Protein AF-A0A7Y2GGV4-F1 (afdb_monomer_lite)

Secondary structure (DSSP, 8-state):
-----HHHHHHHHHHHHHHHHHHHHHHHHHHHHHHHHHTHHHHT-TTS-HHHHHHHHHHHHHHHHHHHHHHHHHHHHHHHHHHHHHTTHHHHHHHTT--HHHHHHHHHHHHHHHHHHHHHIIIIIHHHHHHHHHHHHHHHHHHHHHS---TTSEE--STTEEEEEEEEETTTTEEEEEEEEEEETTTTEEEEEEEEEEEEEEETTEEEEEEEEEEEEEEE-SSS--EEEEEEEEEEEEE---HHHHHHHHHHS---GGGS-HHHHHHHHHH--THHHHHHHHHHHHHHHHHHHHHHHHHHHHHHHHH-TT--HHHHHHHHHHHHHHHHHHHHHHHHHHHTTSS-HHHHHHHHHHHHHHHHHHHHH-TT--TTSS--GGGSS-----------------S---TTHHHHHHHHHHHHHHHHHHHHHHHHHHHHHHHHHHHHHHTTSTTHHHHHHHHHHHHHHHHHHHHHHHHHHHHHHHHHHHHHHTTHHHHHHHTT--HHHHHHHHHHHHHHHHHHHHHIIIIIIHHHHHHHHHHHHHH-

Sequence (540 aa):
MRGFSFSISRYVLQAILPYFAVTWLLLSVILFVQQASRFSDLLFNTSLPSSLLWQLTIALIPTVISFTCPIAVLVGVIIGLSRMQGDSEMVAIRAAGVGNLQITSSVLLLGIVLSLFAVFINLEGVPFAAQIVRRVGLQAALYKLESPIEPGVFNAEIQGFTIYVKKGNLEKGTWESIFIHQEDKDLGKTRLITAKEGRIDSKEEDSEIVLANASVTTFETGKERKIVSESVKDLRLVVKTKRGELIDKLTKTKTTPEEMGLAELGRHAQTLDGIKQVEARILWQRRVLLSITPLLFALLGAGLVTKFNRGGRGFGIFLALVSLVAYYLLALMGEQLARTGAIGVVTSGLIPFIAILGVTAWLFVSQRFFITRTLSISSYLGKAETTERSPKMSSKNSYIDLTTGILDFDLIWNLVRNYLLTVGFLISIYFIFTAFERWKFAGAIDNGLVLLGSYLFFLTPFVYIEIAPSALMIATLVTYIIKSRQNEIVTWTAAGRSVYRLMLPCFILMVAVGTLNFGIQEWILTETNRKQDALLDQLR

pLDDT: mean 80.36, std 13.76, range [39.34, 96.44]

Foldseek 3Di:
DDDLPVVVLVVLCVLLVVQLVVQLVVQLVVVLVVVVVVCVVVLPDPLDDVVLNVLLSVLVNLVSNLVSNLLSLLLSLLLSLLACLQVCVVVVCVVVVDDLVSSLVSLLVVLVVSLVVSLVSLQPSQLVSLVSNLVSVVVSVVLCLLQVADAPDFRCVFDQKTKHFPDADSVQQKTAWIWIWGQDPVQQKIKIKTAGIWGWDDDDQWIKIKGAFIWIWMFHPDPDTDTDIDTDGIDIDTRRSRVVVVVCCSVPVDDDLSNDGLVRLVVVLVVDDDLSSLVSLLVSLVSNCSSNSSSLSSLLSSLVSVQCSPDHSVVSNVVSVVLVLVLVLQQLLLSLCSSLVVDPSVVSNCRSVCVSVVVSVCSVPPPPDDPPPPDCPVPPPDDDDPDDDDDDPDPDPPDDDPPPCPVVVVLLVQLVVQLVVLLVVQLVSVLSNQLSVLVNLLVVDVCSVVLSVLLSVLCSLVSSLVCNVVSLVVSNVVSVVVCVVVCVLVVCVVVVHDPVSSCVSSVVVVVVSVVVNVCCVPPPNVVSVVVNVVSVVVSD

Structure (mmCIF, N/CA/C/O backbone):
data_AF-A0A7Y2GGV4-F1
#
_entry.id   AF-A0A7Y2GGV4-F1
#
loop_
_atom_site.group_PDB
_atom_site.id
_atom_site.type_symbol
_atom_site.label_atom_id
_atom_site.label_alt_id
_atom_site.label_comp_id
_atom_site.label_asym_id
_atom_site.label_entity_id
_atom_site.label_seq_id
_atom_site.pdbx_PDB_ins_code
_atom_site.Cartn_x
_atom_site.Cartn_y
_atom_site.Cartn_z
_atom_site.occupancy
_atom_site.B_iso_or_equiv
_atom_site.auth_seq_id
_atom_site.auth_comp_id
_atom_site.auth_asym_id
_atom_site.auth_atom_id
_atom_site.pdbx_PDB_model_num
ATOM 1 N N . MET A 1 1 ? 8.995 25.847 -33.975 1.00 43.34 1 MET A N 1
ATOM 2 C CA . MET A 1 1 ? 8.072 25.175 -33.034 1.00 43.34 1 MET A CA 1
ATOM 3 C C . MET A 1 1 ? 6.984 24.509 -33.867 1.00 43.34 1 MET A C 1
ATOM 5 O O . MET A 1 1 ? 6.034 25.171 -34.256 1.00 43.34 1 MET A O 1
ATOM 9 N N . ARG A 1 2 ? 7.202 23.260 -34.304 1.00 47.56 2 ARG A N 1
ATOM 10 C CA . ARG A 1 2 ? 6.233 22.531 -35.142 1.00 47.56 2 ARG A CA 1
ATOM 11 C C . ARG A 1 2 ? 5.123 21.979 -34.250 1.00 47.56 2 ARG A C 1
ATOM 13 O O . ARG A 1 2 ? 5.398 21.550 -33.134 1.00 47.56 2 ARG A O 1
ATOM 20 N N . GLY A 1 3 ? 3.893 22.096 -34.746 1.00 53.03 3 GLY A N 1
ATOM 21 C CA . GLY A 1 3 ? 2.654 21.995 -33.988 1.00 53.03 3 GLY A CA 1
ATOM 22 C C . GLY A 1 3 ? 2.528 20.740 -33.133 1.00 53.03 3 GLY A C 1
ATOM 23 O O . GLY A 1 3 ? 3.010 19.660 -33.476 1.00 53.03 3 GLY A O 1
ATOM 24 N N . PHE A 1 4 ? 1.838 20.922 -32.013 1.00 55.94 4 PHE A N 1
ATOM 25 C CA . PHE A 1 4 ? 1.337 19.876 -31.140 1.00 55.94 4 PHE A CA 1
ATOM 26 C C . PHE A 1 4 ? 0.490 18.901 -31.972 1.00 55.94 4 PHE A C 1
ATOM 28 O O . PHE A 1 4 ? -0.702 19.119 -32.171 1.00 55.94 4 PHE A O 1
ATOM 35 N N . SER A 1 5 ? 1.103 17.864 -32.551 1.00 68.44 5 SER A N 1
ATOM 36 C CA . SER A 1 5 ? 0.342 16.861 -33.292 1.00 68.44 5 SER A CA 1
ATOM 37 C C . SER A 1 5 ? -0.451 16.055 -32.273 1.00 68.44 5 SER A C 1
ATOM 39 O O . SER A 1 5 ? 0.083 15.150 -31.629 1.00 68.44 5 SER A O 1
ATOM 41 N N . PHE A 1 6 ? -1.721 16.425 -32.105 1.00 79.25 6 PHE A N 1
ATOM 42 C CA . PHE A 1 6 ? -2.702 15.762 -31.245 1.00 79.25 6 PHE A CA 1
ATOM 43 C C . PHE A 1 6 ? -2.696 14.237 -31.439 1.00 79.25 6 PHE A C 1
ATOM 45 O O . PHE A 1 6 ? -2.904 13.484 -30.490 1.00 79.25 6 PHE A O 1
ATOM 52 N N . SER A 1 7 ? -2.359 13.776 -32.645 1.00 84.69 7 SER A N 1
ATOM 53 C CA . SER A 1 7 ? -2.194 12.365 -32.988 1.00 84.69 7 SER A CA 1
ATOM 54 C C . SER A 1 7 ? -1.110 11.657 -32.166 1.00 84.69 7 SER A C 1
ATOM 56 O O . SER A 1 7 ? -1.345 10.545 -31.705 1.00 84.69 7 SER A O 1
ATOM 58 N N . ILE A 1 8 ? 0.047 12.289 -31.923 1.00 87.56 8 ILE A N 1
ATOM 59 C CA . ILE A 1 8 ? 1.139 11.687 -31.133 1.00 87.56 8 ILE A CA 1
ATOM 60 C C . ILE A 1 8 ? 0.749 11.628 -29.658 1.00 87.56 8 ILE A C 1
ATOM 62 O O . ILE A 1 8 ? 0.931 10.599 -29.014 1.00 87.56 8 ILE A O 1
ATOM 66 N N . SER A 1 9 ? 0.155 12.701 -29.133 1.00 88.50 9 SER A N 1
ATOM 67 C CA . SER A 1 9 ? -0.340 12.729 -27.754 1.00 88.50 9 SER A CA 1
ATOM 68 C C . SER A 1 9 ? -1.409 11.666 -27.516 1.00 88.50 9 SER A C 1
ATOM 70 O O . SER A 1 9 ? -1.333 10.922 -26.540 1.00 88.50 9 SER A O 1
ATOM 72 N N . ARG A 1 10 ? -2.362 11.529 -28.444 1.00 90.81 10 ARG A N 1
ATOM 73 C CA . ARG A 1 10 ? -3.383 10.479 -28.411 1.00 90.81 10 ARG A CA 1
ATOM 74 C C . ARG A 1 10 ? -2.765 9.084 -28.476 1.00 90.81 10 ARG A C 1
ATOM 76 O O . ARG A 1 10 ? -3.195 8.215 -27.727 1.00 90.81 10 ARG A O 1
ATOM 83 N N . TYR A 1 11 ? -1.763 8.878 -29.327 1.00 92.38 11 TYR A N 1
ATOM 84 C CA . TYR A 1 11 ? -1.078 7.593 -29.447 1.00 92.38 11 TYR A CA 1
ATOM 85 C C . TYR A 1 11 ? -0.352 7.202 -28.153 1.00 92.38 11 TYR A C 1
ATOM 87 O O . TYR A 1 11 ? -0.536 6.094 -27.659 1.00 92.38 11 TYR A O 1
ATOM 95 N N . VAL A 1 12 ? 0.400 8.130 -27.547 1.00 92.31 12 VAL A N 1
ATOM 96 C CA . VAL A 1 12 ? 1.076 7.904 -26.256 1.00 92.31 12 VAL A CA 1
ATOM 97 C C . VAL A 1 12 ? 0.060 7.563 -25.162 1.00 92.31 12 VAL A C 1
ATOM 99 O O . VAL A 1 12 ? 0.270 6.627 -24.394 1.00 92.31 12 VAL A O 1
ATOM 102 N N . LEU A 1 13 ? -1.075 8.268 -25.112 1.00 93.19 13 LEU A N 1
ATOM 103 C CA . LEU A 1 13 ? -2.149 7.967 -24.162 1.00 93.19 13 LEU A CA 1
ATOM 104 C C . LEU A 1 13 ? -2.767 6.584 -24.401 1.00 93.19 13 LEU A C 1
ATOM 106 O O . LEU A 1 13 ? -2.940 5.828 -23.450 1.00 93.19 13 LEU A O 1
ATOM 110 N N . GLN A 1 14 ? -3.050 6.224 -25.655 1.00 93.19 14 GLN A N 1
ATOM 111 C CA . GLN A 1 14 ? -3.572 4.903 -26.024 1.00 93.19 14 GLN A CA 1
ATOM 112 C C . GLN A 1 14 ? -2.584 3.772 -25.725 1.00 93.19 14 GLN A C 1
ATOM 114 O O . GLN A 1 14 ? -3.012 2.663 -25.421 1.00 93.19 14 GLN A O 1
ATOM 119 N N . ALA A 1 15 ? -1.279 4.046 -25.760 1.00 92.12 15 ALA A N 1
ATOM 120 C CA . ALA A 1 15 ? -0.259 3.084 -25.365 1.00 92.12 15 ALA A CA 1
ATOM 121 C C . ALA A 1 15 ? -0.197 2.883 -23.840 1.00 92.12 15 ALA A C 1
ATOM 123 O O . ALA A 1 15 ? 0.083 1.778 -23.386 1.00 92.12 15 ALA A O 1
ATOM 124 N N . ILE A 1 16 ? -0.461 3.924 -23.042 1.00 94.56 16 ILE A N 1
ATOM 125 C CA . ILE A 1 16 ? -0.395 3.876 -21.570 1.00 94.56 16 ILE A CA 1
ATOM 126 C C . ILE A 1 16 ? -1.682 3.314 -20.950 1.00 94.56 16 ILE A C 1
ATOM 128 O O . ILE A 1 16 ? -1.619 2.545 -19.988 1.00 94.56 16 ILE A O 1
ATOM 132 N N . LEU A 1 17 ? -2.848 3.683 -21.491 1.00 94.81 17 LEU A N 1
ATOM 133 C CA . LEU A 1 17 ? -4.157 3.410 -20.890 1.00 94.81 17 LEU A CA 1
ATOM 134 C C . LEU A 1 17 ? -4.431 1.918 -20.597 1.00 94.81 17 LEU A C 1
ATOM 136 O O . LEU A 1 17 ? -4.935 1.638 -19.510 1.00 94.81 17 LEU A O 1
ATOM 140 N N . PRO A 1 18 ? -4.079 0.947 -21.468 1.00 94.81 18 PRO A N 1
ATOM 141 C CA . PRO A 1 18 ? -4.302 -0.471 -21.186 1.00 94.81 18 PRO A CA 1
ATOM 142 C C . PRO A 1 18 ? -3.492 -0.962 -19.983 1.00 94.81 18 PRO A C 1
ATOM 144 O O . PRO A 1 18 ? -4.021 -1.666 -19.125 1.00 94.81 18 PRO A O 1
ATOM 147 N N . TYR A 1 19 ? -2.222 -0.553 -19.877 1.00 93.25 19 TYR A N 1
ATOM 148 C CA . TYR A 1 19 ? -1.363 -0.934 -18.752 1.00 93.25 19 TYR A CA 1
ATOM 149 C C . TYR A 1 19 ? -1.813 -0.275 -17.451 1.00 93.25 19 TYR A C 1
ATOM 151 O O . TYR A 1 19 ? -1.805 -0.925 -16.406 1.00 93.25 19 TYR A O 1
ATOM 159 N N . PHE A 1 20 ? -2.250 0.986 -17.516 1.00 95.38 20 PHE A N 1
ATOM 160 C CA . PHE A 1 20 ? -2.894 1.661 -16.394 1.00 95.38 20 PHE A CA 1
ATOM 161 C C . PHE A 1 20 ? -4.147 0.901 -15.939 1.00 95.38 20 PHE A C 1
ATOM 163 O O . PHE A 1 20 ? -4.234 0.547 -14.770 1.00 95.38 20 PHE A O 1
ATOM 170 N N . ALA A 1 21 ? -5.075 0.589 -16.848 1.00 96.19 21 ALA A N 1
ATOM 171 C CA . ALA A 1 21 ? -6.345 -0.054 -16.516 1.00 96.19 21 ALA A CA 1
ATOM 172 C C . ALA A 1 21 ? -6.162 -1.457 -15.916 1.00 96.19 21 ALA A C 1
ATOM 174 O O . ALA A 1 21 ? -6.763 -1.763 -14.889 1.00 96.19 21 ALA A O 1
ATOM 175 N N . VAL A 1 22 ? -5.296 -2.289 -16.508 1.00 94.75 22 VAL A N 1
ATOM 176 C CA . VAL A 1 22 ? -4.992 -3.629 -15.976 1.00 94.75 22 VAL A CA 1
ATOM 177 C C . VAL A 1 22 ? -4.351 -3.532 -14.595 1.00 94.75 22 VAL A C 1
ATOM 179 O O . VAL A 1 22 ? -4.762 -4.239 -13.677 1.00 94.75 22 VAL A O 1
ATOM 182 N N . THR A 1 23 ? -3.379 -2.632 -14.421 1.00 91.62 23 THR A N 1
ATOM 183 C CA . THR A 1 23 ? -2.733 -2.438 -13.116 1.00 91.62 23 THR A CA 1
ATOM 184 C C . THR A 1 23 ? -3.728 -1.921 -12.083 1.00 91.62 23 THR A C 1
ATOM 186 O O . THR A 1 23 ? -3.739 -2.390 -10.948 1.00 91.62 23 THR A O 1
ATOM 189 N N . TRP A 1 24 ? -4.586 -0.977 -12.467 1.00 95.88 24 TRP A N 1
ATOM 190 C CA . TRP A 1 24 ? -5.574 -0.389 -11.576 1.00 95.88 24 TRP A CA 1
ATOM 191 C C . TRP A 1 24 ? -6.610 -1.417 -11.127 1.00 95.88 24 TRP A C 1
ATOM 193 O O . TRP A 1 24 ? -6.897 -1.493 -9.935 1.00 95.88 24 TRP A O 1
ATOM 203 N N . LEU A 1 25 ? -7.103 -2.253 -12.047 1.00 95.88 25 LEU A N 1
ATOM 204 C CA . LEU A 1 25 ? -8.006 -3.361 -11.742 1.00 95.88 25 LEU A CA 1
ATOM 205 C C . LEU A 1 25 ? -7.351 -4.349 -10.770 1.00 95.88 25 LEU A C 1
ATOM 207 O O . LEU A 1 25 ? -7.923 -4.651 -9.727 1.00 95.88 25 LEU A O 1
ATOM 211 N N . LEU A 1 26 ? -6.143 -4.820 -11.092 1.00 93.44 26 LEU A N 1
ATOM 212 C CA . LEU A 1 26 ? -5.422 -5.813 -10.296 1.00 93.44 26 LEU A CA 1
ATOM 213 C C . LEU A 1 26 ? -5.184 -5.298 -8.870 1.00 93.44 26 LEU A C 1
ATOM 215 O O . LEU A 1 26 ? -5.555 -5.961 -7.903 1.00 93.44 26 LEU A O 1
ATOM 219 N N . LEU A 1 27 ? -4.629 -4.091 -8.732 1.00 90.62 27 LEU A N 1
ATOM 220 C CA . LEU A 1 27 ? -4.394 -3.484 -7.422 1.00 90.62 27 LEU A CA 1
ATOM 221 C C . LEU A 1 27 ? -5.699 -3.233 -6.664 1.00 90.62 27 LEU A C 1
ATOM 223 O O . LEU A 1 27 ? -5.730 -3.414 -5.449 1.00 90.62 27 LEU A O 1
ATOM 227 N N . SER A 1 28 ? -6.770 -2.844 -7.362 1.00 92.38 28 SER A N 1
ATOM 228 C CA . SER A 1 28 ? -8.078 -2.633 -6.736 1.00 92.38 28 SER A CA 1
ATOM 229 C C . SER A 1 28 ? -8.634 -3.929 -6.174 1.00 92.38 28 SER A C 1
ATOM 231 O O . SER A 1 28 ? -9.080 -3.928 -5.037 1.00 92.38 28 SER A O 1
ATOM 233 N N . VAL A 1 29 ? -8.541 -5.043 -6.901 1.00 93.69 29 VAL A N 1
ATOM 234 C CA . VAL A 1 29 ? -8.977 -6.352 -6.394 1.00 93.69 29 VAL A CA 1
ATOM 235 C C . VAL A 1 29 ? -8.150 -6.771 -5.178 1.00 93.69 29 VAL A C 1
ATOM 237 O O . VAL A 1 29 ? -8.728 -7.156 -4.165 1.00 93.69 29 VAL A O 1
ATOM 240 N N . ILE A 1 30 ? -6.819 -6.640 -5.231 1.00 90.25 30 ILE A N 1
ATOM 241 C CA . ILE A 1 30 ? -5.946 -7.000 -4.099 1.00 90.25 30 ILE A CA 1
ATOM 242 C C . ILE A 1 30 ? -6.287 -6.173 -2.855 1.00 90.25 30 ILE A C 1
ATOM 244 O O . ILE A 1 30 ? -6.540 -6.738 -1.791 1.00 90.25 30 ILE A O 1
ATOM 248 N N . LEU A 1 31 ? -6.323 -4.841 -2.973 1.00 87.56 31 LEU A N 1
ATOM 249 C CA . LEU A 1 31 ? -6.619 -3.977 -1.827 1.00 87.56 31 LEU A CA 1
ATOM 250 C C . LEU A 1 31 ? -8.069 -4.109 -1.362 1.00 87.56 31 LEU A C 1
ATOM 252 O O . LEU A 1 31 ? -8.338 -3.959 -0.174 1.00 87.56 31 LEU A O 1
ATOM 256 N N . PHE A 1 32 ? -9.002 -4.409 -2.262 1.00 91.44 32 PHE A N 1
ATOM 257 C CA . PHE A 1 32 ? -10.382 -4.689 -1.896 1.00 91.44 32 PHE A CA 1
ATOM 258 C C . PHE A 1 32 ? -10.484 -5.941 -1.030 1.00 91.44 32 PHE A C 1
ATOM 260 O O . PHE A 1 32 ? -11.097 -5.879 0.030 1.00 91.44 32 PHE A O 1
ATOM 267 N N . VAL A 1 33 ? -9.834 -7.043 -1.419 1.00 90.00 33 VAL A N 1
ATOM 268 C CA . VAL A 1 33 ? -9.793 -8.270 -0.607 1.00 90.00 33 VAL A CA 1
ATOM 269 C C . VAL A 1 33 ? -9.133 -8.002 0.746 1.00 90.00 33 VAL A C 1
ATOM 271 O O . VAL A 1 33 ? -9.660 -8.421 1.775 1.00 90.00 33 VAL A O 1
ATOM 274 N N . GLN A 1 34 ? -8.030 -7.246 0.772 1.00 86.69 34 GLN A N 1
ATOM 275 C CA . GLN A 1 34 ? -7.365 -6.864 2.020 1.00 86.69 34 GLN A CA 1
ATOM 276 C C . GLN A 1 34 ? -8.293 -6.063 2.948 1.00 86.69 34 GLN A C 1
ATOM 278 O O . GLN A 1 34 ? -8.370 -6.347 4.142 1.00 86.69 34 GLN A O 1
ATOM 283 N N . GLN A 1 35 ? -9.012 -5.073 2.413 1.00 84.00 35 GLN A N 1
ATOM 284 C CA . GLN A 1 35 ? -9.948 -4.263 3.196 1.00 84.00 35 GLN A CA 1
ATOM 285 C C . GLN A 1 35 ? -11.166 -5.077 3.638 1.00 84.00 35 GLN A C 1
ATOM 287 O O . GLN A 1 35 ? -11.573 -4.979 4.790 1.00 84.00 35 GLN A O 1
ATOM 292 N N . ALA A 1 36 ? -11.716 -5.915 2.760 1.00 87.12 36 ALA A N 1
ATOM 293 C CA . ALA A 1 36 ? -12.831 -6.797 3.082 1.00 87.12 36 ALA A CA 1
ATOM 294 C C . ALA A 1 36 ? -12.463 -7.776 4.206 1.00 87.12 36 ALA A C 1
ATOM 296 O O . ALA A 1 36 ? -13.256 -7.976 5.120 1.00 87.12 36 ALA A O 1
ATOM 297 N N . SER A 1 37 ? -11.233 -8.305 4.209 1.00 85.19 37 SER A N 1
ATOM 298 C CA . SER A 1 37 ? -10.743 -9.185 5.275 1.00 85.19 37 SER A CA 1
ATOM 299 C C . SER A 1 37 ? -10.732 -8.516 6.649 1.00 85.19 37 SER A C 1
ATOM 301 O O . SER A 1 37 ? -10.924 -9.205 7.642 1.00 85.19 37 SER A O 1
ATOM 303 N N . ARG A 1 38 ? -10.538 -7.192 6.737 1.00 80.56 38 ARG A N 1
ATOM 304 C CA . ARG A 1 38 ? -10.619 -6.459 8.015 1.00 80.56 38 ARG A CA 1
ATOM 305 C C . ARG A 1 38 ? -12.039 -6.448 8.590 1.00 80.56 38 ARG A C 1
ATOM 307 O O . ARG A 1 38 ? -12.210 -6.290 9.793 1.00 80.56 38 ARG A O 1
ATOM 314 N N . PHE A 1 39 ? -13.042 -6.598 7.732 1.00 82.38 39 PHE A N 1
ATOM 315 C CA . PHE A 1 39 ? -14.452 -6.639 8.099 1.00 82.38 39 PHE A CA 1
ATOM 316 C C . PHE A 1 39 ? -15.041 -8.048 7.947 1.00 82.38 39 PHE A C 1
ATOM 318 O O . PHE A 1 39 ? -16.259 -8.175 7.841 1.00 82.38 39 PHE A O 1
ATOM 325 N N . SER A 1 40 ? -14.211 -9.103 7.948 1.00 83.19 40 SER A N 1
ATOM 326 C CA . SER A 1 40 ? -14.663 -10.496 7.806 1.00 83.19 40 SER A CA 1
ATOM 327 C C . SER A 1 40 ? -15.740 -10.851 8.823 1.00 83.19 40 SER A C 1
ATOM 329 O O . SER A 1 40 ? -16.755 -11.438 8.461 1.00 83.19 40 SER A O 1
ATOM 331 N N . ASP A 1 41 ? -15.56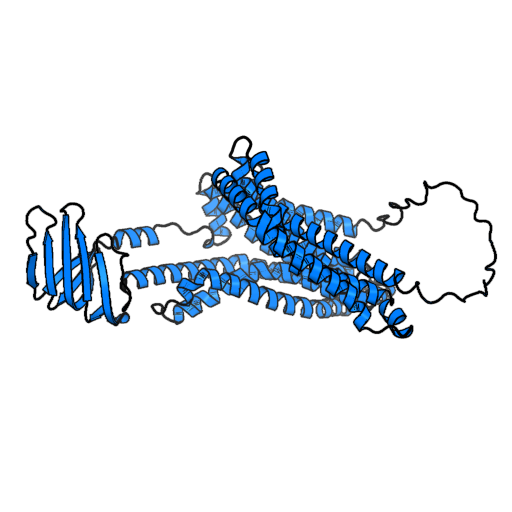1 -10.414 10.067 1.00 77.25 41 ASP A N 1
ATOM 332 C CA . ASP A 1 41 ? -16.471 -10.729 11.169 1.00 77.25 41 ASP A CA 1
ATOM 333 C C . ASP A 1 41 ? -17.855 -10.114 10.967 1.00 77.25 41 ASP A C 1
ATOM 335 O O . ASP A 1 41 ? -18.839 -10.654 11.453 1.00 77.25 41 ASP A O 1
ATOM 339 N N . LEU A 1 42 ? -17.950 -9.001 10.230 1.00 78.50 42 LEU A N 1
ATOM 340 C CA . LEU A 1 42 ? -19.225 -8.401 9.838 1.00 78.50 42 LEU A CA 1
ATOM 341 C C . LEU A 1 42 ? -19.757 -9.036 8.550 1.00 78.50 42 LEU A C 1
ATOM 343 O O . LEU A 1 42 ? -20.951 -9.280 8.435 1.00 78.50 42 LEU A O 1
ATOM 347 N N . LEU A 1 43 ? -18.883 -9.323 7.582 1.00 80.31 43 LEU A N 1
ATOM 348 C CA . LEU A 1 43 ? -19.272 -9.862 6.277 1.00 80.31 43 LEU A CA 1
ATOM 349 C C . LEU A 1 43 ? -19.810 -11.296 6.346 1.00 80.31 43 LEU A C 1
ATOM 351 O O . LEU A 1 43 ? -20.691 -11.647 5.565 1.00 80.31 43 LEU A O 1
ATOM 355 N N . PHE A 1 44 ? -19.299 -12.106 7.273 1.00 78.75 44 PHE A N 1
ATOM 356 C CA . PHE A 1 44 ? -19.717 -13.495 7.470 1.00 78.75 44 PHE A CA 1
ATOM 357 C C . PHE A 1 44 ? -20.711 -13.677 8.623 1.00 78.75 44 PHE A C 1
ATOM 359 O O . PHE A 1 44 ? -21.071 -14.808 8.943 1.00 78.75 44 PHE A O 1
ATOM 366 N N . ASN A 1 45 ? -21.182 -12.589 9.238 1.00 71.56 45 ASN A N 1
ATOM 367 C CA . ASN A 1 45 ? -22.155 -12.682 10.316 1.00 71.56 45 ASN A CA 1
ATOM 368 C C . ASN A 1 45 ? -23.555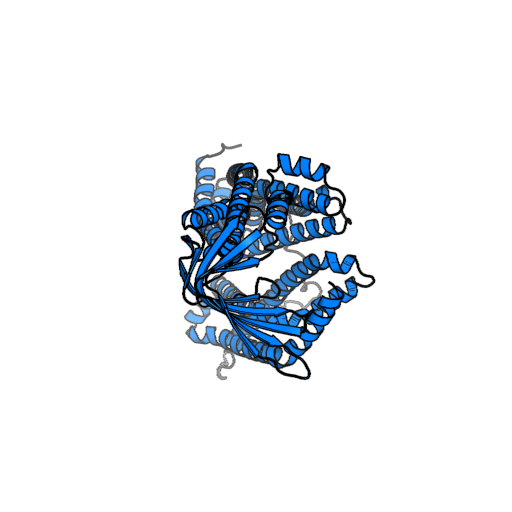 -12.995 9.770 1.00 71.56 45 ASN A C 1
ATOM 370 O O . ASN A 1 45 ? -24.176 -12.169 9.101 1.00 71.56 45 ASN A O 1
ATOM 374 N N . THR A 1 46 ? -24.083 -14.169 10.115 1.00 66.44 46 THR A N 1
ATOM 375 C CA . THR A 1 46 ? -25.431 -14.616 9.731 1.00 66.44 46 THR A CA 1
ATOM 376 C C . THR A 1 46 ? -26.568 -13.791 10.335 1.00 66.44 46 THR A C 1
ATOM 378 O O . THR A 1 46 ? -27.694 -13.897 9.861 1.00 66.44 46 THR A O 1
ATOM 381 N N . SER A 1 47 ? -26.304 -12.970 11.356 1.00 67.62 47 SER A N 1
ATOM 382 C CA . SER A 1 47 ? -27.317 -12.110 11.989 1.00 67.62 47 SER A CA 1
ATOM 383 C C . SER A 1 47 ? -27.577 -10.794 11.246 1.00 67.62 47 SER A C 1
ATOM 385 O O . SER A 1 47 ? -28.522 -10.084 11.587 1.00 67.62 47 SER A O 1
ATOM 387 N N . LEU A 1 48 ? -26.775 -10.448 10.229 1.00 74.94 48 LEU A N 1
ATOM 388 C CA . LEU A 1 48 ? -26.899 -9.166 9.535 1.00 74.94 48 LEU A CA 1
ATOM 389 C C . LEU A 1 48 ? -27.740 -9.265 8.252 1.00 74.94 48 LEU A C 1
ATOM 391 O O . LEU A 1 48 ? -27.498 -10.139 7.416 1.00 74.94 48 LEU A O 1
ATOM 395 N N . PRO A 1 49 ? -28.672 -8.318 8.023 1.00 81.00 49 PRO A N 1
ATOM 396 C CA . PRO A 1 49 ? -29.374 -8.192 6.752 1.00 81.00 49 PRO A CA 1
ATOM 397 C C . PRO A 1 49 ? -28.413 -8.095 5.558 1.00 81.00 49 PRO A C 1
ATOM 399 O O . PRO A 1 49 ? -27.490 -7.276 5.545 1.00 81.00 49 PRO A O 1
ATOM 402 N N . SER A 1 50 ? -28.684 -8.859 4.496 1.00 83.50 50 SER A N 1
ATOM 403 C CA . SER A 1 50 ? -27.860 -8.882 3.274 1.00 83.50 50 SER A CA 1
ATOM 404 C C . SER A 1 50 ? -27.739 -7.513 2.587 1.00 83.50 50 SER A C 1
ATOM 406 O O . SER A 1 50 ? -26.739 -7.226 1.928 1.00 83.50 50 SER A O 1
ATOM 408 N N . SER A 1 51 ? -28.719 -6.628 2.778 1.00 85.56 51 SER A N 1
ATOM 409 C CA . SER A 1 51 ? -28.682 -5.245 2.294 1.00 85.56 51 SER A CA 1
ATOM 410 C C . SER A 1 51 ? -27.564 -4.418 2.940 1.00 85.56 51 SER A C 1
ATOM 412 O O . SER A 1 51 ? -26.936 -3.610 2.253 1.00 85.56 51 SER A O 1
ATOM 414 N N . LEU A 1 52 ? -27.275 -4.635 4.228 1.00 84.19 52 LEU A N 1
ATOM 415 C CA . LEU A 1 52 ? -26.183 -3.963 4.938 1.00 84.19 52 LEU A CA 1
ATOM 416 C C . LEU A 1 52 ? -24.821 -4.476 4.471 1.00 84.19 52 LEU A C 1
ATOM 418 O O . LEU A 1 52 ? -23.890 -3.686 4.321 1.00 84.19 52 LEU A O 1
ATOM 422 N N . LEU A 1 53 ? -24.724 -5.772 4.161 1.00 86.38 53 LEU A N 1
ATOM 423 C CA . LEU A 1 53 ? -23.514 -6.380 3.601 1.00 86.38 53 LEU A CA 1
ATOM 424 C C . LEU A 1 53 ? -23.155 -5.765 2.242 1.00 86.38 53 LEU A C 1
ATOM 426 O O . LEU A 1 53 ? -22.002 -5.397 2.009 1.00 86.38 53 LEU A O 1
ATOM 430 N N . TRP A 1 54 ? -24.139 -5.574 1.359 1.00 89.12 54 TRP A N 1
ATOM 431 C CA . TRP A 1 54 ? -23.923 -4.893 0.078 1.00 89.12 54 TRP A CA 1
ATOM 432 C C . TRP A 1 54 ? -23.526 -3.425 0.245 1.00 89.12 54 TRP A C 1
ATOM 434 O O . TRP A 1 54 ? -22.613 -2.962 -0.440 1.00 89.12 54 TRP A O 1
ATOM 444 N N . GLN A 1 55 ? -24.157 -2.701 1.176 1.00 89.44 55 GLN A N 1
ATOM 445 C CA . GLN A 1 55 ? -23.777 -1.317 1.482 1.00 89.44 55 GLN A CA 1
ATOM 446 C C . GLN A 1 55 ? -22.335 -1.224 1.987 1.00 89.44 55 GLN A C 1
ATOM 448 O O . GLN A 1 55 ? -21.584 -0.370 1.517 1.00 89.44 55 GLN A O 1
ATOM 453 N N . LEU A 1 56 ? -21.928 -2.127 2.885 1.00 88.19 56 LEU A N 1
ATOM 454 C CA . LEU A 1 56 ? -20.562 -2.197 3.398 1.00 88.19 56 LEU A CA 1
ATOM 455 C C . LEU A 1 56 ? -19.565 -2.479 2.269 1.00 88.19 56 LEU A C 1
ATOM 457 O O . LEU A 1 56 ? -18.575 -1.770 2.133 1.00 88.19 56 LEU A O 1
ATOM 461 N N . THR A 1 57 ? -19.869 -3.460 1.418 1.00 89.81 57 THR A N 1
ATOM 462 C CA . THR A 1 57 ? -19.041 -3.870 0.272 1.00 89.81 57 THR A CA 1
ATOM 463 C C . THR A 1 57 ? -18.800 -2.703 -0.689 1.00 89.81 57 THR A C 1
ATOM 465 O O . THR A 1 57 ? -17.658 -2.406 -1.042 1.00 89.81 57 THR A O 1
ATOM 468 N N . ILE A 1 58 ? -19.863 -1.992 -1.077 1.00 91.44 58 ILE A N 1
ATOM 469 C CA . ILE A 1 58 ? -19.777 -0.834 -1.980 1.00 91.44 58 ILE A CA 1
ATOM 470 C C . ILE A 1 58 ? -19.026 0.323 -1.311 1.00 91.44 58 ILE A C 1
ATOM 472 O O . ILE A 1 58 ? -18.232 1.000 -1.966 1.00 91.44 58 ILE A O 1
ATOM 476 N N . ALA A 1 59 ? -19.212 0.525 -0.005 1.00 90.50 59 ALA A N 1
ATOM 477 C CA . ALA A 1 59 ? -18.518 1.566 0.743 1.00 90.50 59 ALA A CA 1
ATOM 478 C C . ALA A 1 59 ? -16.995 1.354 0.819 1.00 90.50 59 ALA A C 1
ATOM 480 O O . ALA A 1 59 ? -16.261 2.317 1.013 1.00 90.50 59 ALA A O 1
ATOM 481 N N . LEU A 1 60 ? -16.470 0.144 0.604 1.00 88.06 60 LEU A N 1
ATOM 482 C CA . LEU A 1 60 ? -15.016 -0.067 0.561 1.00 88.06 60 LEU A CA 1
ATOM 483 C C . LEU A 1 60 ? -14.372 0.447 -0.741 1.00 88.06 60 LEU A C 1
ATOM 485 O O . LEU A 1 60 ? -13.183 0.779 -0.749 1.00 88.06 60 LEU A O 1
ATOM 489 N N . ILE A 1 61 ? -15.140 0.559 -1.832 1.00 92.31 61 ILE A N 1
ATOM 490 C CA . ILE A 1 61 ? -14.624 0.878 -3.173 1.00 92.31 61 ILE A CA 1
ATOM 491 C C . ILE A 1 61 ? -13.939 2.259 -3.238 1.00 92.31 61 ILE A C 1
ATOM 493 O O . ILE A 1 61 ? -12.803 2.314 -3.718 1.00 92.31 61 ILE A O 1
ATOM 497 N N . PRO A 1 62 ? -14.530 3.373 -2.751 1.00 92.06 62 PRO A N 1
ATOM 498 C CA . PRO A 1 62 ? -13.890 4.691 -2.831 1.00 92.06 62 PRO A CA 1
ATOM 499 C C . PRO A 1 62 ? -12.537 4.748 -2.114 1.00 92.06 62 PRO A C 1
ATOM 501 O O . PRO A 1 62 ? -11.579 5.332 -2.624 1.00 92.06 62 PRO A O 1
ATOM 504 N N . THR A 1 63 ? -12.437 4.086 -0.959 1.00 86.56 63 THR A N 1
ATOM 505 C CA . THR A 1 63 ? -11.195 3.988 -0.187 1.00 86.56 63 THR A CA 1
ATOM 506 C C . THR A 1 63 ? -10.126 3.237 -0.974 1.00 86.56 63 THR A C 1
ATOM 508 O O . THR A 1 63 ? -8.999 3.716 -1.093 1.00 86.56 63 THR A O 1
ATOM 511 N N . VAL A 1 64 ? -10.478 2.098 -1.576 1.00 90.69 64 VAL A N 1
ATOM 512 C CA . VAL A 1 64 ? -9.568 1.313 -2.424 1.00 90.69 64 VAL A CA 1
ATOM 513 C C . VAL A 1 64 ? -9.109 2.118 -3.642 1.00 90.69 64 VAL A C 1
ATOM 515 O O . VAL A 1 64 ? -7.914 2.166 -3.937 1.00 90.69 64 VAL A O 1
ATOM 518 N N . ILE A 1 65 ? -10.026 2.800 -4.331 1.00 92.12 65 ILE A N 1
ATOM 519 C CA . ILE A 1 65 ? -9.708 3.621 -5.508 1.00 92.12 65 ILE A CA 1
ATOM 520 C C . ILE A 1 65 ? -8.729 4.744 -5.157 1.00 92.12 65 ILE A C 1
ATOM 522 O O . ILE A 1 65 ? -7.776 4.972 -5.905 1.00 92.12 65 ILE A O 1
ATOM 526 N N . SER A 1 66 ? -8.923 5.413 -4.016 1.00 89.88 66 SER A N 1
ATOM 527 C CA . SER A 1 66 ? -8.045 6.503 -3.575 1.00 89.88 66 SER A CA 1
ATOM 528 C C . SER A 1 66 ? -6.584 6.051 -3.420 1.00 89.88 66 SER A C 1
ATOM 530 O O . SER A 1 66 ? -5.670 6.758 -3.846 1.00 89.88 66 SER A O 1
ATOM 532 N N . PHE A 1 67 ? -6.347 4.843 -2.894 1.00 87.19 67 PHE A N 1
ATOM 533 C CA . PHE A 1 67 ? -4.990 4.306 -2.740 1.00 87.19 67 PHE A CA 1
ATOM 534 C C . PHE A 1 67 ? -4.413 3.714 -4.024 1.00 87.19 67 PHE A C 1
ATOM 536 O O . PHE A 1 67 ? -3.218 3.853 -4.273 1.00 87.19 67 PHE A O 1
ATOM 543 N N . THR A 1 68 ? -5.232 3.052 -4.838 1.00 91.88 68 THR A N 1
ATOM 544 C CA . THR A 1 68 ? -4.754 2.329 -6.026 1.00 91.88 68 THR A CA 1
ATOM 545 C C . THR A 1 68 ? -4.530 3.220 -7.236 1.00 91.88 68 THR A C 1
ATOM 547 O O . THR A 1 68 ? -3.635 2.930 -8.030 1.00 91.88 68 THR A O 1
ATOM 550 N N . CYS A 1 69 ? -5.298 4.304 -7.377 1.00 94.06 69 CYS A N 1
ATOM 551 C CA . CYS A 1 69 ? -5.229 5.185 -8.540 1.00 94.06 69 CYS A CA 1
ATOM 552 C C . CYS A 1 69 ? -3.812 5.746 -8.764 1.00 94.06 69 CYS A C 1
ATOM 554 O O . CYS A 1 69 ? -3.265 5.499 -9.841 1.00 94.06 69 CYS A O 1
ATOM 556 N N . PRO A 1 70 ? -3.145 6.398 -7.784 1.00 93.81 70 PRO A N 1
ATOM 557 C CA . PRO A 1 70 ? -1.797 6.919 -7.998 1.00 93.81 70 PRO A CA 1
ATOM 558 C C . PRO A 1 70 ? -0.814 5.817 -8.409 1.00 93.81 70 PRO A C 1
ATOM 560 O O . PRO A 1 70 ? -0.116 5.955 -9.413 1.00 93.81 70 PRO A O 1
ATOM 563 N N . ILE A 1 71 ? -0.809 4.692 -7.687 1.00 92.50 71 ILE A N 1
ATOM 564 C CA . ILE A 1 71 ? 0.084 3.552 -7.947 1.00 92.50 71 ILE A CA 1
ATOM 565 C C . ILE A 1 71 ? -0.081 3.055 -9.385 1.00 92.50 71 ILE A C 1
ATOM 567 O O . ILE A 1 71 ? 0.906 2.861 -10.099 1.00 92.50 71 ILE A O 1
ATOM 571 N N . ALA A 1 72 ? -1.328 2.902 -9.828 1.00 94.69 72 ALA A N 1
ATOM 572 C CA . ALA A 1 72 ? -1.634 2.477 -11.179 1.00 94.69 72 ALA A CA 1
ATOM 573 C C . ALA A 1 72 ? -1.150 3.484 -12.229 1.00 94.69 72 ALA A C 1
ATOM 575 O O . ALA A 1 72 ? -0.665 3.055 -13.276 1.00 94.69 72 ALA A O 1
ATOM 576 N N . VAL A 1 73 ? -1.213 4.798 -11.964 1.00 96.25 73 VAL A N 1
ATOM 577 C CA . VAL A 1 73 ? -0.646 5.818 -12.868 1.00 96.25 73 VAL A CA 1
ATOM 578 C C . VAL A 1 73 ? 0.852 5.624 -13.032 1.00 96.25 73 VAL A C 1
ATOM 580 O O . VAL A 1 73 ? 1.327 5.551 -14.162 1.00 96.25 73 VAL A O 1
ATOM 583 N N . LEU A 1 74 ? 1.598 5.507 -11.930 1.00 94.75 74 LEU A N 1
ATOM 584 C CA . LEU A 1 74 ? 3.052 5.345 -11.980 1.00 94.75 74 LEU A CA 1
ATOM 585 C C . LEU A 1 74 ? 3.442 4.117 -12.807 1.00 94.75 74 LEU A C 1
ATOM 587 O O . LEU A 1 74 ? 4.232 4.206 -13.748 1.00 94.75 74 LEU A O 1
ATOM 591 N N . VAL A 1 75 ? 2.860 2.972 -12.457 1.00 92.25 75 VAL A N 1
ATOM 592 C CA . VAL A 1 75 ? 3.161 1.685 -13.082 1.00 92.25 75 VAL A CA 1
ATOM 593 C C . VAL A 1 75 ? 2.699 1.671 -14.539 1.00 92.25 75 VAL A C 1
ATOM 595 O O . VAL A 1 75 ? 3.469 1.294 -15.419 1.00 92.25 75 VAL A O 1
ATOM 598 N N . GLY A 1 76 ? 1.486 2.149 -14.825 1.00 93.62 76 GLY A N 1
ATOM 599 C CA . GLY A 1 76 ? 0.933 2.214 -16.176 1.00 93.62 76 GLY A CA 1
ATOM 600 C C . GLY A 1 76 ? 1.748 3.111 -17.106 1.00 93.62 76 GLY A C 1
ATOM 601 O O . GLY A 1 76 ? 2.079 2.700 -18.218 1.00 93.62 76 GLY A O 1
ATOM 602 N N . VAL A 1 77 ? 2.135 4.304 -16.642 1.00 94.62 77 VAL A N 1
ATOM 603 C CA . VAL A 1 77 ? 2.989 5.234 -17.398 1.00 94.62 77 VAL A CA 1
ATOM 604 C C . VAL A 1 77 ? 4.355 4.614 -17.662 1.00 94.62 77 VAL A C 1
ATOM 606 O O . VAL A 1 77 ? 4.822 4.631 -18.801 1.00 94.62 77 VAL A O 1
ATOM 609 N N . ILE A 1 78 ? 4.997 4.042 -16.640 1.00 92.69 78 ILE A N 1
ATOM 610 C CA . ILE A 1 78 ? 6.337 3.479 -16.798 1.00 92.69 78 ILE A CA 1
ATOM 611 C C . ILE A 1 78 ? 6.324 2.266 -17.733 1.00 92.69 78 ILE A C 1
ATOM 613 O O . ILE A 1 78 ? 7.157 2.193 -18.636 1.00 92.69 78 ILE A O 1
ATOM 617 N N . ILE A 1 79 ? 5.380 1.334 -17.566 1.00 90.12 79 ILE A N 1
ATOM 618 C CA . ILE A 1 79 ? 5.274 0.144 -18.422 1.00 90.12 79 ILE A CA 1
ATOM 619 C C . ILE A 1 79 ? 4.907 0.540 -19.854 1.00 90.12 79 ILE A C 1
ATOM 621 O O . ILE A 1 79 ? 5.561 0.077 -20.790 1.00 90.12 79 ILE A O 1
ATOM 625 N N . GLY A 1 80 ? 3.916 1.420 -20.034 1.00 91.44 80 GLY A N 1
ATOM 626 C CA . GLY A 1 80 ? 3.485 1.882 -21.353 1.00 91.44 80 GLY A CA 1
ATOM 627 C C . GLY A 1 80 ? 4.623 2.546 -22.122 1.00 91.44 80 GLY A C 1
ATOM 628 O O . GLY A 1 80 ? 4.955 2.126 -23.232 1.00 91.44 80 GLY A O 1
ATOM 629 N N . LEU A 1 81 ? 5.308 3.511 -21.501 1.00 91.31 81 LEU A N 1
ATOM 630 C CA . LEU A 1 81 ? 6.454 4.176 -22.121 1.00 91.31 81 LEU A CA 1
ATOM 631 C C . LEU A 1 81 ? 7.650 3.227 -22.310 1.00 91.31 81 LEU A C 1
ATOM 633 O O . LEU A 1 81 ? 8.334 3.314 -23.328 1.00 91.31 81 LEU A O 1
ATOM 637 N N . SER A 1 82 ? 7.907 2.300 -21.379 1.00 89.06 82 SER A N 1
ATOM 638 C CA . SER A 1 82 ? 8.988 1.309 -21.505 1.00 89.06 82 SER A CA 1
ATOM 639 C C . SER A 1 82 ? 8.733 0.324 -22.650 1.00 89.06 82 SER A C 1
ATOM 641 O O . SER A 1 82 ? 9.670 -0.067 -23.347 1.00 89.06 82 SER A O 1
ATOM 643 N N . ARG A 1 83 ? 7.471 -0.045 -22.907 1.00 87.94 83 ARG A N 1
ATOM 644 C CA . ARG A 1 83 ? 7.090 -0.853 -24.072 1.00 87.94 83 ARG A CA 1
ATOM 645 C C . ARG A 1 83 ? 7.322 -0.088 -25.375 1.00 87.94 83 ARG A C 1
ATOM 647 O O . ARG A 1 83 ? 7.979 -0.632 -26.256 1.00 87.94 83 ARG A O 1
ATOM 654 N N . MET A 1 84 ? 6.891 1.173 -25.461 1.00 88.88 84 MET A N 1
ATOM 655 C CA . MET A 1 84 ? 7.168 2.035 -26.624 1.00 88.88 84 MET A CA 1
ATOM 656 C C . MET A 1 84 ? 8.674 2.231 -26.866 1.00 88.88 84 MET A C 1
ATOM 658 O O . MET A 1 84 ? 9.123 2.349 -28.003 1.00 88.88 84 MET A O 1
ATOM 662 N N . GLN A 1 85 ? 9.482 2.275 -25.802 1.00 86.56 85 GLN A N 1
ATOM 663 C CA . GLN A 1 85 ? 10.940 2.309 -25.924 1.00 86.56 85 GLN A CA 1
ATOM 664 C C . GLN A 1 85 ? 11.524 0.986 -26.415 1.00 86.56 85 GLN A C 1
ATOM 666 O O . GLN A 1 85 ? 12.392 1.001 -27.283 1.00 86.56 85 GLN A O 1
ATOM 671 N N . GLY A 1 86 ? 11.053 -0.141 -25.876 1.00 83.12 86 GLY A N 1
ATOM 672 C CA . GLY A 1 86 ? 11.495 -1.474 -26.287 1.00 83.12 86 GLY A CA 1
ATOM 673 C C . GLY A 1 86 ? 11.205 -1.765 -27.758 1.00 83.12 86 GLY A C 1
ATOM 674 O O . GLY A 1 86 ? 12.049 -2.336 -28.440 1.00 83.12 86 GLY A O 1
ATOM 675 N N . ASP A 1 87 ? 10.063 -1.293 -28.252 1.00 86.69 87 ASP A N 1
ATOM 676 C CA . ASP A 1 87 ? 9.644 -1.447 -29.647 1.00 86.69 87 ASP A CA 1
ATOM 677 C C . ASP A 1 87 ? 10.228 -0.325 -30.547 1.00 86.69 87 ASP A C 1
ATOM 679 O O . ASP A 1 87 ? 9.857 -0.183 -31.707 1.00 86.69 87 ASP A O 1
ATOM 683 N N . SER A 1 88 ? 11.162 0.488 -30.028 1.00 88.44 88 SER A N 1
ATOM 684 C CA . SER A 1 88 ? 11.821 1.617 -30.715 1.00 88.44 88 SER A CA 1
ATOM 685 C C . SER A 1 88 ? 10.894 2.732 -31.237 1.00 88.44 88 SER A C 1
ATOM 687 O O . SER A 1 88 ? 11.367 3.674 -31.876 1.00 88.44 88 SER A O 1
ATOM 689 N N . GLU A 1 89 ? 9.604 2.718 -30.891 1.00 89.62 89 GLU A N 1
ATOM 690 C CA . GLU A 1 89 ? 8.623 3.757 -31.243 1.00 89.62 89 GLU A CA 1
ATOM 691 C C . GLU A 1 89 ? 9.041 5.128 -30.678 1.00 89.62 89 GLU A C 1
ATOM 693 O O . GLU A 1 89 ? 8.973 6.153 -31.356 1.00 89.62 89 GLU A O 1
ATOM 698 N N . MET A 1 90 ? 9.569 5.148 -29.448 1.00 87.25 90 MET A N 1
ATOM 699 C CA . MET A 1 90 ? 10.055 6.376 -28.804 1.00 87.25 90 MET A CA 1
ATOM 700 C C . MET A 1 90 ? 11.269 6.985 -29.525 1.00 87.25 90 MET A C 1
ATOM 702 O O . MET A 1 90 ? 11.438 8.205 -29.556 1.00 87.25 90 MET A O 1
ATOM 706 N N . VAL A 1 91 ? 12.128 6.142 -30.106 1.00 86.94 91 VAL A N 1
ATOM 707 C CA . VAL A 1 91 ? 13.303 6.583 -30.874 1.00 86.94 91 VAL A CA 1
ATOM 708 C C . VAL A 1 91 ? 12.857 7.180 -32.207 1.00 86.94 91 VAL A C 1
ATOM 710 O O . VAL A 1 91 ? 13.329 8.256 -32.568 1.00 86.94 91 VAL A O 1
ATOM 713 N N . ALA A 1 92 ? 11.894 6.547 -32.884 1.00 89.25 92 ALA A N 1
ATOM 714 C CA . ALA A 1 92 ? 11.310 7.058 -34.123 1.00 89.25 92 ALA A CA 1
ATOM 715 C C . ALA A 1 92 ? 10.612 8.418 -33.923 1.00 89.25 92 ALA A C 1
ATOM 717 O O . ALA A 1 92 ? 10.845 9.352 -34.689 1.00 89.25 92 ALA A O 1
ATOM 718 N N . ILE A 1 93 ? 9.827 8.569 -32.848 1.00 88.25 93 ILE A N 1
ATOM 719 C CA . ILE A 1 93 ? 9.161 9.834 -32.486 1.00 88.25 93 ILE A CA 1
ATOM 720 C C . ILE A 1 93 ? 10.191 10.957 -32.277 1.00 88.25 93 ILE A C 1
ATOM 722 O O . ILE A 1 93 ? 10.029 12.063 -32.796 1.00 88.25 93 ILE A O 1
ATOM 726 N N . ARG A 1 94 ? 11.289 10.672 -31.567 1.00 85.81 94 ARG A N 1
ATOM 727 C CA . ARG A 1 94 ? 12.379 11.637 -31.356 1.00 85.81 94 ARG A CA 1
ATOM 728 C C . ARG A 1 94 ? 13.118 11.978 -32.651 1.00 85.81 94 ARG A C 1
ATOM 730 O O . ARG A 1 94 ? 13.435 13.144 -32.867 1.00 85.81 94 ARG A O 1
ATOM 737 N N . ALA A 1 95 ? 13.354 10.994 -33.520 1.00 87.81 95 ALA A N 1
ATOM 738 C CA . ALA A 1 95 ? 13.978 11.201 -34.828 1.00 87.81 95 ALA A CA 1
ATOM 739 C C . ALA A 1 95 ? 13.120 12.086 -35.753 1.00 87.81 95 ALA A C 1
ATOM 741 O O . ALA A 1 95 ? 13.662 12.866 -36.531 1.00 87.81 95 ALA A O 1
ATOM 742 N N . ALA A 1 96 ? 11.791 12.047 -35.603 1.00 87.00 96 ALA A N 1
ATOM 743 C CA . ALA A 1 96 ? 10.856 12.945 -36.286 1.00 87.00 96 ALA A CA 1
ATOM 744 C C . ALA A 1 96 ? 10.848 14.392 -35.732 1.00 87.00 96 ALA A C 1
ATOM 746 O O . ALA A 1 96 ? 10.089 15.236 -36.210 1.00 87.00 96 ALA A O 1
ATOM 747 N N . GLY A 1 97 ? 11.686 14.701 -34.733 1.00 84.38 97 GLY A N 1
ATOM 748 C CA . GLY A 1 97 ? 11.840 16.040 -34.157 1.00 84.38 97 GLY A CA 1
ATOM 749 C C . GLY A 1 97 ? 10.914 16.347 -32.976 1.00 84.38 97 GLY A C 1
ATOM 750 O O . GLY A 1 97 ? 10.804 17.507 -32.577 1.00 84.38 97 GLY A O 1
ATOM 751 N N . VAL A 1 98 ? 10.246 15.341 -32.403 1.00 85.31 98 VAL A N 1
ATOM 752 C CA . VAL A 1 98 ? 9.377 15.511 -31.228 1.00 85.31 98 VAL A CA 1
ATOM 753 C C . VAL A 1 98 ? 10.225 15.525 -29.957 1.00 85.31 98 VAL A C 1
ATOM 755 O O . VAL A 1 98 ? 10.921 14.561 -29.635 1.00 85.31 98 VAL A O 1
ATOM 758 N N . GLY A 1 99 ? 10.168 16.633 -29.217 1.00 82.06 99 GLY A N 1
ATOM 759 C CA . GLY A 1 99 ? 10.932 16.802 -27.981 1.00 82.06 99 GLY A CA 1
ATOM 760 C C . GLY A 1 99 ? 10.389 15.970 -26.813 1.00 82.06 99 GLY A C 1
ATOM 761 O O . GLY A 1 99 ? 9.188 15.712 -26.719 1.00 82.06 99 GLY A O 1
ATOM 762 N N . ASN A 1 100 ? 11.259 15.629 -25.853 1.00 83.06 100 ASN A N 1
ATOM 763 C CA . ASN A 1 100 ? 10.870 14.902 -24.631 1.00 83.06 100 ASN A CA 1
ATOM 764 C C . ASN A 1 100 ? 9.750 15.609 -23.850 1.00 83.06 100 ASN A C 1
ATOM 766 O O . ASN A 1 100 ? 8.882 14.942 -23.299 1.00 83.06 100 ASN A O 1
ATOM 770 N N . LEU A 1 101 ? 9.729 16.947 -23.846 1.00 82.88 101 LEU A N 1
ATOM 771 C CA . LEU A 1 101 ? 8.691 17.732 -23.170 1.00 82.88 101 LEU A CA 1
ATOM 772 C C . LEU A 1 101 ? 7.291 17.514 -23.761 1.00 82.88 101 LEU A C 1
ATOM 774 O O . LEU A 1 101 ? 6.315 17.580 -23.022 1.00 82.88 101 LEU A O 1
ATOM 778 N N . GLN A 1 102 ? 7.178 17.219 -25.058 1.00 84.31 102 GLN A N 1
ATOM 779 C CA . GLN A 1 102 ? 5.888 16.970 -25.709 1.00 84.31 102 GLN A CA 1
ATOM 780 C C . GLN A 1 102 ? 5.340 15.570 -25.389 1.00 84.31 102 GLN A C 1
ATOM 782 O O . GLN A 1 102 ? 4.135 15.375 -25.226 1.00 84.31 102 GLN A O 1
ATOM 787 N N . ILE A 1 103 ? 6.230 14.585 -25.250 1.00 87.12 103 ILE A N 1
ATOM 788 C CA . ILE A 1 103 ? 5.859 13.253 -24.759 1.00 87.12 103 ILE A CA 1
ATOM 789 C C . ILE A 1 103 ? 5.409 13.367 -23.295 1.00 87.12 103 ILE A C 1
ATOM 791 O O . ILE A 1 103 ? 4.326 12.901 -22.947 1.00 87.12 103 ILE A O 1
ATOM 795 N N . THR A 1 104 ? 6.182 14.069 -22.458 1.00 89.31 104 THR A N 1
ATOM 796 C CA . THR A 1 104 ? 5.845 14.305 -21.047 1.00 89.31 104 THR A CA 1
ATOM 797 C C . THR A 1 104 ? 4.543 15.084 -20.873 1.00 89.31 104 THR A C 1
ATOM 799 O O . THR A 1 104 ? 3.757 14.734 -20.000 1.00 89.31 104 THR A O 1
ATOM 802 N N . SER A 1 105 ? 4.261 16.104 -21.690 1.00 89.69 105 SER A N 1
ATOM 803 C CA . SER A 1 105 ? 3.019 16.883 -21.569 1.00 89.69 105 SER A CA 1
ATOM 804 C C . SER A 1 105 ? 1.767 16.047 -21.842 1.00 89.69 105 SER A C 1
ATOM 806 O O . SER A 1 105 ? 0.741 16.244 -21.195 1.00 89.69 105 SER A O 1
ATOM 808 N N . SER A 1 106 ? 1.866 15.057 -22.733 1.00 90.38 106 SER A N 1
ATOM 809 C CA . SER A 1 106 ? 0.781 14.107 -23.011 1.00 90.38 106 SER A CA 1
ATOM 810 C C . SER A 1 106 ? 0.490 13.224 -21.793 1.00 90.38 106 SER A C 1
ATOM 812 O O . SER A 1 106 ? -0.663 12.985 -21.450 1.00 90.38 106 SER A O 1
ATOM 814 N N . VAL A 1 107 ? 1.539 12.794 -21.090 1.00 93.88 107 VAL A N 1
ATOM 815 C CA . VAL A 1 107 ? 1.433 12.025 -19.842 1.00 93.88 107 VAL A CA 1
ATOM 816 C C . VAL A 1 107 ? 0.935 12.893 -18.682 1.00 93.88 107 VAL A C 1
ATOM 818 O O . VAL A 1 107 ? 0.132 12.443 -17.869 1.00 93.88 107 VAL A O 1
ATOM 821 N N . LEU A 1 108 ? 1.358 14.157 -18.621 1.00 93.25 108 LEU A N 1
ATOM 822 C CA . LEU A 1 108 ? 0.874 15.121 -17.634 1.00 93.25 108 LEU A CA 1
ATOM 823 C C . LEU A 1 108 ? -0.622 15.382 -17.775 1.00 93.25 108 LEU A C 1
ATOM 825 O O . LEU A 1 108 ? -1.299 15.477 -16.760 1.00 93.25 108 LEU A O 1
ATOM 829 N N . LEU A 1 109 ? -1.152 15.444 -19.000 1.00 93.25 109 LEU A N 1
ATOM 830 C CA . LEU A 1 109 ? -2.593 15.576 -19.220 1.00 93.25 109 LEU A CA 1
ATOM 831 C C . LEU A 1 109 ? -3.366 14.432 -18.545 1.00 93.25 109 LEU A C 1
ATOM 833 O O . LEU A 1 109 ? -4.342 14.687 -17.845 1.00 93.25 109 LEU A O 1
ATOM 837 N N . LEU A 1 110 ? -2.890 13.188 -18.688 1.00 94.25 110 LEU A N 1
ATOM 838 C CA . LEU A 1 110 ? -3.457 12.034 -17.982 1.00 94.25 110 LEU A CA 1
ATOM 839 C C . LEU A 1 110 ? -3.357 12.204 -16.460 1.00 94.25 110 LEU A C 1
ATOM 841 O O . LEU A 1 110 ? -4.337 11.989 -15.753 1.00 94.25 110 LEU A O 1
ATOM 845 N N . GLY A 1 111 ? -2.192 12.627 -15.962 1.00 95.50 111 GLY A N 1
ATOM 846 C CA . GLY A 1 111 ? -1.968 12.888 -14.539 1.00 95.50 111 GLY A CA 1
ATOM 847 C C . GLY A 1 111 ? -2.905 13.952 -13.962 1.00 95.50 111 GLY A C 1
ATOM 848 O O . GLY A 1 111 ? -3.416 13.770 -12.862 1.00 95.50 111 GLY A O 1
ATOM 849 N N . ILE A 1 112 ? -3.180 15.026 -14.708 1.00 96.38 112 ILE A N 1
ATOM 850 C CA . ILE A 1 112 ? -4.116 16.089 -14.310 1.00 96.38 112 ILE A CA 1
ATOM 851 C C . ILE A 1 112 ? -5.540 15.536 -14.236 1.00 96.38 112 ILE A C 1
ATOM 853 O O . ILE A 1 112 ? -6.207 15.716 -13.221 1.00 96.38 112 ILE A O 1
ATOM 857 N N . VAL A 1 113 ? -5.997 14.826 -15.274 1.00 96.06 113 VAL A N 1
ATOM 858 C CA . VAL A 1 113 ? -7.347 14.236 -15.308 1.00 96.06 113 VAL A CA 1
ATOM 859 C C . VAL A 1 113 ? -7.549 13.261 -14.145 1.00 96.06 113 VAL A C 1
ATOM 861 O O . VAL A 1 113 ? -8.552 13.337 -13.438 1.00 96.06 113 VAL A O 1
ATOM 864 N N . LEU A 1 114 ? -6.577 12.380 -13.899 1.00 96.06 114 LEU A N 1
ATOM 865 C CA . LEU A 1 114 ? -6.652 11.404 -12.810 1.00 96.06 114 LEU A CA 1
ATOM 866 C C . LEU A 1 114 ? -6.482 12.041 -11.427 1.00 96.06 114 LEU A C 1
ATOM 868 O O . LEU A 1 114 ? -7.067 11.555 -10.464 1.00 96.06 114 LEU A O 1
ATOM 872 N N . SER A 1 115 ? -5.740 13.144 -11.317 1.00 96.44 115 SER A N 1
ATOM 873 C CA . SER A 1 115 ? -5.648 13.925 -10.082 1.00 96.44 115 SER A CA 1
ATOM 874 C C . SER A 1 115 ? -6.969 14.625 -9.763 1.00 96.44 115 SER A C 1
ATOM 876 O O . SER A 1 115 ? -7.428 14.539 -8.631 1.00 96.44 115 SER A O 1
ATOM 878 N N . LEU A 1 116 ? -7.649 15.223 -10.749 1.00 96.00 116 LEU A N 1
ATOM 879 C CA . LEU A 1 116 ? -8.991 15.794 -10.559 1.00 96.00 116 LEU A CA 1
ATOM 880 C C . LEU A 1 116 ? -10.006 14.727 -10.131 1.00 96.00 116 LEU A C 1
ATOM 882 O O . LEU A 1 116 ? -10.794 14.947 -9.213 1.00 96.00 116 LEU A O 1
ATOM 886 N N . PHE A 1 117 ? -9.942 13.543 -10.742 1.00 95.44 117 PHE A N 1
ATOM 887 C CA . PHE A 1 117 ? -10.745 12.402 -10.314 1.00 95.44 117 PHE A CA 1
ATOM 888 C C . PHE A 1 117 ? -10.417 11.974 -8.873 1.00 95.44 117 PHE A C 1
ATOM 890 O O . PHE A 1 117 ? -11.320 11.755 -8.068 1.00 95.44 117 PHE A O 1
ATOM 897 N N . ALA A 1 118 ? -9.135 11.911 -8.504 1.00 93.44 118 ALA A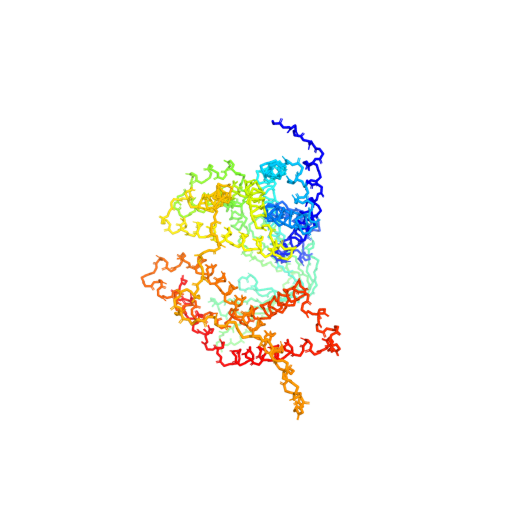 N 1
ATOM 898 C CA . ALA A 1 118 ? -8.716 11.578 -7.145 1.00 93.44 118 ALA A CA 1
ATOM 899 C C . ALA A 1 118 ? -9.148 12.639 -6.117 1.00 93.44 118 ALA A C 1
ATOM 901 O O . ALA A 1 118 ? -9.527 12.271 -5.006 1.00 93.44 118 ALA A O 1
ATOM 902 N N . VAL A 1 119 ? -9.146 13.926 -6.482 1.00 93.56 119 VAL A N 1
ATOM 903 C CA . VAL A 1 119 ? -9.693 15.020 -5.662 1.00 93.56 119 VAL A CA 1
ATOM 904 C C . VAL A 1 119 ? -11.177 14.779 -5.387 1.00 93.56 119 VAL A C 1
ATOM 906 O O . VAL A 1 119 ? -11.583 14.802 -4.229 1.00 93.56 119 VAL A O 1
ATOM 909 N N . PHE A 1 120 ? -11.972 14.482 -6.419 1.00 92.88 120 PHE A N 1
ATOM 910 C CA . PHE A 1 120 ? -13.398 14.177 -6.267 1.00 92.88 120 PHE A CA 1
ATOM 911 C C . PHE A 1 120 ? -13.635 12.986 -5.320 1.00 92.88 120 PHE A C 1
ATOM 913 O O . PHE A 1 120 ? -14.407 13.081 -4.364 1.00 92.88 120 PHE A O 1
ATOM 920 N N . ILE A 1 121 ? -12.896 11.888 -5.511 1.00 91.94 121 ILE A N 1
ATOM 921 C CA . ILE A 1 121 ? -13.004 10.697 -4.656 1.00 91.94 121 ILE A CA 1
ATOM 922 C C . ILE A 1 121 ? -12.589 10.987 -3.206 1.00 91.94 121 ILE A C 1
ATOM 924 O O . ILE A 1 121 ? -13.249 10.514 -2.288 1.00 91.94 121 ILE A O 1
ATOM 928 N N . ASN A 1 122 ? -11.526 11.755 -2.960 1.00 89.31 122 ASN A N 1
ATOM 929 C CA . ASN A 1 122 ? -11.062 12.036 -1.596 1.00 89.31 122 ASN A CA 1
ATOM 930 C C . ASN A 1 122 ? -11.898 13.095 -0.863 1.00 89.31 122 ASN A C 1
ATOM 932 O O . ASN A 1 122 ? -11.957 13.063 0.369 1.00 89.31 122 ASN A O 1
ATOM 936 N N . LEU A 1 123 ? -12.521 14.026 -1.593 1.00 86.88 123 LEU A N 1
ATOM 937 C CA . LEU A 1 123 ? -13.387 15.058 -1.020 1.00 86.88 123 LEU A CA 1
ATOM 938 C C . LEU A 1 123 ? -14.752 14.513 -0.613 1.00 86.88 123 LEU A C 1
ATOM 940 O O . LEU A 1 123 ? -15.195 14.802 0.495 1.00 86.88 123 LEU A O 1
ATOM 944 N N . GLU A 1 124 ? -15.391 13.734 -1.484 1.00 86.38 124 GLU A N 1
ATOM 945 C CA . GLU A 1 124 ? -16.767 13.271 -1.274 1.00 86.38 124 GLU A CA 1
ATOM 946 C C . GLU A 1 124 ? -16.847 11.754 -1.091 1.00 86.38 124 GLU A C 1
ATOM 948 O O . GLU A 1 124 ? -17.469 11.277 -0.144 1.00 86.38 124 GLU A O 1
ATOM 953 N N . GLY A 1 125 ? -16.162 10.984 -1.942 1.00 87.62 125 GLY A N 1
ATOM 954 C CA . GLY A 1 125 ? -16.265 9.522 -1.961 1.00 87.62 125 GLY A CA 1
ATOM 955 C C . GLY A 1 125 ? -15.770 8.833 -0.684 1.00 87.62 125 GLY A C 1
ATOM 956 O O . GLY A 1 125 ? -16.479 8.007 -0.116 1.00 87.62 125 GLY A O 1
ATOM 957 N N . VAL A 1 126 ? -14.563 9.164 -0.216 1.00 87.38 126 VAL A N 1
ATOM 958 C CA . VAL A 1 126 ? -13.943 8.545 0.972 1.00 87.38 126 VAL A CA 1
ATOM 959 C C . VAL A 1 126 ? -14.702 8.882 2.267 1.00 87.38 126 VAL A C 1
ATOM 961 O O . VAL A 1 126 ? -14.977 7.959 3.034 1.00 87.38 126 VAL A O 1
ATOM 964 N N . PRO A 1 127 ? -15.092 10.144 2.539 1.00 85.69 127 PRO A N 1
ATOM 965 C CA . PRO A 1 127 ? -15.912 10.459 3.712 1.00 85.69 127 PRO A CA 1
ATOM 966 C C . PRO A 1 127 ? -17.287 9.788 3.674 1.00 85.69 127 PRO A C 1
ATOM 968 O O . PRO A 1 127 ? -17.717 9.220 4.675 1.00 85.69 127 PRO A O 1
ATOM 971 N N . PHE A 1 128 ? -17.952 9.789 2.513 1.00 86.44 128 PHE A N 1
ATOM 972 C CA . PHE A 1 128 ? -19.242 9.121 2.337 1.00 86.44 128 PHE A CA 1
ATOM 973 C C . PHE A 1 128 ? -19.149 7.617 2.630 1.00 86.44 128 PHE A C 1
ATOM 975 O O . PHE A 1 128 ? -19.953 7.068 3.383 1.00 86.44 128 PHE A O 1
ATOM 982 N N . ALA A 1 129 ? -18.111 6.963 2.103 1.00 87.00 129 ALA A N 1
ATOM 983 C CA . ALA A 1 129 ? -17.786 5.575 2.403 1.00 87.00 129 ALA A CA 1
ATOM 984 C C . ALA A 1 129 ? -17.602 5.327 3.908 1.00 87.00 129 ALA A C 1
ATOM 986 O O . ALA A 1 129 ? -18.210 4.414 4.466 1.00 87.00 129 ALA A O 1
ATOM 987 N N . ALA A 1 130 ? -16.804 6.155 4.583 1.00 83.31 130 ALA A N 1
ATOM 988 C CA . ALA A 1 130 ? -16.531 6.002 6.009 1.00 83.31 130 ALA A CA 1
ATOM 989 C C . ALA A 1 130 ? -17.797 6.151 6.876 1.00 83.31 130 ALA A C 1
ATOM 991 O O . ALA A 1 130 ? -17.988 5.391 7.827 1.00 83.31 130 ALA A O 1
ATOM 992 N N . GLN A 1 131 ? -18.706 7.063 6.514 1.00 83.44 131 GLN A N 1
ATOM 993 C CA . GLN A 1 131 ? -19.998 7.215 7.191 1.00 83.44 131 GLN A CA 1
ATOM 994 C C . GLN A 1 131 ? -20.884 5.971 7.047 1.00 83.44 131 GLN A C 1
ATOM 996 O O . GLN A 1 131 ? -21.522 5.562 8.020 1.00 83.44 131 GLN A O 1
ATOM 1001 N N . ILE A 1 132 ? -20.915 5.346 5.863 1.00 85.81 132 ILE A N 1
ATOM 1002 C CA . ILE A 1 132 ? -21.659 4.097 5.644 1.00 85.81 132 ILE A CA 1
ATOM 1003 C C . ILE A 1 132 ? -21.049 2.962 6.462 1.00 85.81 132 ILE A C 1
ATOM 1005 O O . ILE A 1 132 ? -21.782 2.283 7.177 1.00 85.81 132 ILE A O 1
ATOM 1009 N N . VAL A 1 133 ? -19.724 2.783 6.411 1.00 83.81 133 VAL A N 1
ATOM 1010 C CA . VAL A 1 133 ? -19.020 1.742 7.180 1.00 83.81 133 VAL A CA 1
ATOM 1011 C C . VAL A 1 133 ? -19.349 1.863 8.667 1.00 83.81 133 VAL A C 1
ATOM 1013 O O . VAL A 1 133 ? -19.721 0.872 9.295 1.00 83.81 133 VAL A O 1
ATOM 1016 N N . ARG A 1 134 ? -19.296 3.077 9.233 1.00 79.62 134 ARG A N 1
ATOM 1017 C CA . ARG A 1 134 ? -19.671 3.288 10.634 1.00 79.62 134 ARG A CA 1
ATOM 1018 C C . ARG A 1 134 ? -21.144 3.020 10.894 1.00 79.62 134 ARG A C 1
ATOM 1020 O O . ARG A 1 134 ? -21.458 2.368 11.883 1.00 79.62 134 ARG A O 1
ATOM 1027 N N . ARG A 1 135 ? -22.051 3.518 10.050 1.00 83.62 135 ARG A N 1
ATOM 1028 C CA . ARG A 1 135 ? -23.492 3.284 10.219 1.00 83.62 135 ARG A CA 1
ATOM 1029 C C . ARG A 1 135 ? -23.800 1.790 10.244 1.00 83.62 135 ARG A C 1
ATOM 1031 O O . ARG A 1 135 ? -24.518 1.346 11.133 1.00 83.62 135 ARG A O 1
ATOM 1038 N N . VAL A 1 136 ? -23.228 1.032 9.309 1.00 83.25 136 VAL A N 1
ATOM 1039 C CA . VAL A 1 136 ? -23.376 -0.425 9.249 1.00 83.25 136 VAL A CA 1
ATOM 1040 C C . VAL A 1 136 ? -22.756 -1.077 10.484 1.00 83.25 136 VAL A C 1
ATOM 1042 O O . VAL A 1 136 ? -23.394 -1.933 11.080 1.00 83.25 136 VAL A O 1
ATOM 1045 N N . GLY A 1 137 ? -21.573 -0.644 10.928 1.00 78.50 137 GLY A N 1
ATOM 1046 C CA . GLY A 1 137 ? -20.945 -1.153 12.152 1.00 78.50 137 GLY A CA 1
ATOM 1047 C C . GLY A 1 137 ? -21.774 -0.896 13.417 1.00 78.50 137 GLY A C 1
ATOM 1048 O O . GLY A 1 137 ? -21.925 -1.788 14.246 1.00 78.50 137 GLY A O 1
ATOM 1049 N N . LEU A 1 138 ? -22.365 0.296 13.548 1.00 78.00 138 LEU A N 1
ATOM 1050 C CA . LEU A 1 138 ? -23.263 0.645 14.653 1.00 78.00 138 LEU A CA 1
ATOM 1051 C C . LEU A 1 138 ? -24.545 -0.185 14.615 1.00 78.00 138 LEU A C 1
ATOM 1053 O O . LEU A 1 138 ? -24.948 -0.726 15.638 1.00 78.00 138 LEU A O 1
ATOM 1057 N N . GLN A 1 139 ? -25.166 -0.318 13.443 1.00 78.81 139 GLN A N 1
ATOM 1058 C CA . GLN A 1 139 ? -26.342 -1.170 13.274 1.00 78.81 139 GLN A CA 1
ATOM 1059 C C . GLN A 1 139 ? -26.010 -2.629 13.578 1.00 78.81 139 GLN A C 1
ATOM 1061 O O . GLN A 1 139 ? -26.773 -3.276 14.279 1.00 78.81 139 GLN A O 1
ATOM 1066 N N . ALA A 1 140 ? -24.857 -3.128 13.135 1.00 76.50 140 ALA A N 1
ATOM 1067 C CA . ALA A 1 140 ? -24.411 -4.480 13.438 1.00 76.50 140 ALA A CA 1
ATOM 1068 C C . ALA A 1 140 ? -24.189 -4.699 14.940 1.00 76.50 140 ALA A C 1
ATOM 1070 O O . ALA A 1 140 ? -24.590 -5.731 15.473 1.00 76.50 140 ALA A O 1
ATOM 1071 N N . ALA A 1 141 ? -23.616 -3.716 15.640 1.00 73.69 141 ALA A N 1
ATOM 1072 C CA . ALA A 1 141 ? -23.497 -3.757 17.093 1.00 73.69 141 ALA A CA 1
ATOM 1073 C C . ALA A 1 141 ? -24.876 -3.773 17.775 1.00 73.69 141 ALA A C 1
ATOM 1075 O O . ALA A 1 141 ? -25.085 -4.557 18.694 1.00 73.69 141 ALA A O 1
ATOM 1076 N N . LEU A 1 142 ? -25.830 -2.961 17.303 1.00 73.88 142 LEU A N 1
ATOM 1077 C CA . LEU A 1 142 ? -27.203 -2.947 17.820 1.00 73.88 142 LEU A CA 1
ATOM 1078 C C . LEU A 1 142 ? -27.927 -4.277 17.572 1.00 73.88 142 LEU A C 1
ATOM 1080 O O . LEU A 1 142 ? -28.515 -4.809 18.505 1.00 73.88 142 LEU A O 1
ATOM 1084 N N . TYR A 1 143 ? -27.813 -4.859 16.375 1.00 71.00 143 TYR A N 1
ATOM 1085 C CA . TYR A 1 143 ? -28.358 -6.187 16.070 1.00 71.00 143 TYR A CA 1
ATOM 1086 C C . TYR A 1 143 ? -27.757 -7.270 16.972 1.00 71.00 143 TYR A C 1
ATOM 1088 O O . TYR A 1 143 ? -28.489 -8.107 17.500 1.00 71.00 143 TYR A O 1
ATOM 1096 N N . LYS A 1 144 ? -26.439 -7.225 17.220 1.00 68.06 144 LYS A N 1
ATOM 1097 C CA . LYS A 1 144 ? -25.785 -8.142 18.164 1.00 68.06 144 LYS A CA 1
ATOM 1098 C C . LYS A 1 144 ? -26.305 -7.956 19.598 1.00 68.06 144 LYS A C 1
ATOM 1100 O O . LYS A 1 144 ? -26.442 -8.935 20.320 1.00 68.06 144 LYS A O 1
ATOM 1105 N N . LEU A 1 145 ? -26.633 -6.728 20.008 1.00 65.75 145 LEU A N 1
ATOM 1106 C CA . LEU A 1 145 ? -27.242 -6.454 21.317 1.00 65.75 145 LEU A CA 1
ATOM 1107 C C . LEU A 1 145 ? -28.707 -6.907 21.415 1.00 65.75 145 LEU A C 1
ATOM 1109 O O . LEU A 1 145 ? -29.140 -7.284 22.500 1.00 65.75 145 LEU A O 1
ATOM 1113 N N . GLU A 1 146 ? -29.477 -6.841 20.329 1.00 62.53 146 GLU A N 1
ATOM 1114 C CA . GLU A 1 146 ? -30.882 -7.275 20.301 1.00 62.53 146 GLU A CA 1
ATOM 1115 C C . GLU A 1 146 ? -31.023 -8.802 20.313 1.00 62.53 146 GLU A C 1
ATOM 1117 O O . GLU A 1 146 ? -31.987 -9.326 20.869 1.00 62.53 146 GLU A O 1
ATOM 1122 N N . SER A 1 147 ? -30.032 -9.523 19.781 1.00 62.91 147 SER A N 1
ATOM 1123 C CA . SER A 1 147 ? -29.958 -10.984 19.845 1.00 62.91 147 SER A CA 1
ATOM 1124 C C . SER A 1 147 ? -28.591 -11.457 20.370 1.00 62.91 147 SER A C 1
ATOM 1126 O O . SER A 1 147 ? -27.819 -12.051 19.615 1.00 62.91 147 SER A O 1
ATOM 1128 N N . PRO A 1 148 ? -28.288 -11.259 21.669 1.00 62.69 148 PRO A N 1
ATOM 1129 C CA . PRO A 1 148 ? -26.965 -11.530 22.240 1.00 62.69 148 PRO A CA 1
ATOM 1130 C C . PRO A 1 148 ? -26.659 -13.023 22.427 1.00 62.69 148 PRO A C 1
ATOM 1132 O O . PRO A 1 148 ? -25.595 -13.373 22.925 1.00 62.69 148 PRO A O 1
ATOM 1135 N N . ILE A 1 149 ? -27.599 -13.913 22.096 1.00 70.50 149 ILE A N 1
ATOM 1136 C CA . ILE A 1 149 ? -27.481 -15.347 22.363 1.00 70.50 149 ILE A CA 1
ATOM 1137 C C . ILE A 1 149 ? -27.560 -16.117 21.052 1.00 70.50 149 ILE A C 1
ATOM 1139 O O . ILE A 1 149 ? -28.636 -16.281 20.474 1.00 70.50 149 ILE A O 1
ATOM 1143 N N . GLU A 1 150 ? -26.411 -16.613 20.602 1.00 72.62 150 GLU A N 1
ATOM 1144 C CA . GLU A 1 150 ? -26.328 -17.485 19.433 1.00 72.62 150 GLU A CA 1
ATOM 1145 C C . GLU A 1 150 ? -26.775 -18.916 19.795 1.00 72.62 150 GLU A C 1
ATOM 1147 O O . GLU A 1 150 ? -26.256 -19.498 20.759 1.00 72.62 150 GLU A O 1
ATOM 1152 N N . PRO A 1 151 ? -27.731 -19.516 19.056 1.00 78.75 151 PRO A N 1
ATOM 1153 C CA . PRO A 1 151 ? -28.140 -20.898 19.283 1.00 78.75 151 PRO A CA 1
ATOM 1154 C C . PRO A 1 151 ? -26.989 -21.880 19.033 1.00 78.75 151 PRO A C 1
ATOM 1156 O O . PRO A 1 151 ? -26.259 -21.770 18.053 1.00 78.75 151 PRO A O 1
ATOM 1159 N N . GLY A 1 152 ? -26.863 -22.893 19.888 1.00 80.88 152 GLY A N 1
ATOM 1160 C CA . GLY A 1 152 ? -25.870 -23.961 19.758 1.00 80.88 152 GLY A CA 1
ATOM 1161 C C . GLY A 1 152 ? -24.491 -23.639 20.339 1.00 80.88 152 GLY A C 1
ATOM 1162 O O . GLY A 1 152 ? -23.643 -24.530 20.358 1.00 80.88 152 GLY A O 1
ATOM 1163 N N . VAL A 1 153 ? -24.279 -22.430 20.867 1.00 82.62 153 VAL A N 1
ATOM 1164 C CA . VAL A 1 153 ? -23.018 -21.998 21.490 1.00 82.62 153 VAL A CA 1
ATOM 1165 C C . VAL A 1 153 ? -23.268 -21.578 22.944 1.00 82.62 153 VAL A C 1
ATOM 1167 O O . VAL A 1 153 ? -24.353 -21.119 23.303 1.00 82.62 153 VAL A O 1
ATOM 1170 N N . PHE A 1 154 ? -22.276 -21.779 23.814 1.00 83.19 154 PHE A N 1
ATOM 1171 C CA . PHE A 1 154 ? -22.307 -21.248 25.178 1.00 83.19 154 PHE A CA 1
ATOM 1172 C C . PHE A 1 154 ? -21.918 -19.766 25.157 1.00 83.19 154 PHE A C 1
ATOM 1174 O O . PHE A 1 154 ? -20.773 -19.426 24.870 1.00 83.19 154 PHE A O 1
ATOM 1181 N N . ASN A 1 155 ? -22.866 -18.891 25.483 1.00 79.19 155 ASN A N 1
ATOM 1182 C CA . ASN A 1 155 ? -22.675 -17.446 25.519 1.00 79.19 155 ASN A CA 1
ATOM 1183 C C . ASN A 1 155 ? -22.328 -17.016 26.952 1.00 79.19 155 ASN A C 1
ATOM 1185 O O . ASN A 1 155 ? -23.160 -17.121 27.852 1.00 79.19 155 ASN A O 1
ATOM 1189 N N . ALA A 1 156 ? -21.100 -16.536 27.160 1.00 77.25 156 ALA A N 1
ATOM 1190 C CA . ALA A 1 156 ? -20.599 -16.033 28.448 1.00 77.25 156 ALA A CA 1
ATOM 1191 C C . ALA A 1 156 ? -20.325 -14.513 28.426 1.00 77.25 156 ALA A C 1
ATOM 1193 O O . ALA A 1 156 ? -19.601 -13.990 29.272 1.00 77.25 156 ALA A O 1
ATOM 1194 N N . GLU A 1 157 ? -20.874 -13.795 27.437 1.00 65.88 157 GLU A N 1
ATOM 1195 C CA . GLU A 1 157 ? -20.653 -12.352 27.244 1.00 65.88 157 GLU A CA 1
ATOM 1196 C C . GLU A 1 157 ? -21.267 -11.501 28.379 1.00 65.88 157 GLU A C 1
ATOM 1198 O O . GLU A 1 157 ? -20.836 -10.374 28.627 1.00 65.88 157 GLU A O 1
ATOM 1203 N N . ILE A 1 158 ? -22.244 -12.052 29.107 1.00 69.81 158 ILE A N 1
ATOM 1204 C CA . ILE A 1 158 ? -22.893 -11.412 30.253 1.00 69.81 158 ILE A CA 1
ATOM 1205 C C . ILE A 1 158 ? -22.157 -11.826 31.535 1.00 69.81 158 ILE A C 1
ATOM 1207 O O . ILE A 1 158 ? -22.117 -13.001 31.893 1.00 69.81 158 ILE A O 1
ATOM 1211 N N . GLN A 1 159 ? -21.603 -10.857 32.270 1.00 67.44 159 GLN A N 1
ATOM 1212 C CA . GLN A 1 159 ? -20.892 -11.135 33.523 1.00 67.44 159 GLN A CA 1
ATOM 1213 C C . GLN A 1 159 ? -21.768 -11.907 34.522 1.00 67.44 159 GLN A C 1
ATOM 1215 O O . GLN A 1 159 ? -22.858 -11.463 34.877 1.00 67.44 159 GLN A O 1
ATOM 1220 N N . GLY A 1 160 ? -21.259 -13.050 34.994 1.00 73.31 160 GLY A N 1
ATOM 1221 C CA . GLY A 1 160 ? -21.927 -13.900 35.984 1.00 73.31 160 GLY A CA 1
ATOM 1222 C C . GLY A 1 160 ? -22.964 -14.870 35.411 1.00 73.31 160 GLY A C 1
ATOM 1223 O O . GLY A 1 160 ? -23.508 -15.654 36.184 1.00 73.31 160 GLY A O 1
ATOM 1224 N N . PHE A 1 161 ? -23.212 -14.867 34.093 1.00 81.94 161 PHE A N 1
ATOM 1225 C CA . PHE A 1 161 ? -24.156 -15.769 33.428 1.00 81.94 161 PHE A CA 1
ATOM 1226 C C . PHE A 1 161 ? -23.508 -16.477 32.232 1.00 81.94 161 PHE A C 1
ATOM 1228 O O . PHE A 1 161 ? -22.935 -15.847 31.351 1.00 81.94 161 PHE A O 1
ATOM 1235 N N . THR A 1 162 ? -23.646 -17.798 32.162 1.00 87.12 162 THR A N 1
ATOM 1236 C CA . THR A 1 162 ? -23.355 -18.595 30.963 1.00 87.12 162 THR A CA 1
ATOM 1237 C C . THR A 1 162 ? -24.663 -19.155 30.432 1.00 87.12 162 THR A C 1
ATOM 1239 O O . THR A 1 162 ? -25.301 -19.959 31.110 1.00 87.12 162 THR A O 1
ATOM 1242 N N . ILE A 1 163 ? -25.076 -18.726 29.240 1.00 86.94 163 ILE A N 1
ATOM 1243 C CA . ILE A 1 163 ? -26.362 -19.088 28.640 1.00 86.94 163 ILE A CA 1
ATOM 1244 C C . ILE A 1 163 ? -26.135 -19.958 27.406 1.00 86.94 163 ILE A C 1
ATOM 1246 O O . ILE A 1 163 ? -25.387 -19.602 26.500 1.00 86.94 163 ILE A O 1
ATOM 1250 N N . TYR A 1 164 ? -26.819 -21.091 27.353 1.00 88.25 164 TYR A N 1
ATOM 1251 C CA . TYR A 1 164 ? -26.865 -21.990 26.212 1.00 88.25 164 TYR A CA 1
ATOM 1252 C C . TYR A 1 164 ? -28.305 -22.160 25.749 1.00 88.25 164 TYR A C 1
ATOM 1254 O O . TYR A 1 164 ? -29.201 -22.432 26.548 1.00 88.25 164 TYR A O 1
ATOM 1262 N N . VAL A 1 165 ? -28.522 -22.025 24.445 1.00 87.94 165 VAL A N 1
ATOM 1263 C CA . VAL A 1 165 ? -29.830 -22.199 23.812 1.00 87.94 165 VAL A CA 1
ATOM 1264 C C . VAL A 1 165 ? -29.687 -23.243 22.722 1.00 87.94 165 VAL A C 1
ATOM 1266 O O . VAL A 1 165 ? -28.856 -23.095 21.832 1.00 87.94 165 VAL A O 1
ATOM 1269 N N . LYS A 1 166 ? -30.491 -24.308 22.769 1.00 85.56 166 LYS A N 1
ATOM 1270 C CA . LYS A 1 166 ? -30.389 -25.391 21.781 1.00 85.56 166 LYS A CA 1
ATOM 1271 C C . LYS A 1 166 ? -30.911 -24.968 20.409 1.00 85.56 166 LYS A C 1
ATOM 1273 O O . LYS A 1 166 ? -30.304 -25.291 19.392 1.00 85.56 166 LYS A O 1
ATOM 1278 N N . LYS A 1 167 ? -32.066 -24.302 20.379 1.00 82.94 167 LYS A N 1
ATOM 1279 C CA . LYS A 1 167 ? -32.718 -23.799 19.165 1.00 82.94 167 LYS A CA 1
ATOM 1280 C C . LYS A 1 167 ? -33.394 -22.476 19.477 1.00 82.94 167 LYS A C 1
ATOM 1282 O O . LYS A 1 167 ? -33.907 -22.291 20.570 1.00 82.94 167 LYS A O 1
ATOM 1287 N N . GLY A 1 168 ? -33.407 -21.557 18.528 1.00 75.19 168 GLY A N 1
ATOM 1288 C CA . GLY A 1 168 ? -34.073 -20.277 18.707 1.00 75.19 168 GLY A CA 1
ATOM 1289 C C . GLY A 1 168 ? -34.206 -19.551 17.384 1.00 75.19 168 GLY A C 1
ATOM 1290 O O . GLY A 1 168 ? -33.396 -19.747 16.479 1.00 75.19 168 GLY A O 1
ATOM 1291 N N . ASN A 1 169 ? -35.247 -18.736 17.270 1.00 72.31 169 ASN A N 1
ATOM 1292 C CA . ASN A 1 169 ? -35.421 -17.837 16.144 1.00 72.31 169 ASN A CA 1
ATOM 1293 C C . ASN A 1 169 ? -34.846 -16.468 16.529 1.00 72.31 169 ASN A C 1
ATOM 1295 O O . ASN A 1 169 ? -35.410 -15.790 17.394 1.00 72.31 169 ASN A O 1
ATOM 1299 N N . LEU A 1 170 ? -33.737 -16.087 15.882 1.00 65.00 170 LEU A N 1
ATOM 1300 C CA . LEU A 1 170 ? -33.045 -14.820 16.136 1.00 65.00 170 LEU A CA 1
ATOM 1301 C C . LEU A 1 170 ? -33.909 -13.596 15.794 1.00 65.00 170 LEU A C 1
ATOM 1303 O O . LEU A 1 170 ? -33.859 -12.612 16.519 1.00 65.00 170 LEU A O 1
ATOM 1307 N N . GLU A 1 171 ? -34.747 -13.654 14.753 1.00 63.06 171 GLU A N 1
ATOM 1308 C CA . GLU A 1 171 ? -35.577 -12.509 14.338 1.00 63.06 171 GLU A CA 1
ATOM 1309 C C . GLU A 1 171 ? -36.703 -12.203 15.333 1.00 63.06 171 GLU A C 1
ATOM 1311 O O . GLU A 1 171 ? -37.108 -11.055 15.490 1.00 63.06 171 GLU A O 1
ATOM 1316 N N . LYS A 1 172 ? -37.230 -13.235 16.005 1.00 67.19 172 LYS A N 1
ATOM 1317 C CA . LYS A 1 172 ? -38.324 -13.096 16.981 1.00 67.19 172 LYS A CA 1
ATOM 1318 C C . LYS A 1 172 ? -37.845 -13.022 18.433 1.00 67.19 172 LYS A C 1
ATOM 1320 O O . LYS A 1 172 ? -38.680 -12.858 19.317 1.00 67.19 172 LYS A O 1
ATOM 1325 N N . GLY A 1 173 ? -36.545 -13.205 18.691 1.00 71.75 173 GLY A N 1
ATOM 1326 C CA . GLY A 1 173 ? -35.990 -13.250 20.049 1.00 71.75 173 GLY A CA 1
ATOM 1327 C C . GLY A 1 173 ? -36.586 -14.370 20.911 1.00 71.75 173 GLY A C 1
ATOM 1328 O O . GLY A 1 173 ? -36.767 -14.192 22.114 1.00 71.75 173 GLY A O 1
ATOM 1329 N N . THR A 1 174 ? -36.945 -15.501 20.290 1.00 81.25 174 THR A N 1
ATOM 1330 C CA . THR A 1 174 ? -37.578 -16.653 20.962 1.00 81.25 174 THR A CA 1
ATOM 1331 C C . THR A 1 174 ? -36.629 -17.839 20.991 1.00 81.25 174 THR A C 1
ATOM 1333 O O . THR A 1 174 ? -35.969 -18.150 19.997 1.00 81.25 174 THR A O 1
ATOM 1336 N N . TRP A 1 175 ? -36.562 -18.507 22.135 1.00 86.50 175 TRP A N 1
ATOM 1337 C CA . TRP A 1 175 ? -35.599 -19.557 22.432 1.00 86.50 175 TRP A CA 1
ATOM 1338 C C . TRP A 1 175 ? -36.303 -20.810 22.944 1.00 86.50 175 TRP A C 1
ATOM 1340 O O . TRP A 1 175 ? -37.273 -20.739 23.698 1.00 86.50 175 TRP A O 1
ATOM 1350 N N . GLU A 1 176 ? -35.759 -21.960 22.575 1.00 87.06 176 GLU A N 1
ATOM 1351 C CA . GLU A 1 176 ? -36.194 -23.285 22.989 1.00 87.06 176 GLU A CA 1
ATOM 1352 C C . GLU A 1 176 ? -35.045 -24.023 23.676 1.00 87.06 176 GLU A C 1
ATOM 1354 O O . GLU A 1 176 ? -33.913 -24.064 23.181 1.00 87.06 176 GLU A O 1
ATOM 1359 N N . SER A 1 177 ? -35.371 -24.696 24.781 1.00 88.56 177 SER A N 1
ATOM 1360 C CA . SER A 1 177 ? -34.434 -25.488 25.587 1.00 88.56 177 SER A CA 1
ATOM 1361 C C . SER A 1 177 ? -33.209 -24.673 26.005 1.00 88.56 177 SER A C 1
ATOM 1363 O O . SER A 1 177 ? -32.123 -24.777 25.427 1.00 88.56 177 SER A O 1
ATOM 1365 N N . ILE A 1 178 ? -33.421 -23.848 27.023 1.00 89.69 178 ILE A N 1
ATOM 1366 C CA . ILE A 1 178 ? -32.460 -22.881 27.536 1.00 89.69 178 ILE A CA 1
ATOM 1367 C C . ILE A 1 178 ? -31.812 -23.459 28.784 1.00 89.69 178 ILE A C 1
ATOM 1369 O O . ILE A 1 178 ? -32.486 -24.018 29.652 1.00 89.69 178 ILE A O 1
ATOM 1373 N N . PHE A 1 179 ? -30.507 -23.282 28.884 1.00 90.44 179 PHE A N 1
ATOM 1374 C CA . PHE A 1 179 ? -29.701 -23.630 30.035 1.00 90.44 179 PHE A CA 1
ATOM 1375 C C . PHE A 1 179 ? -28.906 -22.397 30.455 1.00 90.44 179 PHE A C 1
ATOM 1377 O O . PHE A 1 179 ? -28.184 -21.824 29.646 1.00 90.44 179 PHE A O 1
ATOM 1384 N N . ILE A 1 180 ? -29.041 -21.976 31.707 1.00 89.56 180 ILE A N 1
ATOM 1385 C CA . ILE A 1 180 ? -28.316 -20.839 32.268 1.00 89.56 180 ILE A CA 1
ATOM 1386 C C . ILE A 1 180 ? -27.572 -21.306 33.507 1.00 89.56 180 ILE A C 1
ATOM 1388 O O . ILE A 1 180 ? -28.152 -21.878 34.428 1.00 89.56 180 ILE A O 1
ATOM 1392 N N . HIS A 1 181 ? -26.283 -21.017 33.539 1.00 89.25 181 HIS A N 1
ATOM 1393 C CA . HIS A 1 181 ? -25.444 -21.171 34.708 1.00 89.25 181 HIS A CA 1
ATOM 1394 C C . HIS A 1 181 ? -25.113 -19.784 35.252 1.00 89.25 181 HIS A C 1
ATOM 1396 O O . HIS A 1 181 ? -24.548 -18.962 34.534 1.00 89.25 181 HIS A O 1
ATOM 1402 N N . GLN A 1 182 ? -25.484 -19.521 36.500 1.00 86.44 182 GLN A N 1
ATOM 1403 C CA . GLN A 1 182 ? -25.189 -18.273 37.189 1.00 86.44 182 GLN A CA 1
ATOM 1404 C C . GLN A 1 182 ? -24.221 -18.544 38.338 1.00 86.44 182 GLN A C 1
ATOM 1406 O O . GLN A 1 182 ? -24.512 -19.354 39.224 1.00 86.44 182 GLN A O 1
ATOM 1411 N N . GLU A 1 183 ? -23.095 -17.840 38.336 1.00 81.38 183 GLU A N 1
ATOM 1412 C CA . GLU A 1 183 ? -22.091 -17.917 39.394 1.00 81.38 183 GLU A CA 1
ATOM 1413 C C . GLU A 1 183 ? -22.067 -16.594 40.160 1.00 81.38 183 GLU A C 1
ATOM 1415 O O . GLU A 1 183 ? -21.651 -15.559 39.636 1.00 81.38 183 GLU A O 1
ATOM 1420 N N . ASP A 1 184 ? -22.549 -16.623 41.401 1.00 75.81 184 ASP A N 1
ATOM 1421 C CA . ASP A 1 184 ? -22.540 -15.464 42.286 1.00 75.81 184 ASP A CA 1
ATOM 1422 C C . ASP A 1 184 ? -21.322 -15.545 43.214 1.00 75.81 184 ASP A C 1
ATOM 1424 O O . ASP A 1 184 ? -21.310 -16.287 44.204 1.00 75.81 184 ASP A O 1
ATOM 1428 N N . LYS A 1 185 ? -20.265 -14.810 42.846 1.00 66.94 185 LYS A N 1
ATOM 1429 C CA . LYS A 1 185 ? -18.981 -14.813 43.563 1.00 66.94 185 LYS A CA 1
ATOM 1430 C C . LYS A 1 185 ? -19.068 -14.180 44.951 1.00 66.94 185 LYS A C 1
ATOM 1432 O O . LYS A 1 185 ? -18.300 -14.581 45.820 1.00 66.94 185 LYS A O 1
ATOM 1437 N N . ASP A 1 186 ? -19.999 -13.254 45.171 1.00 65.88 186 ASP A N 1
ATOM 1438 C CA . ASP A 1 186 ? -20.144 -12.561 46.456 1.00 65.88 186 ASP A CA 1
ATOM 1439 C C . ASP A 1 186 ? -20.857 -13.440 47.495 1.00 65.88 186 ASP A C 1
ATOM 1441 O O . ASP A 1 186 ? -20.579 -13.357 48.691 1.00 65.88 186 ASP A O 1
ATOM 1445 N N . LEU A 1 187 ? -21.756 -14.321 47.042 1.00 65.56 187 LEU A N 1
ATOM 1446 C CA . LEU A 1 187 ? -22.568 -15.187 47.903 1.00 65.56 187 LEU A CA 1
ATOM 1447 C C . LEU A 1 187 ? -22.114 -16.658 47.930 1.00 65.56 187 LEU A C 1
ATOM 1449 O O . LEU A 1 187 ? -22.657 -17.437 48.715 1.00 65.56 187 LEU A O 1
ATOM 1453 N N . GLY A 1 188 ? -21.151 -17.064 47.093 1.00 68.62 188 GLY A N 1
ATOM 1454 C CA . GLY A 1 188 ? -20.680 -18.455 47.006 1.00 68.62 188 GLY A CA 1
ATOM 1455 C C . GLY A 1 188 ? -21.767 -19.442 46.556 1.00 68.62 188 GLY A C 1
ATOM 1456 O O . GLY A 1 188 ? -21.721 -20.631 46.898 1.00 68.62 188 GLY A O 1
ATOM 1457 N N . LYS A 1 189 ? -22.775 -18.947 45.825 1.00 79.81 189 LYS A N 1
ATOM 1458 C CA . LYS A 1 189 ? -23.919 -19.729 45.341 1.00 79.81 189 LYS A CA 1
ATOM 1459 C C . LYS A 1 189 ? -23.829 -19.905 43.835 1.00 79.81 189 LYS A C 1
ATOM 1461 O O . LYS A 1 189 ? -23.648 -18.944 43.091 1.00 79.81 189 LYS A O 1
ATOM 1466 N N . THR A 1 190 ? -24.046 -21.133 43.390 1.00 84.00 190 THR A N 1
ATOM 1467 C CA . THR A 1 190 ? -24.131 -21.468 41.971 1.00 84.00 190 THR A CA 1
ATOM 1468 C C . THR A 1 190 ? -25.568 -21.836 41.652 1.00 84.00 190 THR A C 1
ATOM 1470 O O . THR A 1 190 ? -26.140 -22.716 42.294 1.00 84.00 190 THR A O 1
ATOM 1473 N N . ARG A 1 191 ? -26.182 -21.172 40.673 1.00 87.12 191 ARG A N 1
ATOM 1474 C CA . ARG A 1 191 ? -27.546 -21.481 40.230 1.00 87.12 191 ARG A CA 1
ATOM 1475 C C . ARG A 1 191 ? -27.515 -22.069 38.832 1.00 87.12 191 ARG A C 1
ATOM 1477 O O . ARG A 1 191 ? -26.860 -21.542 37.939 1.00 87.12 191 ARG A O 1
ATOM 1484 N N . LEU A 1 192 ? -28.249 -23.153 38.650 1.00 89.81 192 LEU A N 1
ATOM 1485 C CA . LEU A 1 192 ? -28.447 -23.816 37.373 1.00 89.81 192 LEU A CA 1
ATOM 1486 C C . LEU A 1 192 ? -29.924 -23.715 37.014 1.00 89.81 192 LEU A C 1
ATOM 1488 O O . LEU A 1 192 ? -30.781 -24.229 37.727 1.00 89.81 192 LEU A O 1
ATOM 1492 N N . ILE A 1 193 ? -30.219 -23.009 35.933 1.00 90.19 193 ILE A N 1
ATOM 1493 C CA . ILE A 1 193 ? -31.574 -22.691 35.496 1.00 90.19 193 ILE A CA 1
ATOM 1494 C C . ILE A 1 193 ? -31.793 -23.384 34.157 1.00 90.19 193 ILE A C 1
ATOM 1496 O O . ILE A 1 193 ? -31.040 -23.167 33.214 1.00 90.19 193 ILE A O 1
ATOM 1500 N N . THR A 1 194 ? -32.815 -24.226 34.061 1.00 91.31 194 THR A N 1
ATOM 1501 C CA . THR A 1 194 ? -33.205 -24.876 32.801 1.00 91.31 194 THR A CA 1
ATOM 1502 C C . THR A 1 194 ? -34.637 -24.493 32.467 1.00 91.31 194 THR A C 1
ATOM 1504 O O . THR A 1 194 ? -35.500 -24.585 33.335 1.00 91.31 194 THR A O 1
ATOM 1507 N N . ALA A 1 195 ? -34.911 -24.073 31.233 1.00 91.38 195 ALA A N 1
ATOM 1508 C CA . ALA A 1 195 ? -36.248 -23.673 30.792 1.00 91.38 195 ALA A CA 1
ATOM 1509 C C . ALA A 1 195 ? -36.594 -24.267 29.422 1.00 91.38 195 ALA A C 1
ATOM 1511 O O . ALA A 1 195 ? -35.717 -24.479 28.583 1.00 91.38 195 ALA A O 1
ATOM 1512 N N . LYS A 1 196 ? -37.883 -24.543 29.189 1.00 88.12 196 LYS A N 1
ATOM 1513 C CA . LYS A 1 196 ? -38.353 -25.076 27.898 1.00 88.12 196 LYS A CA 1
ATOM 1514 C C . LYS A 1 196 ? -38.445 -23.994 26.834 1.00 88.12 196 LYS A C 1
ATOM 1516 O O . LYS A 1 196 ? -38.019 -24.226 25.708 1.00 88.12 196 LYS A O 1
ATOM 1521 N N . GLU A 1 197 ? -38.972 -22.839 27.211 1.00 87.56 197 GLU A N 1
ATOM 1522 C CA . GLU A 1 197 ? -39.176 -21.697 26.331 1.00 87.56 197 GLU A CA 1
ATOM 1523 C C . GLU A 1 197 ? -38.650 -20.441 27.013 1.00 87.56 197 GLU A C 1
ATOM 1525 O O . GLU A 1 197 ? -38.673 -20.316 28.240 1.00 87.56 197 GLU A O 1
ATOM 1530 N N . GLY A 1 198 ? -38.193 -19.490 26.217 1.00 86.44 198 GLY A N 1
ATOM 1531 C CA . GLY A 1 198 ? -37.828 -18.182 26.720 1.00 86.44 198 GLY A CA 1
ATOM 1532 C C . GLY A 1 198 ? -37.819 -17.143 25.625 1.00 86.44 198 GLY A C 1
ATOM 1533 O O . GLY A 1 198 ? -37.781 -17.449 24.434 1.00 86.44 198 GLY A O 1
ATOM 1534 N N . ARG A 1 199 ? -37.899 -15.896 26.053 1.00 84.44 199 ARG A N 1
ATOM 1535 C CA . ARG A 1 199 ? -37.881 -14.730 25.186 1.00 84.44 199 ARG A CA 1
ATOM 1536 C C . ARG A 1 199 ? -37.080 -13.624 25.842 1.00 84.44 199 ARG A C 1
ATOM 1538 O O . ARG A 1 199 ? -37.054 -13.525 27.070 1.00 84.44 199 ARG A O 1
ATOM 1545 N N . ILE A 1 200 ? -36.482 -12.779 25.021 1.00 77.69 200 ILE A N 1
ATOM 1546 C CA . ILE A 1 200 ? -35.889 -11.530 25.485 1.00 77.69 200 ILE A CA 1
ATOM 1547 C C . ILE A 1 200 ? -36.922 -10.409 25.335 1.00 77.69 200 ILE A C 1
ATOM 1549 O O . ILE A 1 200 ? -37.452 -10.185 24.249 1.00 77.69 200 ILE A O 1
ATOM 1553 N N . ASP A 1 201 ? -37.255 -9.740 26.436 1.00 75.25 201 ASP A N 1
ATOM 1554 C CA . ASP A 1 201 ? -38.071 -8.527 26.437 1.00 75.25 201 ASP A CA 1
ATOM 1555 C C . ASP A 1 201 ? -37.132 -7.342 26.672 1.00 75.25 201 ASP A C 1
ATOM 1557 O O . ASP A 1 201 ? -36.552 -7.170 27.745 1.00 75.25 201 ASP A O 1
ATOM 1561 N N . SER A 1 202 ? -36.900 -6.569 25.617 1.00 65.25 202 SER A N 1
ATOM 1562 C CA . SER A 1 202 ? -36.025 -5.402 25.656 1.00 65.25 202 SER A CA 1
ATOM 1563 C C . SER A 1 202 ? -36.860 -4.156 25.943 1.00 65.25 202 SER A C 1
ATOM 1565 O O . SER A 1 202 ? -37.420 -3.574 25.014 1.00 65.25 202 SER A O 1
ATOM 1567 N N . LYS A 1 203 ? -36.941 -3.723 27.206 1.00 61.81 203 LYS A N 1
ATOM 1568 C CA . LYS A 1 203 ? -37.583 -2.452 27.580 1.00 61.81 203 LYS A CA 1
ATOM 1569 C C . LYS A 1 203 ? -36.531 -1.408 27.939 1.00 61.81 203 LYS A C 1
ATOM 1571 O O . LYS A 1 203 ? -35.806 -1.588 28.903 1.00 61.81 203 LYS A O 1
ATOM 1576 N N . GLU A 1 204 ? -36.495 -0.330 27.153 1.00 57.09 204 GLU A N 1
ATOM 1577 C CA . GLU A 1 204 ? -35.690 0.906 27.274 1.00 57.09 204 GLU A CA 1
ATOM 1578 C C . GLU A 1 204 ? -34.265 0.784 27.876 1.00 57.09 204 GLU A C 1
ATOM 1580 O O . GLU A 1 204 ? -33.297 0.933 27.128 1.00 57.09 204 GLU A O 1
ATOM 1585 N N . GLU A 1 205 ? -34.100 0.515 29.176 1.00 58.34 205 GLU A N 1
ATOM 1586 C CA . GLU A 1 205 ? -32.800 0.491 29.876 1.00 58.34 205 GLU A CA 1
ATOM 1587 C C . GLU A 1 205 ? -32.227 -0.911 30.164 1.00 58.34 205 GLU A C 1
ATOM 1589 O O . GLU A 1 205 ? -31.008 -1.100 30.054 1.00 58.34 205 GLU A O 1
ATOM 1594 N N . ASP A 1 206 ? -33.077 -1.900 30.456 1.00 62.69 206 ASP A N 1
ATOM 1595 C CA . ASP A 1 206 ? -32.678 -3.252 30.864 1.00 62.69 206 ASP A CA 1
ATOM 1596 C C . ASP A 1 206 ? -33.264 -4.313 29.919 1.00 62.69 206 ASP A C 1
ATOM 1598 O O . ASP A 1 206 ? -34.405 -4.224 29.461 1.00 62.69 206 ASP A O 1
ATOM 1602 N N . SER A 1 207 ? -32.472 -5.346 29.619 1.00 69.62 207 SER A N 1
ATOM 1603 C CA . SER A 1 207 ? -32.972 -6.508 28.881 1.00 69.62 207 SER A CA 1
ATOM 1604 C C . SER A 1 207 ? -33.439 -7.553 29.888 1.00 69.62 207 SER A C 1
ATOM 1606 O O . SER A 1 207 ? -32.642 -8.085 30.665 1.00 69.62 207 SER A O 1
ATOM 1608 N N . GLU A 1 208 ? -34.734 -7.856 29.888 1.00 77.88 208 GLU A N 1
ATOM 1609 C CA . GLU A 1 208 ? -35.299 -8.915 30.716 1.00 77.88 208 GLU A CA 1
ATOM 1610 C C . GLU A 1 208 ? -35.319 -10.221 29.927 1.00 77.88 208 GLU A C 1
ATOM 1612 O O . GLU A 1 208 ? -35.923 -10.327 28.859 1.00 77.88 208 GLU A O 1
ATOM 1617 N N . ILE A 1 209 ? -34.685 -11.255 30.471 1.00 81.94 209 ILE A N 1
ATOM 1618 C CA . ILE A 1 209 ? -34.859 -12.613 29.972 1.00 81.94 209 ILE A CA 1
ATOM 1619 C C . ILE A 1 209 ? -36.071 -13.206 30.685 1.00 81.94 209 ILE A C 1
ATOM 1621 O O . ILE A 1 209 ? -36.057 -13.407 31.901 1.00 81.94 209 ILE A O 1
ATOM 1625 N N . VAL A 1 210 ? -37.122 -13.493 29.921 1.00 86.38 210 VAL A N 1
ATOM 1626 C CA . VAL A 1 210 ? -38.345 -14.124 30.415 1.00 86.38 210 VAL A CA 1
ATOM 1627 C C . VAL A 1 210 ? -38.304 -15.598 30.042 1.00 86.38 210 VAL A C 1
ATOM 1629 O O . VAL A 1 210 ? -38.349 -15.947 28.864 1.00 86.38 210 VAL A O 1
ATOM 1632 N N . LEU A 1 211 ? -38.220 -16.465 31.045 1.00 87.62 211 LEU A N 1
ATOM 1633 C CA . LEU A 1 211 ? -38.188 -17.916 30.895 1.00 87.62 211 LEU A CA 1
ATOM 1634 C C . LEU A 1 211 ? -39.528 -18.503 31.334 1.00 87.62 211 LEU A C 1
ATOM 1636 O O . LEU A 1 211 ? -39.972 -18.258 32.456 1.00 87.62 211 LEU A O 1
ATOM 1640 N N . ALA A 1 212 ? -40.138 -19.306 30.468 1.00 88.19 212 ALA A N 1
ATOM 1641 C CA . ALA A 1 212 ? -41.363 -20.029 30.764 1.00 88.19 212 ALA A CA 1
ATOM 1642 C C . ALA A 1 212 ? -41.045 -21.478 31.161 1.00 88.19 212 ALA A C 1
ATOM 1644 O O . ALA A 1 212 ? -40.274 -22.183 30.498 1.00 88.19 212 ALA A O 1
ATOM 1645 N N . ASN A 1 213 ? -41.684 -21.939 32.237 1.00 87.38 213 ASN A N 1
ATOM 1646 C CA . ASN A 1 213 ? -41.489 -23.256 32.844 1.00 87.38 213 ASN A CA 1
ATOM 1647 C C . ASN A 1 213 ? -40.013 -23.519 33.191 1.00 87.38 213 ASN A C 1
ATOM 1649 O O . ASN A 1 213 ? -39.404 -24.477 32.705 1.00 87.38 213 ASN A O 1
ATOM 1653 N N . ALA A 1 214 ? -39.435 -22.639 34.007 1.00 88.00 214 ALA A N 1
ATOM 1654 C CA . ALA A 1 214 ? -38.056 -22.738 34.457 1.00 88.00 214 ALA A CA 1
ATOM 1655 C C . ALA A 1 214 ? -37.936 -23.647 35.695 1.00 88.00 214 ALA A C 1
ATOM 1657 O O . ALA A 1 214 ? -38.769 -23.618 36.599 1.00 88.00 214 ALA A O 1
ATOM 1658 N N . SER A 1 215 ? -36.874 -24.442 35.767 1.00 89.38 215 SER A N 1
ATOM 1659 C CA . SER A 1 215 ? -36.438 -25.138 36.979 1.00 89.38 215 SER A CA 1
ATOM 1660 C C . SER A 1 215 ? -35.113 -24.530 37.423 1.00 89.38 215 SER A C 1
ATOM 1662 O O . SER A 1 215 ? -34.168 -24.472 36.635 1.00 89.38 215 SER A O 1
ATOM 1664 N N . VAL A 1 216 ? -35.062 -24.038 38.660 1.00 88.94 216 VAL A N 1
ATOM 1665 C CA . VAL A 1 216 ? -33.896 -23.384 39.260 1.00 88.94 216 VAL A CA 1
ATOM 1666 C C . VAL A 1 216 ? -33.332 -24.319 40.316 1.00 88.94 216 VAL A C 1
ATOM 1668 O O . VAL A 1 216 ? -33.991 -24.616 41.307 1.00 88.94 216 VAL A O 1
ATOM 1671 N N . THR A 1 217 ? -32.102 -24.777 40.118 1.00 88.38 217 THR A N 1
ATOM 1672 C CA . THR A 1 217 ? -31.361 -25.574 41.096 1.00 88.38 217 THR A CA 1
ATOM 1673 C C . THR A 1 217 ? -30.245 -24.722 41.679 1.00 88.38 217 THR A C 1
ATOM 1675 O O . THR A 1 217 ? -29.328 -24.324 40.964 1.00 88.38 217 THR A O 1
ATOM 1678 N N . THR A 1 218 ? -30.330 -24.413 42.970 1.00 85.56 218 THR A N 1
ATOM 1679 C CA . THR A 1 218 ? -29.315 -23.634 43.688 1.00 85.56 218 THR A CA 1
ATOM 1680 C C . THR A 1 218 ? -28.410 -24.570 44.480 1.00 85.56 218 THR A C 1
ATOM 1682 O O . THR A 1 218 ? -28.890 -25.372 45.283 1.00 85.56 218 THR A O 1
ATOM 1685 N N . PHE A 1 219 ? -27.106 -24.434 44.266 1.00 82.75 219 PHE A N 1
ATOM 1686 C CA . PHE A 1 219 ? -26.043 -25.089 45.015 1.00 82.75 219 PHE A CA 1
ATOM 1687 C C . PHE A 1 219 ? -25.382 -24.059 45.935 1.00 82.75 219 PHE A C 1
ATOM 1689 O O . PHE A 1 219 ? -24.873 -23.038 45.466 1.00 82.75 219 PHE A O 1
ATOM 1696 N N . GLU A 1 220 ? -25.384 -24.314 47.242 1.00 78.50 220 GLU A N 1
ATOM 1697 C CA . GLU A 1 220 ? -24.639 -23.500 48.209 1.00 78.50 220 GLU A CA 1
ATOM 1698 C C . GLU A 1 220 ? -23.275 -24.134 48.503 1.00 78.50 220 GLU A C 1
ATOM 1700 O O . GLU A 1 220 ? -23.187 -25.289 48.931 1.00 78.50 220 GLU A O 1
ATOM 1705 N N . THR A 1 221 ? -22.197 -23.374 48.290 1.00 65.25 221 THR A N 1
ATOM 1706 C CA . THR A 1 221 ? -20.825 -23.827 48.558 1.00 65.25 221 THR A CA 1
ATOM 1707 C C . THR A 1 221 ? -20.463 -23.523 50.015 1.00 65.25 221 THR A C 1
ATOM 1709 O O . THR A 1 221 ? -19.737 -22.582 50.315 1.00 65.25 221 THR A O 1
ATOM 1712 N N . GLY A 1 222 ? -21.024 -24.301 50.947 1.00 64.06 222 GLY A N 1
ATOM 1713 C CA . GLY A 1 222 ? -20.774 -24.203 52.392 1.00 64.06 222 GLY A CA 1
ATOM 1714 C C . GLY A 1 222 ? -20.500 -25.565 53.048 1.00 64.06 222 GLY A C 1
ATOM 1715 O O . GLY A 1 222 ? -20.494 -26.597 52.378 1.00 64.06 222 GLY A O 1
ATOM 1716 N N . LYS A 1 223 ? -20.279 -25.585 54.376 1.00 56.94 223 LYS A N 1
ATOM 1717 C CA . LYS A 1 223 ? -20.043 -26.821 55.165 1.00 56.94 223 LYS A CA 1
ATOM 1718 C C . LYS A 1 223 ? -21.204 -27.831 55.098 1.00 56.94 223 LYS A C 1
ATOM 1720 O O . LYS A 1 223 ? -20.974 -29.015 55.313 1.00 56.94 223 LYS A O 1
ATOM 1725 N N . GLU A 1 224 ? -22.410 -27.386 54.750 1.00 58.53 224 GLU A N 1
ATOM 1726 C CA . GLU A 1 224 ? -23.547 -28.238 54.395 1.00 58.53 224 GLU A CA 1
ATOM 1727 C C . GLU A 1 224 ? -23.926 -27.986 52.932 1.00 58.53 224 GLU A C 1
ATOM 1729 O O . GLU A 1 224 ? -24.332 -26.882 52.572 1.00 58.53 224 GLU A O 1
ATOM 1734 N N . ARG A 1 225 ? -23.810 -29.009 52.078 1.00 62.88 225 ARG A N 1
ATOM 1735 C CA . ARG A 1 225 ? -24.276 -28.941 50.686 1.00 62.88 225 ARG A CA 1
ATOM 1736 C C . ARG A 1 225 ? -25.801 -29.021 50.660 1.00 62.88 225 ARG A C 1
ATOM 1738 O O . ARG A 1 225 ? -26.361 -30.113 50.589 1.00 62.88 225 ARG A O 1
ATOM 1745 N N . LYS A 1 226 ? -26.477 -27.876 50.720 1.00 75.12 226 LYS A N 1
ATOM 1746 C CA . LYS A 1 226 ? -27.920 -27.793 50.465 1.00 75.12 226 LYS A CA 1
ATOM 1747 C C . LYS A 1 226 ? -28.153 -27.612 48.970 1.00 75.12 226 LYS A C 1
ATOM 1749 O O . LYS A 1 226 ? -27.593 -26.710 48.349 1.00 75.12 226 LYS A O 1
ATOM 1754 N N . ILE A 1 227 ? -28.958 -28.508 48.406 1.00 79.75 227 ILE A N 1
ATOM 1755 C CA . ILE A 1 227 ? -29.437 -28.437 47.027 1.00 79.75 227 ILE A CA 1
ATOM 1756 C C . ILE A 1 227 ? -30.920 -28.107 47.112 1.00 79.75 227 ILE A C 1
ATOM 1758 O O . ILE A 1 227 ? -31.697 -28.889 47.657 1.00 79.75 227 ILE A O 1
ATOM 1762 N N . VAL A 1 228 ? -31.303 -26.946 46.593 1.00 82.44 228 VAL A N 1
ATOM 1763 C CA . VAL A 1 228 ? -32.706 -26.529 46.522 1.00 82.44 228 VAL A CA 1
ATOM 1764 C C . VAL A 1 228 ? -33.095 -26.480 45.055 1.00 82.44 228 VAL A C 1
ATOM 1766 O O . VAL A 1 228 ? -32.466 -25.759 44.282 1.00 82.44 228 VAL A O 1
ATOM 1769 N N . SER A 1 229 ? -34.102 -27.267 44.677 1.00 81.69 229 SER A N 1
ATOM 1770 C CA . SER A 1 229 ? -34.681 -27.252 43.335 1.00 81.69 229 SER A CA 1
ATOM 1771 C C . SER A 1 229 ? -36.097 -26.694 43.410 1.00 81.69 229 SER A C 1
ATOM 1773 O O . SER A 1 229 ? -36.932 -27.212 44.150 1.00 81.69 229 SER A O 1
ATOM 1775 N N . GLU A 1 230 ? -36.349 -25.627 42.662 1.00 87.06 230 GLU A N 1
ATOM 1776 C CA . GLU A 1 230 ? -37.644 -24.958 42.575 1.00 87.06 230 GLU A CA 1
ATOM 1777 C C . GLU A 1 230 ? -38.126 -24.964 41.122 1.00 87.06 230 GLU A C 1
ATOM 1779 O O . GLU A 1 230 ? -37.335 -24.799 40.190 1.00 87.06 230 GLU A O 1
ATOM 1784 N N . SER A 1 231 ? -39.429 -25.162 40.915 1.00 84.00 231 SER A N 1
ATOM 1785 C CA . SER A 1 231 ? -40.057 -25.023 39.602 1.00 84.00 231 SER A CA 1
ATOM 1786 C C . SER A 1 231 ? -40.872 -23.737 39.571 1.00 84.00 231 SER A C 1
ATOM 1788 O O . SER A 1 231 ? -41.809 -23.567 40.347 1.00 84.00 231 SER A O 1
ATOM 1790 N N . VAL A 1 232 ? -40.503 -22.834 38.666 1.00 85.69 232 VAL A N 1
ATOM 1791 C CA . VAL A 1 232 ? -41.086 -21.503 38.523 1.00 85.69 232 VAL A CA 1
ATOM 1792 C C . VAL A 1 232 ? -41.755 -21.406 37.157 1.00 85.69 232 VAL A C 1
ATOM 1794 O O . VAL A 1 232 ? -41.151 -21.706 36.126 1.00 85.69 232 VAL A O 1
ATOM 1797 N N . LYS A 1 233 ? -43.022 -20.985 37.140 1.00 80.75 233 LYS A N 1
ATOM 1798 C CA . LYS A 1 233 ? -43.805 -20.892 35.902 1.00 80.75 233 LYS A CA 1
ATOM 1799 C C . LYS A 1 233 ? -43.294 -19.784 34.980 1.00 80.75 233 LYS A C 1
ATOM 1801 O O . LYS A 1 233 ? -43.037 -20.066 33.818 1.00 80.75 233 LYS A O 1
ATOM 1806 N N . ASP A 1 234 ? -43.090 -18.584 35.520 1.00 80.94 234 ASP A N 1
ATOM 1807 C CA . ASP A 1 234 ? -42.506 -17.445 34.809 1.00 80.94 234 ASP A CA 1
ATOM 1808 C C . ASP A 1 234 ? -41.330 -16.902 35.622 1.00 80.94 234 ASP A C 1
ATOM 1810 O O . ASP A 1 234 ? -41.521 -16.302 36.681 1.00 80.94 234 ASP A O 1
ATOM 1814 N N . LEU A 1 235 ? -40.109 -17.120 35.139 1.00 84.00 235 LEU A N 1
ATOM 1815 C CA . LEU A 1 235 ? -38.902 -16.569 35.747 1.00 84.00 235 LEU A CA 1
ATOM 1816 C C . LEU A 1 235 ? -38.422 -15.382 34.914 1.00 84.00 235 LEU A C 1
ATOM 181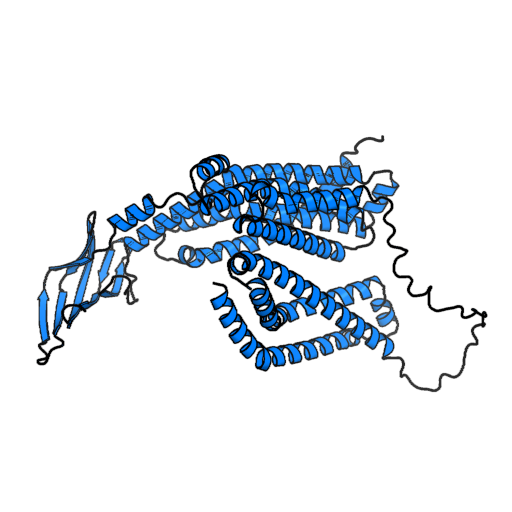8 O O . LEU A 1 235 ? -38.161 -15.522 33.720 1.00 84.00 235 LEU A O 1
ATOM 1822 N N . ARG A 1 236 ? -38.291 -14.215 35.548 1.00 81.88 236 ARG A N 1
ATOM 1823 C CA . ARG A 1 236 ? -37.730 -13.014 34.920 1.00 81.88 236 ARG A CA 1
ATOM 1824 C C . ARG A 1 236 ? -36.347 -12.745 35.485 1.00 81.88 236 ARG A C 1
ATOM 1826 O O . ARG A 1 236 ? -36.196 -12.530 36.686 1.00 81.88 236 ARG A O 1
ATOM 1833 N N . LEU A 1 237 ? -35.348 -12.774 34.617 1.00 75.25 237 LEU A N 1
ATOM 1834 C CA . LEU A 1 237 ? -33.973 -12.419 34.938 1.00 75.25 237 LEU A CA 1
ATOM 1835 C C . LEU A 1 237 ? -33.688 -11.049 34.338 1.00 75.25 237 LEU A C 1
ATOM 1837 O O . LEU A 1 237 ? -33.645 -10.899 33.118 1.00 75.25 237 LEU A O 1
ATOM 1841 N N . VAL A 1 238 ? -33.489 -10.054 35.200 1.00 70.81 238 VAL A N 1
ATOM 1842 C CA . VAL A 1 238 ? -33.020 -8.736 34.771 1.00 70.81 238 VAL A CA 1
ATOM 1843 C C . VAL A 1 238 ? -31.536 -8.862 34.469 1.00 70.81 238 VAL A C 1
ATOM 1845 O O . VAL A 1 238 ? -30.716 -9.016 35.377 1.00 70.81 238 VAL A O 1
ATOM 1848 N N . VAL A 1 239 ? -31.186 -8.820 33.189 1.00 68.56 239 VAL A N 1
ATOM 1849 C CA . VAL A 1 239 ? -29.796 -8.720 32.777 1.00 68.56 239 VAL A CA 1
ATOM 1850 C C . VAL A 1 239 ? -29.494 -7.245 32.594 1.00 68.56 239 VAL A C 1
ATOM 1852 O O . VAL A 1 239 ? -30.010 -6.600 31.682 1.00 68.56 239 VAL A O 1
ATOM 1855 N N . LYS A 1 240 ? -28.617 -6.709 33.447 1.00 63.06 240 LYS A N 1
ATOM 1856 C CA . LYS A 1 240 ? -28.082 -5.354 33.283 1.00 63.06 240 LYS A CA 1
ATOM 1857 C C . LYS A 1 240 ? -27.184 -5.318 32.052 1.00 63.06 240 LYS A C 1
ATOM 1859 O O . LYS A 1 240 ? -25.963 -5.401 32.152 1.00 63.06 240 LYS A O 1
ATOM 1864 N N . THR A 1 241 ? -27.779 -5.190 30.873 1.00 60.91 241 THR A N 1
ATOM 1865 C CA . THR A 1 241 ? -27.051 -5.158 29.600 1.00 60.91 241 THR A CA 1
ATOM 1866 C C . THR A 1 241 ? -26.270 -3.859 29.384 1.00 60.91 241 THR A C 1
ATOM 1868 O O . THR A 1 241 ? -25.645 -3.709 28.341 1.00 60.91 241 THR A O 1
ATOM 1871 N N . LYS A 1 242 ? -26.292 -2.900 30.332 1.00 59.44 242 LYS A N 1
ATOM 1872 C CA . LYS A 1 242 ? -25.734 -1.539 30.167 1.00 59.44 242 LYS A CA 1
ATOM 1873 C C . LYS A 1 242 ? -26.103 -0.943 28.800 1.00 59.44 242 LYS A C 1
ATOM 1875 O O . LYS A 1 242 ? -25.308 -0.238 28.186 1.00 59.44 242 LYS A O 1
ATOM 1880 N N . ARG A 1 243 ? -27.304 -1.267 28.303 1.00 61.81 243 ARG A N 1
ATOM 1881 C CA . ARG A 1 243 ? -27.749 -0.981 26.934 1.00 61.81 243 ARG A CA 1
ATOM 1882 C C . ARG A 1 243 ? -27.833 0.522 26.719 1.00 61.81 243 ARG A C 1
ATOM 1884 O O . ARG A 1 243 ? -27.255 1.018 25.762 1.00 61.81 243 ARG A O 1
ATOM 1891 N N . GLY A 1 244 ? -28.468 1.238 27.648 1.00 60.97 244 GLY A N 1
ATOM 1892 C CA . GLY A 1 244 ? -28.538 2.700 27.635 1.00 60.97 244 GLY A CA 1
ATOM 1893 C C . GLY A 1 244 ? -27.153 3.356 27.645 1.00 60.97 244 GLY A C 1
ATOM 1894 O O . GLY A 1 244 ? -26.871 4.188 26.791 1.00 60.97 244 GLY A O 1
ATOM 1895 N N . GLU A 1 245 ? -26.241 2.917 28.523 1.00 61.84 245 GLU A N 1
ATOM 1896 C CA . GLU A 1 245 ? -24.858 3.426 28.563 1.00 61.84 245 GLU A CA 1
ATOM 1897 C C . GLU A 1 245 ? -24.052 3.090 27.301 1.00 61.84 245 GLU A C 1
ATOM 1899 O O . GLU A 1 245 ? -23.228 3.896 26.875 1.00 61.84 245 GLU A O 1
ATOM 1904 N N . LEU A 1 246 ? -24.242 1.908 26.708 1.00 60.84 246 LEU A N 1
ATOM 1905 C CA . LEU A 1 246 ? -23.572 1.488 25.476 1.00 60.84 246 LEU A CA 1
ATOM 1906 C C . LEU A 1 246 ? -24.115 2.246 24.270 1.00 60.84 246 LEU A C 1
ATOM 1908 O O . LEU A 1 246 ? -23.320 2.718 23.472 1.00 60.84 246 LEU A O 1
ATOM 1912 N N . ILE A 1 247 ? -25.431 2.425 24.154 1.00 64.56 247 ILE A N 1
ATOM 1913 C CA . ILE A 1 247 ? -26.056 3.239 23.105 1.00 64.56 247 ILE A CA 1
ATOM 1914 C C . ILE A 1 247 ? -25.622 4.696 23.253 1.00 64.56 247 ILE A C 1
ATOM 1916 O O . ILE A 1 247 ? -25.216 5.306 22.266 1.00 64.56 247 ILE A O 1
ATOM 1920 N N . ASP A 1 248 ? -25.621 5.246 24.467 1.00 64.81 248 ASP A N 1
ATOM 1921 C CA . ASP A 1 248 ? -25.175 6.614 24.723 1.00 64.81 248 ASP A CA 1
ATOM 1922 C C . ASP A 1 248 ? -23.668 6.760 24.471 1.00 64.81 248 ASP A C 1
ATOM 1924 O O . ASP A 1 248 ? -23.248 7.714 23.825 1.00 64.81 248 ASP A O 1
ATOM 1928 N N . LYS A 1 249 ? -22.838 5.770 24.832 1.00 60.91 249 LYS A N 1
ATOM 1929 C CA . LYS A 1 249 ? -21.425 5.721 24.422 1.00 60.91 249 LYS A CA 1
ATOM 1930 C C . LYS A 1 249 ? -21.268 5.602 22.914 1.00 60.91 249 LYS A C 1
ATOM 1932 O O . LYS A 1 249 ? -20.433 6.304 22.372 1.00 60.91 249 LYS A O 1
ATOM 1937 N N . LEU A 1 250 ? -22.023 4.769 22.209 1.00 60.06 250 LEU A N 1
ATOM 1938 C CA . LEU A 1 250 ? -21.906 4.580 20.756 1.00 60.06 250 LEU A CA 1
ATOM 1939 C C . LEU A 1 250 ? -22.390 5.811 19.971 1.00 60.06 250 LEU A C 1
ATOM 1941 O O . LEU A 1 250 ? -21.817 6.148 18.933 1.00 60.06 250 LEU A O 1
ATOM 1945 N N . THR A 1 251 ? -23.389 6.517 20.506 1.00 59.00 251 THR A N 1
ATOM 1946 C CA . THR A 1 251 ? -23.972 7.735 19.923 1.00 59.00 251 THR A CA 1
ATOM 1947 C C . THR A 1 251 ? -23.153 8.983 20.277 1.00 59.00 251 THR A C 1
ATOM 1949 O O . THR A 1 251 ? -22.982 9.860 19.433 1.00 59.00 251 THR A O 1
ATOM 1952 N N . LYS A 1 252 ? -22.580 9.060 21.490 1.00 56.38 252 LYS A N 1
ATOM 1953 C CA . LYS A 1 252 ? -21.704 10.164 21.938 1.00 56.38 252 LYS A CA 1
ATOM 1954 C C . LYS A 1 252 ? -20.221 9.954 21.645 1.00 56.38 252 LYS A C 1
ATOM 1956 O O . LYS A 1 252 ? -19.460 10.921 21.730 1.00 56.38 252 LYS A O 1
ATOM 1961 N N . THR A 1 253 ? -19.771 8.739 21.316 1.00 50.41 253 THR A N 1
ATOM 1962 C CA . THR A 1 253 ? -18.393 8.508 20.853 1.00 50.41 253 THR A CA 1
ATOM 1963 C C . THR A 1 253 ? -18.234 9.321 19.585 1.00 50.41 253 THR A C 1
ATOM 1965 O O . THR A 1 253 ? -18.872 9.045 18.575 1.00 50.41 253 THR A O 1
ATOM 1968 N N . LYS A 1 254 ? -17.443 10.388 19.674 1.00 55.09 254 LYS A N 1
ATOM 1969 C CA . LYS A 1 254 ? -17.286 11.389 18.622 1.00 55.09 254 LYS A CA 1
ATOM 1970 C C . LYS A 1 254 ? -16.931 10.726 17.286 1.00 55.09 254 LYS A C 1
ATOM 1972 O O . LYS A 1 254 ? -16.314 9.660 17.242 1.00 55.09 254 LYS A O 1
ATOM 1977 N N . THR A 1 255 ? -17.377 11.349 16.205 1.00 57.03 255 THR A N 1
ATOM 1978 C CA . THR A 1 255 ? -17.010 11.034 14.821 1.00 57.03 255 THR A CA 1
ATOM 1979 C C . THR A 1 255 ? -15.517 10.718 14.725 1.00 57.03 255 THR A C 1
ATOM 1981 O O . THR A 1 255 ? -14.677 11.481 15.208 1.00 57.03 255 THR A O 1
ATOM 1984 N N . THR A 1 256 ? -15.175 9.560 14.162 1.00 59.66 256 THR A N 1
ATOM 1985 C CA . THR A 1 256 ? -13.768 9.196 13.965 1.00 59.66 256 THR A CA 1
ATOM 1986 C C . THR A 1 256 ? -13.196 10.168 12.930 1.00 59.66 256 THR A C 1
ATOM 1988 O O . THR A 1 256 ? -13.897 10.487 11.967 1.00 59.66 256 THR A O 1
ATOM 1991 N N . PRO A 1 257 ? -11.939 10.638 13.051 1.00 57.94 257 PRO A N 1
ATOM 1992 C CA . PRO A 1 257 ? -11.317 11.494 12.034 1.00 57.94 257 PRO A CA 1
ATOM 1993 C C . PRO A 1 257 ? -11.393 10.908 10.611 1.00 57.94 257 PRO A C 1
ATOM 1995 O O . PRO A 1 257 ? -11.377 11.628 9.621 1.00 57.94 257 PRO A O 1
ATOM 1998 N N . GLU A 1 258 ? -11.535 9.590 10.490 1.00 58.75 258 GLU A N 1
ATOM 1999 C CA . GLU A 1 258 ? -11.711 8.885 9.221 1.00 58.75 258 GLU A CA 1
ATOM 2000 C C . GLU A 1 258 ? -13.067 9.174 8.532 1.00 58.75 258 GLU A C 1
ATOM 2002 O O . GLU A 1 258 ? -13.156 9.068 7.311 1.00 58.75 258 GLU A O 1
ATOM 2007 N N . GLU A 1 259 ? -14.094 9.619 9.266 1.00 61.00 259 GLU A N 1
ATOM 2008 C CA . GLU A 1 259 ? -15.470 9.859 8.781 1.00 61.00 259 GLU A CA 1
ATOM 2009 C C . GLU A 1 259 ? -15.729 11.284 8.283 1.00 61.00 259 GLU A C 1
ATOM 2011 O O . GLU A 1 259 ? -16.728 11.549 7.614 1.00 61.00 259 GLU A O 1
ATOM 2016 N N . MET A 1 260 ? -14.848 12.221 8.625 1.00 62.00 260 MET A N 1
ATOM 2017 C CA . MET A 1 260 ? -15.053 13.639 8.338 1.00 62.00 260 MET A CA 1
ATOM 2018 C C . MET A 1 260 ? -14.603 13.977 6.921 1.00 62.00 260 MET A C 1
ATOM 2020 O O . MET A 1 260 ? -13.551 13.519 6.471 1.00 62.00 260 MET A O 1
ATOM 2024 N N . GLY A 1 261 ? -15.354 14.827 6.220 1.00 64.62 261 GLY A N 1
ATOM 2025 C CA . GLY A 1 261 ? -14.893 15.431 4.966 1.00 64.62 261 GLY A CA 1
ATOM 2026 C C . GLY A 1 261 ? -13.669 16.324 5.183 1.00 64.62 261 GLY A C 1
ATOM 2027 O O . GLY A 1 261 ? -13.452 16.816 6.285 1.00 64.62 261 GLY A O 1
ATOM 2028 N N . LEU A 1 262 ? -12.866 16.589 4.146 1.00 66.75 262 LEU A N 1
ATOM 2029 C CA . LEU A 1 262 ? -11.644 17.414 4.257 1.00 66.75 262 LEU A CA 1
ATOM 2030 C C . LEU A 1 262 ? -11.888 18.792 4.914 1.00 66.75 262 LEU A C 1
ATOM 2032 O O . LEU A 1 262 ? -11.072 19.245 5.717 1.00 66.75 262 LEU A O 1
ATOM 2036 N N . ALA A 1 263 ? -13.016 19.444 4.618 1.00 66.62 263 ALA A N 1
ATOM 2037 C CA . ALA A 1 263 ? -13.378 20.747 5.192 1.00 66.62 263 ALA A CA 1
ATOM 2038 C C . ALA A 1 263 ? -13.848 20.666 6.657 1.00 66.62 263 ALA A C 1
ATOM 2040 O O . ALA A 1 263 ? -13.679 21.603 7.439 1.00 66.62 263 ALA A O 1
ATOM 2041 N N . GLU A 1 264 ? -14.459 19.551 7.044 1.00 69.38 264 GLU A N 1
ATOM 2042 C CA . GLU A 1 264 ? -14.912 19.306 8.413 1.00 69.38 264 GLU A CA 1
ATOM 2043 C C . GLU A 1 264 ? -13.756 18.833 9.295 1.00 69.38 264 GLU A C 1
ATOM 2045 O O . GLU A 1 264 ? -13.587 19.328 10.402 1.00 69.38 264 GLU A O 1
ATOM 2050 N N . LEU A 1 265 ? -12.877 17.996 8.745 1.00 70.62 265 LEU A N 1
ATOM 2051 C CA . LEU A 1 265 ? -11.646 17.528 9.367 1.00 70.62 265 LEU A CA 1
ATOM 2052 C C . LEU A 1 265 ? -10.686 18.683 9.679 1.00 70.62 265 LEU A C 1
ATOM 2054 O O . LEU A 1 265 ? -10.092 18.713 10.752 1.00 70.62 265 LEU A O 1
ATOM 2058 N N . GLY A 1 266 ? -10.562 19.662 8.774 1.00 68.25 266 GLY A N 1
ATOM 2059 C CA . GLY A 1 266 ? -9.753 20.861 9.010 1.00 68.25 266 GLY A CA 1
ATOM 2060 C C . GLY A 1 266 ? -10.263 21.702 10.187 1.00 68.25 266 GLY A C 1
ATOM 2061 O O . GLY A 1 266 ? -9.465 22.164 11.000 1.00 68.25 266 GLY A O 1
ATOM 2062 N N . ARG A 1 267 ? -11.590 21.840 10.327 1.00 70.44 267 ARG A N 1
ATOM 2063 C CA . ARG A 1 267 ? -12.224 22.517 11.473 1.00 70.44 267 ARG A CA 1
ATOM 2064 C C . ARG A 1 267 ? -12.105 21.687 12.751 1.00 70.44 267 ARG A C 1
ATOM 2066 O O . ARG A 1 267 ? -11.745 22.216 13.795 1.00 70.44 267 ARG A O 1
ATOM 2073 N N . HIS A 1 268 ? -12.324 20.377 12.665 1.00 70.81 268 HIS A N 1
ATOM 2074 C CA . HIS A 1 268 ? -12.224 19.470 13.804 1.00 70.81 268 HIS A CA 1
ATOM 2075 C C . HIS A 1 268 ? -10.799 19.395 14.367 1.00 70.81 268 HIS A C 1
ATOM 2077 O O . HIS A 1 268 ? -10.603 19.409 15.582 1.00 70.81 268 HIS A O 1
ATOM 2083 N N . ALA A 1 269 ? -9.790 19.429 13.495 1.00 70.19 269 ALA A N 1
ATOM 2084 C CA . ALA A 1 269 ? -8.390 19.505 13.888 1.00 70.19 269 ALA A CA 1
ATOM 2085 C C . ALA A 1 269 ? -8.055 20.782 14.678 1.00 70.19 269 ALA A C 1
ATOM 2087 O O . ALA A 1 269 ? -7.081 20.786 15.421 1.00 70.19 269 ALA A O 1
ATOM 2088 N N . GLN A 1 270 ? -8.823 21.867 14.549 1.00 72.75 270 GLN A N 1
ATOM 2089 C CA . GLN A 1 270 ? -8.629 23.081 15.355 1.00 72.75 270 GLN A CA 1
ATOM 2090 C C . GLN A 1 270 ? -9.279 22.984 16.741 1.00 72.75 270 GLN A C 1
ATOM 2092 O O . GLN A 1 270 ? -8.858 23.687 17.647 1.00 72.75 270 GLN A O 1
ATOM 2097 N N . THR A 1 271 ? -10.274 22.108 16.909 1.00 74.44 271 THR A N 1
ATOM 2098 C CA . THR A 1 271 ? -10.996 21.911 18.181 1.00 74.44 271 THR A CA 1
ATOM 2099 C C . THR A 1 271 ? -10.375 20.857 19.099 1.00 74.44 271 THR A C 1
ATOM 2101 O O . THR A 1 271 ? -10.779 20.727 20.251 1.00 74.44 271 THR A O 1
ATOM 2104 N N . LEU A 1 272 ? -9.445 20.058 18.575 1.00 74.88 272 LEU A N 1
ATOM 2105 C CA . LEU A 1 272 ? -8.719 19.028 19.313 1.00 74.88 272 LEU A CA 1
ATOM 2106 C C . LEU A 1 272 ? -7.386 19.587 19.816 1.00 74.88 272 LEU A C 1
ATOM 2108 O O . LEU A 1 272 ? -6.729 20.327 19.086 1.00 74.88 272 LEU A O 1
ATOM 2112 N N . ASP A 1 273 ? -6.959 19.138 20.998 1.00 73.50 273 ASP A N 1
ATOM 2113 C CA . ASP A 1 273 ? -5.656 19.468 21.585 1.00 73.50 273 ASP A CA 1
ATOM 2114 C C . ASP A 1 273 ? -4.722 18.246 21.634 1.00 73.50 273 ASP A C 1
ATOM 2116 O O . ASP A 1 273 ? -5.154 17.092 21.753 1.00 73.50 273 ASP A O 1
ATOM 2120 N N . GLY A 1 274 ? -3.414 18.504 21.540 1.00 77.44 274 GLY A N 1
ATOM 2121 C CA . GLY A 1 274 ? -2.355 17.504 21.707 1.00 77.44 274 GLY A CA 1
ATOM 2122 C C . GLY A 1 274 ? -2.252 16.480 20.566 1.00 77.44 274 GLY A C 1
ATOM 2123 O O . GLY A 1 274 ? -2.300 16.820 19.386 1.00 77.44 274 GLY A O 1
ATOM 2124 N N . ILE A 1 275 ? -2.088 15.197 20.909 1.00 74.00 275 ILE A N 1
ATOM 2125 C CA . ILE A 1 275 ? -1.788 14.110 19.951 1.00 74.00 275 ILE A CA 1
ATOM 2126 C C . ILE A 1 275 ? -2.924 13.898 18.934 1.00 74.00 275 ILE A C 1
ATOM 2128 O O . ILE A 1 275 ? -2.673 13.694 17.747 1.00 74.00 275 ILE A O 1
ATOM 2132 N N . LYS A 1 276 ? -4.187 14.032 19.363 1.00 77.44 276 LYS A N 1
ATOM 2133 C CA . LYS A 1 276 ? -5.361 13.853 18.486 1.00 77.44 276 LYS A CA 1
ATOM 2134 C C . LYS A 1 276 ? -5.451 14.928 17.399 1.00 77.44 276 LYS A C 1
ATOM 2136 O O . LYS A 1 276 ? -5.917 14.655 16.294 1.00 77.44 276 LYS A O 1
ATOM 2141 N N . GLN A 1 277 ? -4.975 16.141 17.687 1.00 81.00 277 GLN A N 1
ATOM 2142 C CA . GLN A 1 277 ? -4.861 17.207 16.692 1.00 81.00 277 GLN A CA 1
ATOM 2143 C C . GLN A 1 277 ? -3.829 16.861 15.618 1.00 81.00 277 GLN A C 1
ATOM 2145 O O . GLN A 1 277 ? -4.081 17.070 14.430 1.00 81.00 277 GLN A O 1
ATOM 2150 N N . VAL A 1 278 ? -2.677 16.329 16.031 1.00 80.94 278 VAL A N 1
ATOM 2151 C CA . VAL A 1 278 ? -1.610 15.908 15.116 1.00 80.94 278 VAL A CA 1
ATOM 2152 C C . VAL A 1 278 ? -2.120 14.810 14.184 1.00 80.94 278 VAL A C 1
ATOM 2154 O O . VAL A 1 278 ? -1.970 14.933 12.971 1.00 80.94 278 VAL A O 1
ATOM 2157 N N . GLU A 1 279 ? -2.812 13.798 14.713 1.00 80.81 279 GLU A N 1
ATOM 2158 C CA . GLU A 1 279 ? -3.404 12.721 13.908 1.00 80.81 279 GLU A CA 1
ATOM 2159 C C . GLU A 1 279 ? -4.435 13.231 12.893 1.00 80.81 279 GLU A C 1
ATOM 2161 O O . GLU A 1 279 ? -4.373 12.870 11.715 1.00 80.81 279 GLU A O 1
ATOM 2166 N N . ALA A 1 280 ? -5.339 14.124 13.308 1.00 82.44 280 ALA A N 1
ATOM 2167 C CA . ALA A 1 280 ? -6.333 14.710 12.411 1.00 82.44 280 ALA A CA 1
ATOM 2168 C C . ALA A 1 280 ? -5.683 15.542 11.288 1.00 82.44 280 ALA A C 1
ATOM 2170 O O . ALA A 1 280 ? -6.088 15.446 10.127 1.00 82.44 280 ALA A O 1
ATOM 2171 N N . ARG A 1 281 ? -4.637 16.322 11.601 1.00 84.88 281 ARG A N 1
ATOM 2172 C CA . ARG A 1 281 ? -3.890 17.098 10.595 1.00 84.88 281 ARG A CA 1
ATOM 2173 C C . ARG A 1 281 ? -3.095 16.201 9.641 1.00 84.88 281 ARG A C 1
ATOM 2175 O O . ARG A 1 281 ? -3.061 16.496 8.447 1.00 84.88 281 ARG A O 1
ATOM 2182 N N . ILE A 1 282 ? -2.503 15.107 10.130 1.00 86.00 282 ILE A N 1
ATOM 2183 C CA . ILE A 1 282 ? -1.822 14.114 9.282 1.00 86.00 282 ILE A CA 1
ATOM 2184 C C . ILE A 1 282 ? -2.824 13.500 8.303 1.00 86.00 282 ILE A C 1
ATOM 2186 O O . ILE A 1 282 ? -2.553 13.429 7.106 1.00 86.00 282 ILE A O 1
ATOM 2190 N N . LEU A 1 283 ? -4.007 13.111 8.785 1.00 84.00 283 LEU A N 1
ATOM 2191 C CA . LEU A 1 283 ? -5.046 12.520 7.943 1.00 84.00 283 LEU A CA 1
ATOM 2192 C C . LEU A 1 283 ? -5.561 13.508 6.887 1.00 84.00 283 LEU A C 1
ATOM 2194 O O . LEU A 1 283 ? -5.761 13.123 5.731 1.00 84.00 283 LEU A O 1
ATOM 2198 N N . TRP A 1 284 ? -5.705 14.786 7.253 1.00 86.50 284 TRP A N 1
ATOM 2199 C CA . TRP A 1 284 ? -6.062 15.855 6.320 1.00 86.50 284 TRP A CA 1
ATOM 2200 C C . TRP A 1 284 ? -5.035 15.961 5.199 1.00 86.50 284 TRP A C 1
ATOM 2202 O O . TRP A 1 284 ? -5.371 15.872 4.016 1.00 86.50 284 TRP A O 1
ATOM 2212 N N . GLN A 1 285 ? -3.764 16.075 5.578 1.00 87.62 285 GLN A N 1
ATOM 2213 C CA . GLN A 1 285 ? -2.677 16.222 4.631 1.00 87.62 285 GLN A CA 1
ATOM 2214 C C . GLN A 1 285 ? -2.531 14.990 3.741 1.00 87.62 285 GLN A C 1
ATOM 2216 O O . GLN A 1 285 ? -2.408 15.137 2.530 1.00 87.62 285 GLN A O 1
ATOM 2221 N N . ARG A 1 286 ? -2.627 13.778 4.293 1.00 87.94 286 ARG A N 1
ATOM 2222 C CA . ARG A 1 286 ? -2.581 12.530 3.522 1.00 87.94 286 ARG A CA 1
ATOM 2223 C C . ARG A 1 286 ? -3.631 12.508 2.411 1.00 87.94 286 ARG A C 1
ATOM 2225 O O . ARG A 1 286 ? -3.299 12.135 1.291 1.00 87.94 286 ARG A O 1
ATOM 2232 N N . ARG A 1 287 ? -4.869 12.939 2.673 1.00 87.06 287 ARG A N 1
ATOM 2233 C CA . ARG A 1 287 ? -5.933 12.988 1.649 1.00 87.06 287 ARG A CA 1
ATOM 2234 C C . ARG A 1 287 ? -5.654 14.015 0.553 1.00 87.06 287 ARG A C 1
ATOM 2236 O O . ARG A 1 287 ? -5.852 13.717 -0.626 1.00 87.06 287 ARG A O 1
ATOM 2243 N N . VAL A 1 288 ? -5.155 15.196 0.923 1.00 88.25 288 VAL A N 1
ATOM 2244 C CA . VAL A 1 288 ? -4.730 16.216 -0.053 1.00 88.25 288 VAL A CA 1
ATOM 2245 C C . VAL A 1 288 ? -3.600 15.674 -0.926 1.00 88.25 288 VAL A C 1
ATOM 2247 O O . VAL A 1 288 ? -3.664 15.763 -2.150 1.00 88.25 288 VAL A O 1
ATOM 2250 N N . LEU A 1 289 ? -2.594 15.054 -0.309 1.00 90.69 289 LEU A N 1
ATOM 2251 C CA . LEU A 1 289 ? -1.452 14.493 -1.019 1.00 90.69 289 LEU A CA 1
ATOM 2252 C C . LEU A 1 289 ? -1.891 13.368 -1.958 1.00 90.69 289 LEU A C 1
ATOM 2254 O O . LEU A 1 289 ? -1.613 13.463 -3.146 1.00 90.69 289 LEU A O 1
ATOM 2258 N N . LEU A 1 290 ? -2.670 12.384 -1.495 1.00 89.06 290 LEU A N 1
ATOM 2259 C CA . LEU A 1 290 ? -3.189 11.297 -2.343 1.00 89.06 290 LEU A CA 1
ATOM 2260 C C . LEU A 1 290 ? -3.957 11.802 -3.571 1.00 89.06 290 LEU A C 1
ATOM 2262 O O . LEU A 1 290 ? -3.941 11.152 -4.613 1.00 89.06 290 LEU A O 1
ATOM 2266 N N . SER A 1 291 ? -4.581 12.977 -3.474 1.00 92.38 291 SER A N 1
ATOM 2267 C CA . SER A 1 291 ? -5.287 13.602 -4.593 1.00 92.38 291 SER A CA 1
ATOM 2268 C C . SER A 1 291 ? -4.338 14.184 -5.651 1.00 92.38 291 SER A C 1
ATOM 2270 O O . SER A 1 291 ? -4.654 14.180 -6.838 1.00 92.38 291 SER A O 1
ATOM 2272 N N . ILE A 1 292 ? -3.156 14.656 -5.246 1.00 93.69 292 ILE A N 1
ATOM 2273 C CA . ILE A 1 292 ? -2.137 15.263 -6.122 1.00 93.69 292 ILE A CA 1
ATOM 2274 C C . ILE A 1 292 ? -1.113 14.218 -6.610 1.00 93.69 292 ILE A C 1
ATOM 2276 O O . ILE A 1 292 ? -0.510 14.378 -7.673 1.00 93.69 292 ILE A O 1
ATOM 2280 N N . THR A 1 293 ? -0.930 13.111 -5.883 1.00 93.94 293 THR A N 1
ATOM 2281 C CA . THR A 1 293 ? 0.032 12.049 -6.218 1.00 93.94 293 THR A CA 1
ATOM 2282 C C . THR A 1 293 ? -0.098 11.504 -7.651 1.00 93.94 293 THR A C 1
ATOM 2284 O O . THR A 1 293 ? 0.952 11.302 -8.261 1.00 93.94 293 THR A O 1
ATOM 2287 N N . PRO A 1 294 ? -1.294 11.305 -8.257 1.00 95.44 294 PRO A N 1
ATOM 2288 C CA . PRO A 1 294 ? -1.401 10.840 -9.644 1.00 95.44 294 PRO A CA 1
ATOM 2289 C C . PRO A 1 294 ? -0.656 11.740 -10.635 1.00 95.44 294 PRO A C 1
ATOM 2291 O O . PRO A 1 294 ? 0.029 11.247 -11.530 1.00 95.44 294 PRO A O 1
ATOM 2294 N N . LEU A 1 295 ? -0.724 13.060 -10.441 1.00 96.00 295 LEU A N 1
ATOM 2295 C CA . LEU A 1 295 ? -0.009 14.028 -11.268 1.00 96.00 295 LEU A CA 1
ATOM 2296 C C . LEU A 1 295 ? 1.508 13.912 -11.084 1.00 96.00 295 LEU A C 1
ATOM 2298 O O . LEU A 1 295 ? 2.255 13.876 -12.064 1.00 96.00 295 LEU A O 1
ATOM 2302 N N . LEU A 1 296 ? 1.966 13.813 -9.834 1.00 95.06 296 LEU A N 1
ATOM 2303 C CA . LEU A 1 296 ? 3.386 13.642 -9.526 1.00 95.06 296 LEU A CA 1
ATOM 2304 C C . LEU A 1 296 ? 3.952 12.342 -10.084 1.00 95.06 296 LEU A C 1
ATOM 2306 O O . LEU A 1 296 ? 5.053 12.332 -10.625 1.00 95.06 296 LEU A O 1
ATOM 2310 N N . PHE A 1 297 ? 3.207 11.250 -9.975 1.00 95.50 297 PHE A N 1
ATOM 2311 C CA . PHE A 1 297 ? 3.620 9.943 -10.465 1.00 95.50 297 PHE A CA 1
ATOM 2312 C C . PHE A 1 297 ? 3.601 9.858 -11.991 1.00 95.50 297 PHE A C 1
ATOM 2314 O O . PHE A 1 297 ? 4.500 9.246 -12.568 1.00 95.50 297 PHE A O 1
ATOM 2321 N N . ALA A 1 298 ? 2.658 10.532 -12.654 1.00 95.44 298 ALA A N 1
ATOM 2322 C CA . ALA A 1 298 ? 2.687 10.708 -14.103 1.00 95.44 298 ALA A CA 1
ATOM 2323 C C . ALA A 1 298 ? 3.964 11.445 -14.548 1.00 95.44 298 ALA A C 1
ATOM 2325 O O . ALA A 1 298 ? 4.660 11.002 -15.467 1.00 95.44 298 ALA A O 1
ATOM 2326 N N . LEU A 1 299 ? 4.308 12.537 -13.858 1.00 94.56 299 LEU A N 1
ATOM 2327 C CA . LEU A 1 299 ? 5.501 13.334 -14.142 1.00 94.56 299 LEU A CA 1
ATOM 2328 C C . LEU A 1 299 ? 6.798 12.548 -13.878 1.00 94.56 299 LEU A C 1
ATOM 2330 O O . LEU A 1 299 ? 7.688 12.514 -14.733 1.00 94.56 299 LEU A O 1
ATOM 2334 N N . LEU A 1 300 ? 6.887 11.879 -12.726 1.00 94.12 300 LEU A N 1
ATOM 2335 C CA . LEU A 1 300 ? 8.023 11.049 -12.328 1.00 94.12 300 LEU A CA 1
ATOM 2336 C C . LEU A 1 300 ? 8.228 9.887 -13.306 1.00 94.12 300 LEU A C 1
ATOM 2338 O O . LEU A 1 300 ? 9.341 9.682 -13.790 1.00 94.12 300 LEU A O 1
ATOM 2342 N N . GLY A 1 301 ? 7.158 9.163 -13.647 1.00 92.00 301 GLY A N 1
ATOM 2343 C CA . GLY A 1 301 ? 7.205 8.043 -14.585 1.00 92.00 301 GLY A CA 1
ATOM 2344 C C . GLY A 1 301 ? 7.689 8.462 -15.975 1.00 92.00 301 GLY A C 1
ATOM 2345 O O . GLY A 1 301 ? 8.558 7.804 -16.552 1.00 92.00 301 GLY A O 1
ATOM 2346 N N . ALA A 1 302 ? 7.207 9.600 -16.484 1.00 91.56 302 ALA A N 1
ATOM 2347 C CA . ALA A 1 302 ? 7.684 10.163 -17.744 1.00 91.56 302 ALA A CA 1
ATOM 2348 C C . ALA A 1 302 ? 9.170 10.565 -17.680 1.00 91.56 302 ALA A C 1
ATOM 2350 O O . ALA A 1 302 ? 9.940 10.232 -18.586 1.00 91.56 302 ALA A O 1
ATOM 2351 N N . GLY A 1 303 ? 9.600 11.247 -16.612 1.00 89.94 303 GLY A N 1
ATOM 2352 C CA . GLY A 1 303 ? 10.992 11.678 -16.433 1.00 89.94 303 GLY A CA 1
ATOM 2353 C C . GLY A 1 303 ? 11.972 10.508 -16.321 1.00 89.94 303 GLY A C 1
ATOM 2354 O O . GLY A 1 303 ? 13.035 10.506 -16.942 1.00 89.94 303 GLY A O 1
ATOM 2355 N N . LEU A 1 304 ? 11.586 9.471 -15.582 1.00 89.25 304 LEU A N 1
ATOM 2356 C CA . LEU A 1 304 ? 12.370 8.256 -15.416 1.00 89.25 304 LEU A CA 1
ATOM 2357 C C . LEU A 1 304 ? 12.566 7.522 -16.745 1.00 89.25 304 LEU A C 1
ATOM 2359 O O . LEU A 1 304 ? 13.699 7.283 -17.168 1.00 89.25 304 LEU A O 1
ATOM 2363 N N . VAL A 1 305 ? 11.474 7.205 -17.443 1.00 86.94 305 VAL A N 1
ATOM 2364 C CA . VAL A 1 305 ? 11.561 6.426 -18.682 1.00 86.94 305 VAL A CA 1
ATOM 2365 C C . VAL A 1 305 ? 12.294 7.211 -19.765 1.00 86.94 305 VAL A C 1
ATOM 2367 O O . VAL A 1 305 ? 13.192 6.673 -20.406 1.00 86.94 305 VAL A O 1
ATOM 2370 N N . THR A 1 306 ? 12.006 8.504 -19.938 1.00 83.12 306 THR A N 1
ATOM 2371 C CA . THR A 1 306 ? 12.664 9.311 -20.982 1.00 83.12 306 THR A CA 1
ATOM 2372 C C . THR A 1 306 ? 14.182 9.428 -20.818 1.00 83.12 306 THR A C 1
ATOM 2374 O O . THR A 1 306 ? 14.858 9.639 -21.831 1.00 83.12 306 THR A O 1
ATOM 2377 N N . LYS A 1 307 ? 14.715 9.273 -19.598 1.00 79.88 307 LYS A N 1
ATOM 2378 C CA . LYS A 1 307 ? 16.155 9.316 -19.313 1.00 79.88 307 LYS A CA 1
ATOM 2379 C C . LYS A 1 307 ? 16.826 7.945 -19.437 1.00 79.88 307 LYS A C 1
ATOM 2381 O O . LYS A 1 307 ? 17.900 7.842 -20.030 1.00 79.88 307 LYS A O 1
ATOM 2386 N N . PHE A 1 308 ? 16.206 6.883 -18.925 1.00 75.69 308 PHE A N 1
ATOM 2387 C CA . PHE A 1 308 ? 16.769 5.529 -18.956 1.00 75.69 308 PHE A CA 1
ATOM 2388 C C . PHE A 1 308 ? 16.475 4.811 -20.290 1.00 75.69 308 PHE A C 1
ATOM 2390 O O . PHE A 1 308 ? 15.791 3.796 -20.336 1.00 75.69 308 PHE A O 1
ATOM 2397 N N . ASN A 1 309 ? 17.055 5.315 -21.387 1.00 61.84 309 ASN A N 1
ATOM 2398 C CA . ASN A 1 309 ? 16.817 4.895 -22.785 1.00 61.84 309 ASN A CA 1
ATOM 2399 C C . ASN A 1 309 ? 17.184 3.436 -23.159 1.00 61.84 309 ASN A C 1
ATOM 2401 O O . ASN A 1 309 ? 17.167 3.099 -24.342 1.00 61.84 309 ASN A O 1
ATOM 2405 N N . ARG A 1 310 ? 17.586 2.576 -22.216 1.00 61.06 310 ARG A N 1
ATOM 2406 C CA . ARG A 1 310 ? 18.101 1.219 -22.514 1.00 61.06 310 ARG A CA 1
ATOM 2407 C C . ARG A 1 310 ? 17.520 0.105 -21.639 1.00 61.06 310 ARG A C 1
ATOM 2409 O O . ARG A 1 310 ? 17.984 -1.030 -21.703 1.00 61.06 310 ARG A O 1
ATOM 2416 N N . GLY A 1 311 ? 16.489 0.398 -20.850 1.00 57.44 311 GLY A N 1
ATOM 2417 C CA . GLY A 1 311 ? 15.757 -0.622 -20.105 1.00 57.44 311 GLY A CA 1
ATOM 2418 C C . GLY A 1 311 ? 14.600 -1.166 -20.935 1.00 57.44 311 GLY A C 1
ATOM 2419 O O . GLY A 1 311 ? 13.739 -0.401 -21.351 1.00 57.44 311 GLY A O 1
ATOM 2420 N N . GLY A 1 312 ? 14.538 -2.475 -21.192 1.00 62.16 312 GLY A N 1
ATOM 2421 C CA . GLY A 1 312 ? 13.305 -3.032 -21.767 1.00 62.16 312 GLY A CA 1
ATOM 2422 C C . GLY A 1 312 ? 12.221 -3.269 -20.713 1.00 62.16 312 GLY A C 1
ATOM 2423 O O . GLY A 1 312 ? 12.418 -2.950 -19.545 1.00 62.16 312 GLY A O 1
ATOM 2424 N N . ARG A 1 313 ? 11.097 -3.873 -21.125 1.00 66.12 313 ARG A N 1
ATOM 2425 C CA . ARG A 1 313 ? 9.835 -3.959 -20.354 1.00 66.12 313 ARG A CA 1
ATOM 2426 C C . ARG A 1 313 ? 9.998 -4.301 -18.856 1.00 66.12 313 ARG A C 1
ATOM 2428 O O . ARG A 1 313 ? 9.390 -3.647 -18.018 1.00 66.12 313 ARG A O 1
ATOM 2435 N N . GLY A 1 314 ? 10.859 -5.263 -18.504 1.00 67.44 314 GLY A N 1
ATOM 2436 C CA . GLY A 1 314 ? 11.107 -5.652 -17.103 1.00 67.44 314 GLY A CA 1
ATOM 2437 C C . GLY A 1 314 ? 11.851 -4.608 -16.256 1.00 67.44 314 GLY A C 1
ATOM 2438 O O . GLY A 1 314 ? 11.585 -4.482 -15.065 1.00 67.44 314 GLY A O 1
ATOM 2439 N N . PHE A 1 315 ? 12.734 -3.808 -16.863 1.00 73.12 315 PHE A N 1
ATOM 2440 C CA . PHE A 1 315 ? 13.434 -2.723 -16.166 1.00 73.12 315 PHE A CA 1
ATOM 2441 C C . PHE A 1 315 ? 12.472 -1.593 -15.783 1.00 73.12 315 PHE A C 1
ATOM 2443 O O . PHE A 1 315 ? 12.596 -1.028 -14.701 1.00 73.12 315 PHE A O 1
ATOM 2450 N N . GLY A 1 316 ? 11.478 -1.307 -16.635 1.00 75.94 316 GLY A N 1
ATOM 2451 C CA . GLY A 1 316 ? 10.402 -0.371 -16.308 1.00 75.94 316 GLY A CA 1
ATOM 2452 C C . GLY A 1 316 ? 9.631 -0.804 -15.058 1.00 75.94 316 GLY A C 1
ATOM 2453 O O . GLY A 1 316 ? 9.473 -0.017 -14.133 1.00 75.94 316 GLY A O 1
ATOM 2454 N N . ILE A 1 317 ? 9.226 -2.075 -14.980 1.00 77.00 317 ILE A N 1
ATOM 2455 C CA . ILE A 1 317 ? 8.505 -2.617 -13.813 1.00 77.00 317 ILE A CA 1
ATOM 2456 C C . ILE A 1 317 ? 9.338 -2.479 -12.533 1.00 77.00 317 ILE A C 1
ATOM 2458 O O . ILE A 1 317 ? 8.841 -1.975 -11.527 1.00 77.00 317 ILE A O 1
ATOM 2462 N N . PHE A 1 318 ? 10.613 -2.878 -12.577 1.00 78.81 318 PHE A N 1
ATOM 2463 C CA . PHE A 1 318 ? 11.522 -2.742 -11.437 1.00 78.81 318 PHE A CA 1
ATOM 2464 C C . PHE A 1 318 ? 11.634 -1.286 -10.974 1.00 78.81 318 PHE A C 1
ATOM 2466 O O . PHE A 1 318 ? 11.511 -0.983 -9.791 1.00 78.81 318 PHE A O 1
ATOM 2473 N N . LEU A 1 319 ? 11.814 -0.368 -11.917 1.00 81.88 319 LEU A N 1
ATOM 2474 C CA . LEU A 1 319 ? 11.993 1.042 -11.621 1.00 81.88 319 LEU A CA 1
ATOM 2475 C C . LEU A 1 319 ? 10.704 1.698 -11.087 1.00 81.88 319 LEU A C 1
ATOM 2477 O O . LEU A 1 319 ? 10.780 2.563 -10.212 1.00 81.88 319 LEU A O 1
ATOM 2481 N N . ALA A 1 320 ? 9.532 1.243 -11.544 1.00 84.38 320 ALA A N 1
ATOM 2482 C CA . ALA A 1 320 ? 8.239 1.618 -10.975 1.00 84.38 320 ALA A CA 1
ATOM 2483 C C . ALA A 1 320 ? 8.113 1.148 -9.520 1.00 84.38 320 ALA A C 1
ATOM 2485 O O . ALA A 1 320 ? 7.764 1.949 -8.658 1.00 84.38 320 ALA A O 1
ATOM 2486 N N . LEU A 1 321 ? 8.463 -0.112 -9.235 1.00 83.56 321 LEU A N 1
ATOM 2487 C CA . LEU A 1 321 ? 8.427 -0.683 -7.887 1.00 83.56 321 LEU A CA 1
ATOM 2488 C C . LEU A 1 321 ? 9.365 0.056 -6.923 1.00 83.56 321 LEU A C 1
ATOM 2490 O O . LEU A 1 321 ? 8.939 0.454 -5.844 1.00 83.56 321 LEU A O 1
ATOM 2494 N N . VAL A 1 322 ? 10.620 0.289 -7.315 1.00 83.75 322 VAL A N 1
ATOM 2495 C CA . VAL A 1 322 ? 11.599 1.027 -6.495 1.00 83.75 322 VAL A CA 1
ATOM 2496 C C . VAL A 1 322 ? 11.098 2.438 -6.196 1.00 83.75 322 VAL A C 1
ATOM 2498 O O . VAL A 1 322 ? 11.142 2.879 -5.050 1.00 83.75 322 VAL A O 1
ATOM 2501 N N . SER A 1 323 ? 10.592 3.141 -7.212 1.00 88.81 323 SER A N 1
ATOM 2502 C CA . SER A 1 323 ? 10.081 4.507 -7.053 1.00 88.81 323 SER A CA 1
ATOM 2503 C C . SER A 1 323 ? 8.849 4.553 -6.147 1.00 88.81 323 SER A C 1
ATOM 2505 O O . SER A 1 323 ? 8.726 5.450 -5.315 1.00 88.81 323 SER A O 1
ATOM 2507 N N . LEU A 1 324 ? 7.965 3.559 -6.274 1.00 88.19 324 LEU A N 1
ATOM 2508 C CA . LEU A 1 324 ? 6.786 3.396 -5.433 1.00 88.19 324 LEU A CA 1
ATOM 2509 C C . LEU A 1 324 ? 7.175 3.192 -3.966 1.00 88.19 324 LEU A C 1
ATOM 2511 O O . LEU A 1 324 ? 6.692 3.906 -3.089 1.00 88.19 324 LEU A O 1
ATOM 2515 N N . VAL A 1 325 ? 8.067 2.233 -3.708 1.00 85.50 325 VAL A N 1
ATOM 2516 C CA . VAL A 1 325 ? 8.548 1.921 -2.360 1.00 85.50 325 VAL A CA 1
ATOM 2517 C C . VAL A 1 325 ? 9.238 3.138 -1.752 1.00 85.50 325 VAL A C 1
ATOM 2519 O O . VAL A 1 325 ? 8.907 3.526 -0.636 1.00 85.50 325 VAL A O 1
ATOM 2522 N N . ALA A 1 326 ? 10.131 3.797 -2.494 1.00 87.62 326 ALA A N 1
ATOM 2523 C CA . ALA A 1 326 ? 10.819 4.995 -2.024 1.00 87.62 326 ALA A CA 1
ATOM 2524 C C . ALA A 1 326 ? 9.837 6.109 -1.623 1.00 87.62 326 ALA A C 1
ATOM 2526 O O . ALA A 1 326 ? 10.001 6.719 -0.568 1.00 87.62 326 ALA A O 1
ATOM 2527 N N . TYR A 1 327 ? 8.787 6.344 -2.418 1.00 90.81 327 TYR A N 1
ATOM 2528 C CA . TYR A 1 327 ? 7.755 7.324 -2.080 1.00 90.81 327 TYR A CA 1
ATOM 2529 C C . TYR A 1 327 ? 7.036 6.993 -0.770 1.00 90.81 327 TYR A C 1
ATOM 2531 O O . TYR A 1 327 ? 6.931 7.858 0.099 1.00 90.81 327 TYR A O 1
ATOM 2539 N N . TYR A 1 328 ? 6.545 5.760 -0.613 1.00 86.19 328 TYR A N 1
ATOM 2540 C CA . TYR A 1 328 ? 5.796 5.386 0.587 1.00 86.19 328 TYR A CA 1
ATOM 2541 C C . TYR A 1 328 ? 6.679 5.340 1.830 1.00 86.19 328 TYR A C 1
ATOM 2543 O O . TYR A 1 328 ? 6.221 5.740 2.894 1.00 86.19 328 TYR A O 1
ATOM 2551 N N . LEU A 1 329 ? 7.949 4.946 1.704 1.00 85.75 329 LEU A N 1
ATOM 2552 C CA . LEU A 1 329 ? 8.908 5.033 2.805 1.00 85.75 329 LEU A CA 1
ATOM 2553 C C . LEU A 1 329 ? 9.132 6.485 3.242 1.00 85.75 329 LEU A C 1
ATOM 2555 O O . LEU A 1 329 ? 9.092 6.769 4.435 1.00 85.75 329 LEU A O 1
ATOM 2559 N N . LEU A 1 330 ? 9.301 7.416 2.298 1.00 89.81 330 LEU A N 1
ATOM 2560 C CA . LEU A 1 330 ? 9.431 8.842 2.614 1.00 89.81 330 LEU A CA 1
ATOM 2561 C C . LEU A 1 330 ? 8.152 9.422 3.231 1.00 89.81 330 LEU A C 1
ATOM 2563 O O . LEU A 1 330 ? 8.233 10.237 4.148 1.00 89.81 330 LEU A O 1
ATOM 2567 N N . ALA A 1 331 ? 6.978 9.004 2.751 1.00 88.50 331 ALA A N 1
ATOM 2568 C CA . ALA A 1 331 ? 5.696 9.420 3.312 1.00 88.50 331 ALA A CA 1
ATOM 2569 C C . ALA A 1 331 ? 5.516 8.910 4.748 1.00 88.50 331 ALA A C 1
ATOM 2571 O O . ALA A 1 331 ? 5.197 9.698 5.635 1.00 88.50 331 ALA A O 1
ATOM 2572 N N . LEU A 1 332 ? 5.793 7.626 4.997 1.00 84.88 332 LEU A N 1
ATOM 2573 C CA . LEU A 1 332 ? 5.744 7.029 6.332 1.00 84.88 332 LEU A CA 1
ATOM 2574 C C . LEU A 1 332 ? 6.745 7.690 7.275 1.00 84.88 332 LEU A C 1
ATOM 2576 O O . LEU A 1 332 ? 6.382 8.035 8.394 1.00 84.88 332 LEU A O 1
ATOM 2580 N N . MET A 1 333 ? 7.976 7.924 6.818 1.00 85.50 333 MET A N 1
ATOM 2581 C CA . MET A 1 333 ? 8.973 8.663 7.588 1.00 85.50 333 MET A CA 1
ATOM 2582 C C . MET A 1 333 ? 8.448 10.048 7.985 1.00 85.50 333 MET A C 1
ATOM 2584 O O . MET A 1 333 ? 8.532 10.415 9.154 1.00 85.50 333 MET A O 1
ATOM 2588 N N . GLY A 1 334 ? 7.863 10.795 7.044 1.00 87.94 334 GLY A N 1
ATOM 2589 C CA . GLY A 1 334 ? 7.233 12.084 7.330 1.00 87.94 334 GLY A CA 1
ATOM 2590 C C . GLY A 1 334 ? 6.143 11.968 8.399 1.00 87.94 334 GLY A C 1
ATOM 2591 O O . GLY A 1 334 ? 6.214 12.641 9.427 1.00 87.94 334 GLY A O 1
ATOM 2592 N N . GLU A 1 335 ? 5.177 11.066 8.215 1.00 85.50 335 GLU A N 1
ATOM 2593 C CA . GLU A 1 335 ? 4.082 10.868 9.174 1.00 85.50 335 GLU A CA 1
ATOM 2594 C C . GLU A 1 335 ? 4.589 10.519 10.583 1.00 85.50 335 GLU A C 1
ATOM 2596 O O . GLU A 1 335 ? 4.066 11.031 11.573 1.00 85.50 335 GLU A O 1
ATOM 2601 N N . GLN A 1 336 ? 5.623 9.682 10.694 1.00 83.38 336 GLN A N 1
ATOM 2602 C CA . GLN A 1 336 ? 6.172 9.273 11.988 1.00 83.38 336 GLN A CA 1
ATOM 2603 C C . GLN A 1 336 ? 6.959 10.405 12.662 1.00 83.38 336 GLN A C 1
ATOM 2605 O O . GLN A 1 336 ? 6.815 10.599 13.868 1.00 83.38 336 GLN A O 1
ATOM 2610 N N . LEU A 1 337 ? 7.704 11.214 11.900 1.00 84.19 337 LEU A N 1
ATOM 2611 C CA . LEU A 1 337 ? 8.389 12.409 12.416 1.00 84.19 337 LEU A CA 1
ATOM 2612 C C . LEU A 1 337 ? 7.413 13.500 12.883 1.00 84.19 337 LEU A C 1
ATOM 2614 O O . LEU A 1 337 ? 7.716 14.239 13.819 1.00 84.19 337 LEU A O 1
ATOM 2618 N N . ALA A 1 338 ? 6.234 13.598 12.260 1.00 85.88 338 ALA A N 1
ATOM 2619 C CA . ALA A 1 338 ? 5.170 14.477 12.741 1.00 85.88 338 ALA A CA 1
ATOM 2620 C C . ALA A 1 338 ? 4.536 13.972 14.039 1.00 85.88 338 ALA A C 1
ATOM 2622 O O . ALA A 1 338 ? 4.238 14.773 14.924 1.00 85.88 338 ALA A O 1
ATOM 2623 N N . ARG A 1 339 ? 4.352 12.653 14.183 1.00 82.44 339 ARG A N 1
ATOM 2624 C CA . ARG A 1 339 ? 3.796 12.049 15.406 1.00 82.44 339 ARG A CA 1
ATOM 2625 C C . ARG A 1 339 ? 4.700 12.227 16.620 1.00 82.44 339 ARG A C 1
ATOM 2627 O O . ARG A 1 339 ? 4.184 12.422 17.713 1.00 82.44 339 ARG A O 1
ATOM 2634 N N . THR A 1 340 ? 6.019 12.191 16.440 1.00 78.81 340 THR A N 1
ATOM 2635 C CA . THR A 1 340 ? 6.982 12.445 17.526 1.00 78.81 340 THR A CA 1
ATOM 2636 C C . THR A 1 340 ? 7.182 13.932 17.828 1.00 78.81 340 THR A C 1
ATOM 2638 O O . THR A 1 340 ? 7.936 14.269 18.735 1.00 78.81 340 THR A O 1
ATOM 2641 N N . GLY A 1 341 ? 6.541 14.836 17.079 1.00 80.50 341 GLY A N 1
ATOM 2642 C CA . GLY A 1 341 ? 6.680 16.283 17.255 1.00 80.50 341 GLY A CA 1
ATOM 2643 C C . GLY A 1 341 ? 8.019 16.861 16.783 1.00 80.50 341 GLY A C 1
ATOM 2644 O O . GLY A 1 341 ? 8.255 18.052 16.965 1.00 80.50 341 GLY A O 1
ATOM 2645 N N . ALA A 1 342 ? 8.885 16.057 16.152 1.00 80.00 342 ALA A N 1
ATOM 2646 C CA . ALA A 1 342 ? 10.193 16.504 15.669 1.00 80.00 342 ALA A CA 1
ATOM 2647 C C . ALA A 1 342 ? 10.077 17.502 14.504 1.00 80.00 342 ALA A C 1
ATOM 2649 O O . ALA A 1 342 ? 10.905 18.400 14.355 1.00 80.00 342 ALA A O 1
ATOM 2650 N N . ILE A 1 343 ? 9.053 17.335 13.662 1.00 85.81 343 ILE A N 1
ATOM 2651 C CA . ILE A 1 343 ? 8.786 18.179 12.495 1.00 85.81 343 ILE A CA 1
ATOM 2652 C C . ILE A 1 343 ? 7.301 18.562 12.493 1.00 85.81 343 ILE A C 1
ATOM 2654 O O . ILE A 1 343 ? 6.440 17.763 12.855 1.00 85.81 343 ILE A O 1
ATOM 2658 N N . GLY A 1 344 ? 6.979 19.786 12.062 1.00 86.38 344 GLY A N 1
ATOM 2659 C CA . GLY A 1 344 ? 5.591 20.218 11.890 1.00 86.38 344 GLY A CA 1
ATOM 2660 C C . GLY A 1 344 ? 4.809 19.323 10.917 1.00 86.38 344 GLY A C 1
ATOM 2661 O O . GLY A 1 344 ? 5.357 18.797 9.949 1.00 86.38 344 GLY A O 1
ATOM 2662 N N . VAL A 1 345 ? 3.499 19.178 11.138 1.00 85.38 345 VAL A N 1
ATOM 2663 C CA . VAL A 1 345 ? 2.661 18.284 10.317 1.00 85.38 345 VAL A CA 1
ATOM 2664 C C . VAL A 1 345 ? 2.751 18.647 8.833 1.00 85.38 345 VAL A C 1
ATOM 2666 O O . VAL A 1 345 ? 3.096 17.796 8.021 1.00 85.38 345 VAL A O 1
ATOM 2669 N N . VAL A 1 346 ? 2.582 19.930 8.491 1.00 87.00 346 VAL A N 1
ATOM 2670 C CA . VAL A 1 346 ? 2.599 20.407 7.096 1.00 87.00 346 VAL A CA 1
ATOM 2671 C C . VAL A 1 346 ? 3.921 20.099 6.396 1.00 87.00 346 VAL A C 1
ATOM 2673 O O . VAL A 1 346 ? 3.920 19.603 5.272 1.00 87.00 346 VAL A O 1
ATOM 2676 N N . THR A 1 347 ? 5.055 20.359 7.045 1.00 87.88 347 THR A N 1
ATOM 2677 C CA . THR A 1 347 ? 6.370 20.090 6.452 1.00 87.88 347 THR A CA 1
ATOM 2678 C C . THR A 1 347 ? 6.596 18.594 6.279 1.00 87.88 347 THR A C 1
ATOM 2680 O O . THR A 1 347 ? 7.112 18.185 5.243 1.00 87.88 347 THR A O 1
ATOM 2683 N N . SER A 1 348 ? 6.134 17.775 7.225 1.00 86.69 348 SER A N 1
ATOM 2684 C CA . SER A 1 348 ? 6.321 16.326 7.196 1.00 86.69 348 SER A CA 1
ATOM 2685 C C . SER A 1 348 ? 5.705 15.644 5.968 1.00 86.69 348 SER A C 1
ATOM 2687 O O . SER A 1 348 ? 6.381 14.868 5.294 1.00 86.69 348 SER A O 1
ATOM 2689 N N . GLY A 1 349 ? 4.465 15.979 5.598 1.00 85.56 349 GLY A N 1
ATOM 2690 C CA . GLY A 1 349 ? 3.833 15.372 4.426 1.00 85.56 349 GLY A CA 1
ATOM 2691 C C . GLY A 1 349 ? 4.326 15.956 3.096 1.00 85.56 349 GLY A C 1
ATOM 2692 O O . GLY A 1 349 ? 4.146 15.333 2.054 1.00 85.56 349 GLY A O 1
ATOM 2693 N N . LEU A 1 350 ? 4.989 17.119 3.095 1.00 91.00 350 LEU A N 1
ATOM 2694 C CA . LEU A 1 350 ? 5.587 17.684 1.879 1.00 91.00 350 LEU A CA 1
ATOM 2695 C C . LEU A 1 350 ? 6.934 17.039 1.513 1.00 91.00 350 LEU A C 1
ATOM 2697 O O . LEU A 1 350 ? 7.340 17.129 0.355 1.00 91.00 350 LEU A O 1
ATOM 2701 N N . ILE A 1 351 ? 7.602 16.348 2.444 1.00 91.88 351 ILE A N 1
ATOM 2702 C CA . ILE A 1 351 ? 8.883 15.654 2.213 1.00 91.88 351 ILE A CA 1
ATOM 2703 C C . ILE A 1 351 ? 8.852 14.748 0.967 1.00 91.88 351 ILE A C 1
ATOM 2705 O O . ILE A 1 351 ? 9.657 14.980 0.058 1.00 91.88 351 ILE A O 1
ATOM 2709 N N . PRO A 1 352 ? 7.947 13.751 0.852 1.00 91.62 352 PRO A N 1
ATOM 2710 C CA . PRO A 1 352 ? 7.920 12.866 -0.315 1.00 91.62 352 PRO A CA 1
ATOM 2711 C C . PRO A 1 352 ? 7.645 13.618 -1.627 1.00 91.62 352 PRO A C 1
ATOM 2713 O O . PRO A 1 352 ? 8.162 13.246 -2.679 1.00 91.62 352 PRO A O 1
ATOM 2716 N N . PHE A 1 353 ? 6.870 14.703 -1.576 1.00 92.31 353 PHE A N 1
ATOM 2717 C CA . PHE A 1 353 ? 6.508 15.507 -2.744 1.00 92.31 353 PHE A CA 1
ATOM 2718 C C . PHE A 1 353 ? 7.693 16.314 -3.258 1.00 92.31 353 PHE A C 1
ATOM 2720 O O . PHE A 1 353 ? 8.005 16.273 -4.447 1.00 92.31 353 PHE A O 1
ATOM 2727 N N . ILE A 1 354 ? 8.374 17.016 -2.352 1.00 93.75 354 ILE A N 1
ATOM 2728 C CA . ILE A 1 354 ? 9.568 17.799 -2.667 1.00 93.75 354 ILE A CA 1
ATOM 2729 C C . ILE A 1 354 ? 10.674 16.871 -3.173 1.00 93.75 354 ILE A C 1
ATOM 2731 O O . ILE A 1 354 ? 11.324 17.195 -4.164 1.00 93.75 354 ILE A O 1
ATOM 2735 N N . ALA A 1 355 ? 10.845 15.694 -2.562 1.00 93.06 355 ALA A N 1
ATOM 2736 C CA . ALA A 1 355 ? 11.809 14.699 -3.019 1.00 93.06 355 ALA A CA 1
ATOM 2737 C C . ALA A 1 355 ? 11.516 14.239 -4.458 1.00 93.06 355 ALA A C 1
ATOM 2739 O O . ALA A 1 355 ? 12.409 14.269 -5.304 1.00 93.06 355 ALA A O 1
ATOM 2740 N N . ILE A 1 356 ? 10.266 13.880 -4.775 1.00 92.44 356 ILE A N 1
ATOM 2741 C CA . ILE A 1 356 ? 9.881 13.466 -6.133 1.00 92.44 356 ILE A CA 1
ATOM 2742 C C . ILE A 1 356 ? 10.026 14.602 -7.140 1.00 92.44 356 ILE A C 1
ATOM 2744 O O . ILE A 1 356 ? 10.541 14.378 -8.236 1.00 92.44 356 ILE A O 1
ATOM 2748 N N . LEU A 1 357 ? 9.584 15.812 -6.799 1.00 93.12 357 LEU A N 1
ATOM 2749 C CA . LEU A 1 357 ? 9.723 16.973 -7.674 1.00 93.12 357 LEU A CA 1
ATOM 2750 C C . LEU A 1 357 ? 11.196 17.298 -7.922 1.00 93.12 357 LEU A C 1
ATOM 2752 O O . LEU A 1 357 ? 11.570 17.535 -9.066 1.00 93.12 357 LEU A O 1
ATOM 2756 N N . GLY A 1 358 ? 12.035 17.235 -6.887 1.00 93.12 358 GLY A N 1
ATOM 2757 C CA . GLY A 1 358 ? 13.478 17.433 -6.983 1.00 93.12 358 GLY A CA 1
ATOM 2758 C C . GLY A 1 358 ? 14.148 16.383 -7.864 1.00 93.12 358 GLY A C 1
ATOM 2759 O O . GLY A 1 358 ? 14.881 16.738 -8.787 1.00 93.12 358 GLY A O 1
ATOM 2760 N N . VAL A 1 359 ? 13.840 15.098 -7.654 1.00 91.31 359 VAL A N 1
ATOM 2761 C CA . VAL A 1 359 ? 14.324 14.004 -8.510 1.00 91.31 359 VAL A CA 1
ATOM 2762 C C . VAL A 1 359 ? 13.862 14.223 -9.944 1.00 91.31 359 VAL A C 1
ATOM 2764 O O . VAL A 1 359 ? 14.672 14.162 -10.861 1.00 91.31 359 VAL A O 1
ATOM 2767 N N . THR A 1 360 ? 12.589 14.539 -10.163 1.00 90.00 360 THR A N 1
ATOM 2768 C CA . THR A 1 360 ? 12.055 14.700 -11.516 1.00 90.00 360 THR A CA 1
ATOM 2769 C C . THR A 1 360 ? 12.654 15.910 -12.230 1.00 90.00 360 THR A C 1
ATOM 2771 O O . THR A 1 360 ? 13.084 15.794 -13.377 1.00 90.00 360 THR A O 1
ATOM 2774 N N . ALA A 1 361 ? 12.768 17.053 -11.551 1.00 89.75 361 ALA A N 1
ATOM 2775 C CA . ALA A 1 361 ? 13.440 18.236 -12.076 1.00 89.75 361 ALA A CA 1
ATOM 2776 C C . ALA A 1 361 ? 14.905 17.930 -12.413 1.00 89.75 361 ALA A C 1
ATOM 2778 O O . ALA A 1 361 ? 15.364 18.257 -13.507 1.00 89.75 361 ALA A O 1
ATOM 2779 N N . TRP A 1 362 ? 15.615 17.223 -11.528 1.00 88.81 362 TRP A N 1
ATOM 2780 C CA . TRP A 1 362 ? 16.975 16.763 -11.789 1.00 88.81 362 TRP A CA 1
ATOM 2781 C C . TRP A 1 362 ? 17.046 15.858 -13.026 1.00 88.81 362 TRP A C 1
ATOM 2783 O O . TRP A 1 362 ? 17.925 16.057 -13.862 1.00 88.81 362 TRP A O 1
ATOM 2793 N N . LEU A 1 363 ? 16.107 14.921 -13.208 1.00 87.19 363 LEU A N 1
ATOM 2794 C CA . LEU A 1 363 ? 16.043 14.052 -14.390 1.00 87.19 363 LEU A CA 1
ATOM 2795 C C . LEU A 1 363 ? 15.870 14.852 -15.694 1.00 87.19 363 LEU A C 1
ATOM 2797 O O . LEU A 1 363 ? 16.532 14.527 -16.680 1.00 87.19 363 LEU A O 1
ATOM 2801 N N . PHE A 1 364 ? 15.029 15.894 -15.698 1.00 83.50 364 PHE A N 1
ATOM 2802 C CA . PHE A 1 364 ? 14.777 16.734 -16.877 1.00 83.50 364 PHE A CA 1
ATOM 2803 C C . PHE A 1 364 ? 15.906 17.732 -17.177 1.00 83.50 364 PHE A C 1
ATOM 2805 O O . PHE A 1 364 ? 16.238 17.939 -18.346 1.00 83.50 364 PHE A O 1
ATOM 2812 N N . VAL A 1 365 ? 16.506 18.340 -16.146 1.00 83.44 365 VAL A N 1
ATOM 2813 C CA . VAL A 1 365 ? 17.580 19.341 -16.288 1.00 83.44 365 VAL A CA 1
ATOM 2814 C C . VAL A 1 365 ? 18.914 18.690 -16.629 1.00 83.44 365 VAL A C 1
ATOM 2816 O O . VAL A 1 365 ? 19.711 19.260 -17.374 1.00 83.44 365 VAL A O 1
ATOM 2819 N N . SER A 1 366 ? 19.176 17.481 -16.130 1.00 74.06 366 SER A N 1
ATOM 2820 C CA . SER A 1 366 ? 20.427 16.779 -16.389 1.00 74.06 366 SER A CA 1
ATOM 2821 C C . SER A 1 366 ? 20.469 16.206 -17.818 1.00 74.06 366 SER A C 1
ATOM 2823 O O . SER A 1 366 ? 20.515 14.995 -18.025 1.00 74.06 366 SER A O 1
ATOM 2825 N N . GLN A 1 367 ? 20.488 17.065 -18.835 1.00 59.53 367 GLN A N 1
ATOM 2826 C CA . GLN A 1 367 ? 20.742 16.678 -20.227 1.00 59.53 367 GLN A CA 1
ATOM 2827 C C . GLN A 1 367 ? 22.206 16.235 -20.451 1.00 59.53 367 GLN A C 1
ATOM 2829 O O . GLN A 1 367 ? 22.568 15.811 -21.544 1.00 59.53 367 GLN A O 1
ATOM 2834 N N . ARG A 1 368 ? 23.055 16.301 -19.411 1.00 54.00 368 ARG A N 1
ATOM 2835 C CA . ARG A 1 368 ? 24.475 15.915 -19.425 1.00 54.00 368 ARG A CA 1
ATOM 2836 C C . ARG A 1 368 ? 24.934 15.264 -18.109 1.00 54.00 368 ARG A C 1
ATOM 2838 O O . ARG A 1 368 ? 25.914 15.719 -17.527 1.00 54.00 368 ARG A O 1
ATOM 2845 N N . PHE A 1 369 ? 24.252 14.230 -17.598 1.00 40.84 369 PHE A N 1
ATOM 2846 C CA . PHE A 1 369 ? 24.841 13.465 -16.486 1.00 40.84 369 PHE A CA 1
ATOM 2847 C C . PHE A 1 369 ? 25.715 12.312 -16.986 1.00 40.84 369 PHE A C 1
ATOM 2849 O O . PHE A 1 369 ? 25.289 11.407 -17.699 1.00 40.84 369 PHE A O 1
ATOM 2856 N N . PHE A 1 370 ? 26.973 12.433 -16.596 1.00 41.59 370 PHE A N 1
ATOM 2857 C CA . PHE A 1 370 ? 28.170 11.745 -17.028 1.00 41.59 370 PHE A CA 1
ATOM 2858 C C . PHE A 1 370 ? 28.328 10.430 -16.241 1.00 41.59 370 PHE A C 1
ATOM 2860 O O . PHE A 1 370 ? 29.152 10.343 -15.340 1.00 41.59 370 PHE A O 1
ATOM 2867 N N . ILE A 1 371 ? 27.536 9.396 -16.553 1.00 43.44 371 ILE A N 1
ATOM 2868 C CA . ILE A 1 371 ? 27.745 8.022 -16.031 1.00 43.44 371 ILE A CA 1
ATOM 2869 C C . ILE A 1 371 ? 28.461 7.185 -17.099 1.00 43.44 371 ILE A C 1
ATOM 2871 O O . ILE A 1 371 ? 28.011 6.130 -17.529 1.00 43.44 371 ILE A O 1
ATOM 2875 N N . THR A 1 372 ? 29.592 7.692 -17.581 1.00 42.00 372 THR A N 1
ATOM 2876 C CA . THR A 1 372 ? 30.573 6.889 -18.332 1.00 42.00 372 THR A CA 1
ATOM 2877 C C . THR A 1 372 ? 31.984 7.018 -17.764 1.00 42.00 372 THR A C 1
ATOM 2879 O O . THR A 1 372 ? 32.914 6.459 -18.335 1.00 42.00 372 THR A O 1
ATOM 2882 N N . ARG A 1 373 ? 32.183 7.701 -16.622 1.00 39.44 373 ARG A N 1
ATOM 2883 C CA . ARG A 1 373 ? 33.537 7.955 -16.096 1.00 39.44 373 ARG A CA 1
ATOM 2884 C C . ARG A 1 373 ? 33.719 7.792 -14.586 1.00 39.44 373 ARG A C 1
ATOM 2886 O O . ARG A 1 373 ? 34.603 8.420 -14.018 1.00 39.44 373 ARG A O 1
ATOM 2893 N N . THR A 1 374 ? 32.945 6.937 -13.923 1.00 44.41 374 THR A N 1
ATOM 2894 C CA . THR A 1 374 ? 33.232 6.561 -12.525 1.00 44.41 374 THR A CA 1
ATOM 2895 C C . THR A 1 374 ? 33.017 5.068 -12.307 1.00 44.41 374 THR A C 1
ATOM 2897 O O . THR A 1 374 ? 32.073 4.660 -11.643 1.00 44.41 374 THR A O 1
ATOM 2900 N N . LEU A 1 375 ? 33.864 4.264 -12.956 1.00 45.00 375 LEU A N 1
ATOM 2901 C CA . LEU A 1 375 ? 34.420 2.987 -12.467 1.00 45.00 375 LEU A CA 1
ATOM 2902 C C . LEU A 1 375 ? 35.355 2.394 -13.538 1.00 45.00 375 LEU A C 1
ATOM 2904 O O . LEU A 1 375 ? 35.281 1.231 -13.911 1.00 45.00 375 LEU A O 1
ATOM 2908 N N . SER A 1 376 ? 36.270 3.225 -14.044 1.00 39.34 376 SER A N 1
ATOM 2909 C CA . SER A 1 376 ? 37.489 2.741 -14.696 1.00 39.34 376 SER A CA 1
ATOM 2910 C C . SER A 1 376 ? 38.501 2.442 -13.589 1.00 39.34 376 SER A C 1
ATOM 2912 O O . SER A 1 376 ? 39.416 3.218 -13.331 1.00 39.34 376 SER A O 1
ATOM 2914 N N . ILE A 1 377 ? 38.319 1.312 -12.906 1.00 44.34 377 ILE A N 1
ATOM 2915 C CA . ILE A 1 377 ? 39.355 0.716 -12.043 1.00 44.34 377 ILE A CA 1
ATOM 2916 C C . ILE A 1 377 ? 40.511 0.132 -12.884 1.00 44.34 377 ILE A C 1
ATOM 2918 O O . ILE A 1 377 ? 41.506 -0.336 -12.346 1.00 44.34 377 ILE A O 1
ATOM 2922 N N . SER A 1 378 ? 40.456 0.238 -14.216 1.00 50.59 378 SER A N 1
ATOM 2923 C CA . SER A 1 378 ? 41.553 -0.157 -15.103 1.00 50.59 378 SER A CA 1
ATOM 2924 C C . SER A 1 378 ? 42.637 0.910 -15.282 1.00 50.59 378 SER A C 1
ATOM 2926 O O . SER A 1 378 ? 43.669 0.603 -15.861 1.00 50.59 378 SER A O 1
ATOM 2928 N N . SER A 1 379 ? 42.451 2.152 -14.813 1.00 48.25 379 SER A N 1
ATOM 2929 C CA . SER A 1 379 ? 43.421 3.239 -15.058 1.00 48.25 379 SER A CA 1
ATOM 2930 C C . SER A 1 379 ? 44.461 3.442 -13.949 1.00 48.25 379 SER A C 1
ATOM 2932 O O . SER A 1 379 ? 45.275 4.354 -14.054 1.00 48.25 379 SER A O 1
ATOM 2934 N N . TYR A 1 380 ? 44.455 2.599 -12.910 1.00 47.06 380 TYR A N 1
ATOM 2935 C CA . TYR A 1 380 ? 45.491 2.568 -11.862 1.00 47.06 380 TYR A CA 1
ATOM 2936 C C . TYR A 1 380 ? 46.305 1.266 -11.831 1.00 47.06 380 TYR A C 1
ATOM 2938 O O . TYR A 1 380 ? 47.289 1.181 -11.100 1.00 47.06 380 TYR A O 1
ATOM 2946 N N . LEU A 1 381 ? 45.958 0.279 -12.661 1.00 46.03 381 LEU A N 1
ATOM 2947 C CA . LEU A 1 381 ? 46.834 -0.854 -12.948 1.00 46.03 381 LEU A CA 1
ATOM 2948 C C . LEU A 1 381 ? 47.722 -0.457 -14.124 1.00 46.03 381 LEU A C 1
ATOM 2950 O O . LEU A 1 381 ? 47.254 -0.225 -15.235 1.00 46.03 381 LEU A O 1
ATOM 2954 N N . GLY A 1 382 ? 48.993 -0.245 -13.797 1.00 41.78 382 GLY A N 1
ATOM 2955 C CA . GLY A 1 382 ? 49.974 0.412 -14.638 1.00 41.78 382 GLY A CA 1
ATOM 2956 C C . GLY A 1 382 ? 50.181 -0.214 -16.014 1.00 41.78 382 GLY A C 1
ATOM 2957 O O . GLY A 1 382 ? 49.908 -1.386 -16.256 1.00 41.78 382 GLY A O 1
ATOM 2958 N N . LYS A 1 383 ? 50.724 0.640 -16.888 1.00 47.53 383 LYS A N 1
ATOM 2959 C CA . LYS A 1 383 ? 51.515 0.330 -18.082 1.00 47.53 383 LYS A CA 1
ATOM 2960 C C . LYS A 1 383 ? 51.989 -1.132 -18.131 1.00 47.53 383 LYS A C 1
ATOM 2962 O O . LYS A 1 383 ? 53.021 -1.468 -17.562 1.00 47.53 383 LYS A O 1
ATOM 2967 N N . ALA A 1 384 ? 51.275 -1.959 -18.879 1.00 43.19 384 ALA A N 1
ATOM 2968 C CA . ALA A 1 384 ? 51.859 -3.111 -19.543 1.00 43.19 384 ALA A CA 1
ATOM 2969 C C . ALA A 1 384 ? 51.712 -2.842 -21.039 1.00 43.19 384 ALA A C 1
ATOM 2971 O O . ALA A 1 384 ? 50.601 -2.701 -21.549 1.00 43.19 384 ALA A O 1
ATOM 2972 N N . GLU A 1 385 ? 52.848 -2.658 -21.703 1.00 41.97 385 GLU A N 1
ATOM 2973 C CA . GLU A 1 385 ? 52.956 -2.446 -23.140 1.00 41.97 385 GLU A CA 1
ATOM 2974 C C . GLU A 1 385 ? 52.172 -3.520 -23.897 1.00 41.97 385 GLU A C 1
ATOM 2976 O O . GLU A 1 385 ? 52.483 -4.711 -23.839 1.00 41.97 385 GLU A O 1
ATOM 2981 N N . THR A 1 386 ? 51.153 -3.097 -24.639 1.00 42.25 386 THR A N 1
ATOM 2982 C CA . THR A 1 386 ? 50.493 -3.933 -25.637 1.00 42.25 386 THR A CA 1
ATOM 2983 C C . THR A 1 386 ? 51.435 -4.082 -26.826 1.00 42.25 386 THR A C 1
ATOM 2985 O O . THR A 1 386 ? 51.363 -3.326 -27.792 1.00 42.25 386 THR A O 1
ATOM 2988 N N . THR A 1 387 ? 52.347 -5.048 -26.747 1.00 40.72 387 THR A N 1
ATOM 2989 C CA . THR A 1 387 ? 52.986 -5.601 -27.939 1.00 40.72 387 THR A CA 1
ATOM 2990 C C . THR A 1 387 ? 51.940 -6.424 -28.681 1.00 40.72 387 THR A C 1
ATOM 2992 O O . THR A 1 387 ? 51.445 -7.432 -28.175 1.00 40.72 387 THR A O 1
ATOM 2995 N N . GLU A 1 388 ? 51.580 -5.974 -29.882 1.00 49.84 388 GLU A N 1
ATOM 2996 C CA . GLU A 1 388 ? 50.787 -6.744 -30.835 1.00 49.84 388 GLU A CA 1
ATOM 2997 C C . GLU A 1 388 ? 51.478 -8.090 -31.096 1.00 49.84 388 GLU A C 1
ATOM 2999 O O . GLU A 1 388 ? 52.489 -8.179 -31.792 1.00 49.84 388 GLU A O 1
ATOM 3004 N N . ARG A 1 389 ? 50.941 -9.168 -30.520 1.00 43.00 389 ARG A N 1
ATOM 3005 C CA . ARG A 1 389 ? 51.272 -10.531 -30.935 1.00 43.00 389 ARG A CA 1
ATOM 3006 C C . ARG A 1 389 ? 50.147 -11.054 -31.817 1.00 43.00 389 ARG A C 1
ATOM 3008 O O . ARG A 1 389 ? 49.035 -11.284 -31.354 1.00 43.00 389 ARG A O 1
ATOM 3015 N N . SER A 1 390 ? 50.488 -11.246 -33.090 1.00 47.78 390 SER A N 1
ATOM 3016 C CA . SER A 1 390 ? 49.720 -11.998 -34.089 1.00 47.78 390 SER A CA 1
ATOM 3017 C C . SER A 1 390 ? 49.187 -13.323 -33.512 1.00 47.78 390 SER A C 1
ATOM 3019 O O . SER A 1 390 ? 49.920 -13.997 -32.773 1.00 47.78 390 SER A O 1
ATOM 3021 N N . PRO A 1 391 ? 47.941 -13.729 -33.829 1.00 42.97 391 PRO A N 1
ATOM 3022 C CA . PRO A 1 391 ? 47.364 -14.944 -33.284 1.00 42.97 391 PRO A CA 1
ATOM 3023 C C . PRO A 1 391 ? 48.031 -16.147 -33.954 1.00 42.97 391 PRO A C 1
ATOM 3025 O O . PRO A 1 391 ? 47.673 -16.557 -35.057 1.00 42.97 391 PRO A O 1
ATOM 3028 N N . LYS A 1 392 ? 49.008 -16.757 -33.278 1.00 41.34 392 LYS A N 1
ATOM 3029 C CA . LYS A 1 392 ? 49.426 -18.114 -33.628 1.00 41.34 392 LYS A CA 1
ATOM 3030 C C . LYS A 1 392 ? 48.293 -19.063 -33.247 1.00 41.34 392 LYS A C 1
ATOM 3032 O O . LYS A 1 392 ? 48.071 -19.332 -32.069 1.00 41.34 392 LYS A O 1
ATOM 3037 N N . MET A 1 393 ? 47.588 -19.562 -34.261 1.00 50.62 393 MET A N 1
ATOM 3038 C CA . MET A 1 393 ? 46.732 -20.742 -34.162 1.00 50.62 393 MET A CA 1
ATOM 3039 C C . MET A 1 393 ? 47.557 -21.890 -33.571 1.00 50.62 393 MET A C 1
ATOM 3041 O O . MET A 1 393 ? 48.433 -22.452 -34.227 1.00 50.62 393 MET A O 1
ATOM 3045 N N . SER A 1 394 ? 47.300 -22.210 -32.305 1.00 45.97 394 SER A N 1
ATOM 3046 C CA . SER A 1 394 ? 47.852 -23.395 -31.660 1.00 45.97 394 SER A CA 1
ATOM 3047 C C . SER A 1 394 ? 47.032 -24.604 -32.099 1.00 45.97 394 SER A C 1
ATOM 3049 O O . SER A 1 394 ? 45.971 -24.891 -31.546 1.00 45.97 394 SER A O 1
ATOM 3051 N N . SER A 1 395 ? 47.512 -25.316 -33.121 1.00 53.97 395 SER A N 1
ATOM 3052 C CA . SER A 1 395 ? 47.045 -26.667 -33.418 1.00 53.97 395 SER A CA 1
ATOM 3053 C C . SER A 1 395 ? 47.709 -27.636 -32.441 1.00 53.97 395 SER A C 1
ATOM 3055 O O . SER A 1 395 ? 48.806 -28.133 -32.691 1.00 53.97 395 SER A O 1
ATOM 3057 N N . LYS A 1 396 ? 47.061 -27.882 -31.304 1.00 42.94 396 LYS A N 1
ATOM 3058 C CA . LYS A 1 396 ? 47.239 -29.110 -30.512 1.00 42.94 396 LYS A CA 1
ATOM 3059 C C . LYS A 1 396 ? 46.096 -29.238 -29.505 1.00 42.94 396 LYS A C 1
ATOM 3061 O O . LYS A 1 396 ? 46.278 -29.164 -28.297 1.00 42.94 396 LYS A O 1
ATOM 3066 N N . ASN A 1 397 ? 44.893 -29.432 -30.043 1.00 46.38 397 ASN A N 1
ATOM 3067 C CA . ASN A 1 397 ? 43.784 -29.994 -29.285 1.00 46.38 397 ASN A CA 1
ATOM 3068 C C . ASN A 1 397 ? 43.920 -31.516 -29.301 1.00 46.38 397 ASN A C 1
ATOM 3070 O O . ASN A 1 397 ? 43.497 -32.186 -30.238 1.00 46.38 397 ASN A O 1
ATOM 3074 N N . SER A 1 398 ? 44.533 -32.043 -28.250 1.00 43.88 398 SER A N 1
ATOM 3075 C CA . SER A 1 398 ? 44.478 -33.462 -27.898 1.00 43.88 398 SER A CA 1
ATOM 3076 C C . SER A 1 398 ? 44.355 -33.630 -26.384 1.00 43.88 398 SER A C 1
ATOM 3078 O O . SER A 1 398 ? 44.956 -34.529 -25.807 1.00 43.88 398 SER A O 1
ATOM 3080 N N . TYR A 1 399 ? 43.583 -32.746 -25.745 1.00 42.12 399 TYR A N 1
ATOM 3081 C CA . TYR A 1 399 ? 43.071 -32.956 -24.399 1.00 42.12 399 TYR A CA 1
ATOM 3082 C C . TYR A 1 399 ? 41.593 -32.578 -24.351 1.00 42.12 399 TYR A C 1
ATOM 3084 O O . TYR A 1 399 ? 41.184 -31.440 -24.560 1.00 42.12 399 TYR A O 1
ATOM 3092 N N . ILE A 1 400 ? 40.828 -33.633 -24.135 1.00 44.06 400 ILE A N 1
ATOM 3093 C CA . ILE A 1 400 ? 39.423 -33.749 -23.784 1.00 44.06 400 ILE A CA 1
ATOM 3094 C C . ILE A 1 400 ? 38.968 -32.638 -22.814 1.00 44.06 400 ILE A C 1
ATOM 3096 O O . ILE A 1 400 ? 39.425 -32.544 -21.681 1.00 44.06 400 ILE A O 1
ATOM 3100 N N . ASP A 1 401 ? 38.073 -31.785 -23.310 1.00 48.44 401 ASP A N 1
ATOM 3101 C CA . ASP A 1 401 ? 36.803 -31.369 -22.694 1.00 48.44 401 ASP A CA 1
ATOM 3102 C C . ASP A 1 401 ? 36.741 -31.130 -21.161 1.00 48.44 401 ASP A C 1
ATOM 3104 O O . ASP A 1 401 ? 35.955 -31.747 -20.445 1.00 48.44 401 ASP A O 1
ATOM 3108 N N . LEU A 1 402 ? 37.511 -30.159 -20.649 1.00 43.97 402 LEU A N 1
ATOM 3109 C CA . LEU A 1 402 ? 37.269 -29.523 -19.334 1.00 43.97 402 LEU A CA 1
ATOM 3110 C C . LEU A 1 402 ? 36.688 -28.096 -19.429 1.00 43.97 402 LEU A C 1
ATOM 3112 O O . LEU A 1 402 ? 36.444 -27.439 -18.419 1.00 43.97 402 LEU A O 1
ATOM 3116 N N . THR A 1 403 ? 36.409 -27.596 -20.633 1.00 46.81 403 THR A N 1
ATOM 3117 C CA . THR A 1 403 ? 35.966 -26.206 -20.867 1.00 46.81 403 THR A CA 1
ATOM 3118 C C . THR A 1 403 ? 34.459 -26.004 -20.694 1.00 46.81 403 THR A C 1
ATOM 3120 O O . THR A 1 403 ? 33.938 -24.907 -20.890 1.00 46.81 403 THR A O 1
ATOM 3123 N N . THR A 1 404 ? 33.739 -27.041 -20.258 1.00 54.38 404 THR A N 1
ATOM 3124 C CA . THR A 1 404 ? 32.288 -26.994 -20.057 1.00 54.38 404 THR A CA 1
ATOM 3125 C C . THR A 1 404 ? 31.850 -26.209 -18.813 1.00 54.38 404 THR A C 1
ATOM 3127 O O . THR A 1 404 ? 30.671 -25.878 -18.724 1.00 54.38 404 THR A O 1
ATOM 3130 N N . GLY A 1 405 ? 32.777 -25.873 -17.902 1.00 63.34 405 GLY A N 1
ATOM 3131 C CA . GLY A 1 405 ? 32.483 -25.269 -16.596 1.00 63.34 405 GLY A CA 1
ATOM 3132 C C . GLY A 1 405 ? 32.557 -23.739 -16.501 1.00 63.34 405 GLY A C 1
ATOM 3133 O O . GLY A 1 405 ? 31.990 -23.183 -15.570 1.00 63.34 405 GLY A O 1
ATOM 3134 N N . ILE A 1 406 ? 33.203 -23.029 -17.434 1.00 71.19 406 ILE A N 1
ATOM 3135 C CA . ILE A 1 406 ? 33.357 -21.555 -17.335 1.00 71.19 406 ILE A CA 1
ATOM 3136 C C . ILE A 1 406 ? 32.000 -20.851 -17.475 1.00 71.19 406 ILE A C 1
ATOM 3138 O O . ILE A 1 406 ? 31.689 -19.909 -16.752 1.00 71.19 406 ILE A O 1
ATOM 3142 N N . LEU A 1 407 ? 31.181 -21.349 -18.397 1.00 73.62 407 LEU A N 1
ATOM 3143 C CA . LEU A 1 407 ? 29.839 -20.852 -18.684 1.00 73.62 407 LEU A CA 1
ATOM 3144 C C . LEU A 1 407 ? 28.851 -21.181 -17.551 1.00 73.62 407 LEU A C 1
ATOM 3146 O O . LEU A 1 407 ? 28.060 -20.327 -17.153 1.00 73.62 407 LEU A O 1
ATOM 3150 N N . ASP A 1 408 ? 28.958 -22.388 -16.987 1.00 78.50 408 ASP A N 1
ATOM 3151 C CA . ASP A 1 408 ? 28.178 -22.813 -15.820 1.00 78.50 408 ASP A CA 1
ATOM 3152 C C . ASP A 1 408 ? 28.574 -21.981 -14.578 1.00 78.50 408 ASP A C 1
ATOM 3154 O O . ASP A 1 408 ? 27.708 -21.534 -13.827 1.00 78.50 408 ASP A O 1
ATOM 3158 N N . PHE A 1 409 ? 29.869 -21.692 -14.396 1.00 82.25 409 PHE A N 1
ATOM 3159 C CA . PHE A 1 409 ? 30.387 -20.855 -13.310 1.00 82.25 409 PHE A CA 1
ATOM 3160 C C . PHE A 1 409 ? 29.930 -19.399 -13.421 1.00 82.25 409 PHE A C 1
ATOM 3162 O O . PHE A 1 409 ? 29.495 -18.823 -12.425 1.00 82.25 409 PHE A O 1
ATOM 3169 N N . ASP A 1 410 ? 29.974 -18.806 -14.617 1.00 85.06 410 ASP A N 1
ATOM 3170 C CA . ASP A 1 410 ? 29.445 -17.458 -14.836 1.00 85.06 410 ASP A CA 1
ATOM 3171 C C . ASP A 1 410 ? 27.938 -17.396 -14.539 1.00 85.06 410 ASP A C 1
ATOM 3173 O O . ASP A 1 410 ? 27.475 -16.455 -13.888 1.00 85.06 410 ASP A O 1
ATOM 3177 N N . LEU A 1 411 ? 27.164 -18.415 -14.934 1.00 87.69 411 LEU A N 1
ATOM 3178 C CA . LEU A 1 411 ? 25.741 -18.472 -14.603 1.00 87.69 411 LEU A CA 1
ATOM 3179 C C . LEU A 1 411 ? 25.522 -18.561 -13.091 1.00 87.69 411 LEU A C 1
ATOM 3181 O O . LEU A 1 411 ? 24.756 -17.761 -12.562 1.00 87.69 411 LEU A O 1
ATOM 3185 N N . ILE A 1 412 ? 26.217 -19.469 -12.392 1.00 89.12 412 ILE A N 1
ATOM 3186 C CA . ILE A 1 412 ? 26.139 -19.611 -10.927 1.00 89.12 412 ILE A CA 1
ATOM 3187 C C . ILE A 1 412 ? 26.507 -18.295 -10.244 1.00 89.12 412 ILE A C 1
ATOM 3189 O O . ILE A 1 412 ? 25.764 -17.821 -9.387 1.00 89.12 412 ILE A O 1
ATOM 3193 N N . TRP A 1 413 ? 27.619 -17.677 -10.639 1.00 88.25 413 TRP A N 1
ATOM 3194 C CA . TRP A 1 413 ? 28.093 -16.433 -10.045 1.00 88.25 413 TRP A CA 1
ATOM 3195 C C . TRP A 1 413 ? 27.091 -15.295 -10.234 1.00 88.25 413 TRP A C 1
ATOM 3197 O O . TRP A 1 413 ? 26.767 -14.586 -9.281 1.00 88.25 413 TRP A O 1
ATOM 3207 N N . ASN A 1 414 ? 26.548 -15.138 -11.444 1.00 88.50 414 ASN A N 1
ATOM 3208 C CA . ASN A 1 414 ? 25.524 -14.135 -11.715 1.00 88.50 414 ASN A CA 1
ATOM 3209 C C . ASN A 1 414 ? 24.240 -14.411 -10.921 1.00 88.50 414 ASN A C 1
ATOM 3211 O O . ASN A 1 414 ? 23.647 -13.471 -10.397 1.00 88.50 414 ASN A O 1
ATOM 3215 N N . LEU A 1 415 ? 23.839 -15.676 -10.788 1.00 90.81 415 LEU A N 1
ATOM 3216 C CA . LEU A 1 415 ? 22.628 -16.082 -10.079 1.00 90.81 415 LEU A CA 1
ATOM 3217 C C . LEU A 1 415 ? 22.769 -15.856 -8.562 1.00 90.81 415 LEU A C 1
ATOM 3219 O O . LEU A 1 415 ? 21.893 -15.236 -7.963 1.00 90.81 415 LEU A O 1
ATOM 3223 N N . VAL A 1 416 ? 23.908 -16.226 -7.964 1.00 92.75 416 VAL A N 1
ATOM 3224 C CA . VAL A 1 416 ? 24.246 -15.939 -6.556 1.00 92.75 416 VAL A CA 1
ATOM 3225 C C . VAL A 1 416 ? 24.349 -14.435 -6.311 1.00 92.75 416 VAL A C 1
ATOM 3227 O O . VAL A 1 416 ? 23.754 -13.926 -5.364 1.00 92.75 416 VAL A O 1
ATOM 3230 N N . ARG A 1 417 ? 25.050 -13.691 -7.176 1.00 89.75 417 ARG A N 1
ATOM 3231 C CA . ARG A 1 417 ? 25.177 -12.232 -7.049 1.00 89.75 417 ARG A CA 1
ATOM 3232 C C . ARG A 1 417 ? 23.813 -11.551 -7.113 1.00 89.75 417 ARG A C 1
ATOM 3234 O O . ARG A 1 417 ? 23.517 -10.706 -6.275 1.00 89.75 417 ARG A O 1
ATOM 3241 N N . ASN A 1 418 ? 22.977 -11.919 -8.082 1.00 87.50 418 ASN A N 1
ATOM 3242 C CA . ASN A 1 418 ? 21.634 -11.358 -8.224 1.00 87.50 418 ASN A CA 1
ATOM 3243 C C . ASN A 1 418 ? 20.730 -11.757 -7.050 1.00 87.50 418 ASN A C 1
ATOM 3245 O O . ASN A 1 418 ? 19.932 -10.935 -6.606 1.00 87.50 418 ASN A O 1
ATOM 3249 N N . TYR A 1 419 ? 20.883 -12.968 -6.507 1.00 93.81 419 TYR A N 1
ATOM 3250 C CA . TYR A 1 419 ? 20.185 -13.402 -5.298 1.00 93.81 419 TYR A CA 1
ATOM 3251 C C . TYR A 1 419 ? 20.578 -12.557 -4.086 1.00 93.81 419 TYR A C 1
ATOM 3253 O O . TYR A 1 419 ? 19.705 -11.953 -3.470 1.00 93.81 419 TYR A O 1
ATOM 3261 N N . LEU A 1 420 ? 21.875 -12.414 -3.801 1.00 93.19 420 LEU A N 1
ATOM 3262 C CA . LEU A 1 420 ? 22.368 -11.602 -2.684 1.00 93.19 420 LEU A CA 1
ATOM 3263 C C . LEU A 1 420 ? 21.966 -10.127 -2.813 1.00 93.19 420 LEU A C 1
ATOM 3265 O O . LEU A 1 420 ? 21.534 -9.525 -1.832 1.00 93.19 420 LEU A O 1
ATOM 3269 N N . LEU A 1 421 ? 22.045 -9.553 -4.019 1.00 85.44 421 LEU A N 1
ATOM 3270 C CA . LEU A 1 421 ? 21.585 -8.185 -4.278 1.00 85.44 421 LEU A CA 1
ATOM 3271 C C . LEU A 1 421 ? 20.080 -8.034 -4.034 1.00 85.44 421 LEU A C 1
ATOM 3273 O O . LEU A 1 421 ? 19.655 -7.049 -3.435 1.00 85.44 421 LEU A O 1
ATOM 3277 N N . THR A 1 422 ? 19.276 -9.005 -4.472 1.00 87.50 422 THR A N 1
ATOM 3278 C CA . THR A 1 422 ? 17.817 -8.963 -4.303 1.00 87.50 422 THR A CA 1
ATOM 3279 C C . THR A 1 422 ? 17.423 -9.132 -2.838 1.00 87.50 422 THR A C 1
ATOM 3281 O O . THR A 1 422 ? 16.604 -8.364 -2.340 1.00 87.50 422 THR A O 1
ATOM 3284 N N . VAL A 1 423 ? 18.035 -10.085 -2.129 1.00 91.69 423 VAL A N 1
ATOM 3285 C CA . VAL A 1 423 ? 17.839 -10.282 -0.687 1.00 91.69 423 VAL A CA 1
ATOM 3286 C C . VAL A 1 423 ? 18.230 -9.020 0.075 1.00 91.69 423 VAL A C 1
ATOM 3288 O O . VAL A 1 423 ? 17.428 -8.508 0.848 1.00 91.69 423 VAL A O 1
ATOM 3291 N N . GLY A 1 424 ? 19.416 -8.463 -0.187 1.00 89.38 424 GLY A N 1
ATOM 3292 C CA . GLY A 1 424 ? 19.877 -7.238 0.465 1.00 89.38 424 GLY A CA 1
ATOM 3293 C C . GLY A 1 424 ? 18.948 -6.050 0.211 1.00 89.38 424 GLY A C 1
ATOM 3294 O O . GLY A 1 424 ? 18.621 -5.317 1.142 1.00 89.38 424 GLY A O 1
ATOM 3295 N N . PHE A 1 425 ? 18.466 -5.887 -1.024 1.00 85.19 425 PHE A N 1
ATOM 3296 C CA . PHE A 1 425 ? 17.516 -4.834 -1.383 1.00 85.19 425 PHE A CA 1
ATOM 3297 C C . PHE A 1 425 ? 16.177 -4.979 -0.646 1.00 85.19 425 PHE A C 1
ATOM 3299 O O . PHE A 1 425 ? 15.693 -4.015 -0.053 1.00 85.19 425 PHE A O 1
ATOM 3306 N N . LEU A 1 426 ? 15.593 -6.180 -0.642 1.00 86.38 426 LEU A N 1
ATOM 3307 C CA . LEU A 1 426 ? 14.298 -6.431 -0.010 1.00 86.38 426 LEU A CA 1
ATOM 3308 C C . LEU A 1 426 ? 14.373 -6.375 1.525 1.00 86.38 426 LEU A C 1
ATOM 3310 O O . LEU A 1 426 ? 13.502 -5.763 2.141 1.00 86.38 426 LEU 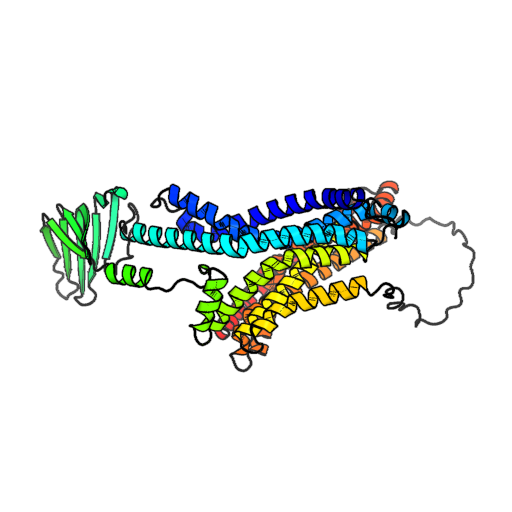A O 1
ATOM 3314 N N . ILE A 1 427 ? 15.436 -6.912 2.139 1.00 89.88 427 ILE A N 1
ATOM 3315 C CA . ILE A 1 427 ? 15.692 -6.767 3.584 1.00 89.88 427 ILE A CA 1
ATOM 3316 C C . ILE A 1 427 ? 15.866 -5.291 3.946 1.00 89.88 427 ILE A C 1
ATOM 3318 O O . ILE A 1 427 ? 15.276 -4.831 4.919 1.00 89.88 427 ILE A O 1
ATOM 3322 N N . SER A 1 428 ? 16.616 -4.522 3.149 1.00 84.38 428 SER A N 1
ATOM 3323 C CA . SER A 1 428 ? 16.805 -3.089 3.405 1.00 84.38 428 SER A CA 1
ATOM 3324 C C . SER A 1 428 ? 15.475 -2.340 3.393 1.00 84.38 428 SER A C 1
ATOM 3326 O O . SER A 1 428 ? 15.211 -1.556 4.298 1.00 84.38 428 SER A O 1
ATOM 3328 N N . ILE A 1 429 ? 14.606 -2.605 2.413 1.00 83.12 429 ILE A N 1
ATOM 3329 C CA . ILE A 1 429 ? 13.267 -2.004 2.368 1.00 83.12 429 ILE A CA 1
ATOM 3330 C C . ILE A 1 429 ? 12.465 -2.359 3.620 1.00 83.12 429 ILE A C 1
ATOM 3332 O O . ILE A 1 429 ? 11.887 -1.468 4.243 1.00 83.12 429 ILE A O 1
ATOM 3336 N N . TYR A 1 430 ? 12.441 -3.639 3.994 1.00 87.12 430 TYR A N 1
ATOM 3337 C CA . TYR A 1 430 ? 11.700 -4.104 5.162 1.00 87.12 430 TYR A CA 1
ATOM 3338 C C . TYR A 1 430 ? 12.215 -3.449 6.450 1.00 87.12 430 TYR A C 1
ATOM 3340 O O . TYR A 1 430 ? 11.430 -2.988 7.278 1.00 87.12 430 TYR A O 1
ATOM 3348 N N . PHE A 1 431 ? 13.536 -3.365 6.617 1.00 86.69 431 PHE A N 1
ATOM 3349 C CA . PHE A 1 431 ? 14.164 -2.745 7.781 1.00 86.69 431 PHE A CA 1
ATOM 3350 C C . PHE A 1 431 ? 13.875 -1.259 7.849 1.00 86.69 431 PHE A C 1
ATOM 3352 O O . PHE A 1 431 ? 13.516 -0.774 8.914 1.00 86.69 431 PHE A O 1
ATOM 3359 N N . ILE A 1 432 ? 13.976 -0.546 6.727 1.00 81.31 432 ILE A N 1
ATOM 3360 C CA . ILE A 1 432 ? 13.652 0.879 6.677 1.00 81.31 432 ILE A CA 1
ATOM 3361 C C . ILE A 1 432 ? 12.185 1.093 7.070 1.00 81.31 432 ILE A C 1
ATOM 3363 O O . ILE A 1 432 ? 11.900 1.928 7.926 1.00 81.31 432 ILE A O 1
ATOM 3367 N N . PHE A 1 433 ? 11.260 0.310 6.504 1.00 81.88 433 PHE A N 1
ATOM 3368 C CA . PHE A 1 433 ? 9.840 0.371 6.857 1.00 81.88 433 PHE A CA 1
ATOM 3369 C C . PHE A 1 433 ? 9.620 0.132 8.356 1.00 81.88 433 PHE A C 1
ATOM 3371 O O . PHE A 1 433 ? 9.005 0.953 9.036 1.00 81.88 433 PHE A O 1
ATOM 3378 N N . THR A 1 434 ? 10.179 -0.959 8.880 1.00 85.19 434 THR A N 1
ATOM 3379 C CA . THR A 1 434 ? 9.990 -1.371 10.274 1.00 85.19 434 THR A CA 1
ATOM 3380 C C . THR A 1 434 ? 10.628 -0.381 11.246 1.00 85.19 434 THR A C 1
ATOM 3382 O O . THR A 1 434 ? 10.020 -0.026 12.253 1.00 85.19 434 THR A O 1
ATOM 3385 N N . ALA A 1 435 ? 11.830 0.111 10.940 1.00 83.12 435 ALA A N 1
ATOM 3386 C CA . ALA A 1 435 ? 12.515 1.123 11.733 1.00 83.12 435 ALA A CA 1
ATOM 3387 C C . ALA A 1 435 ? 11.664 2.389 11.849 1.00 83.12 435 ALA A C 1
ATOM 3389 O O . ALA A 1 435 ? 11.479 2.898 12.952 1.00 83.12 435 ALA A O 1
ATOM 3390 N N . PHE A 1 436 ? 11.093 2.864 10.735 1.00 78.50 436 PHE A N 1
ATOM 3391 C CA . PHE A 1 436 ? 10.223 4.039 10.750 1.00 78.50 436 PHE A CA 1
ATOM 3392 C C . PHE A 1 436 ? 8.901 3.787 11.466 1.00 78.50 436 PHE A C 1
ATOM 3394 O O . PHE A 1 436 ? 8.455 4.641 12.229 1.00 78.50 436 PHE A O 1
ATOM 3401 N N . GLU A 1 437 ? 8.280 2.623 11.280 1.00 79.50 437 GLU A N 1
ATOM 3402 C CA . GLU A 1 437 ? 7.046 2.279 11.987 1.00 79.50 437 GLU A CA 1
ATOM 3403 C C . GLU A 1 437 ? 7.244 2.262 13.510 1.00 79.50 437 GLU A C 1
ATOM 3405 O O . GLU A 1 437 ? 6.401 2.761 14.263 1.00 79.50 437 GLU A O 1
ATOM 3410 N N . ARG A 1 438 ? 8.380 1.721 13.961 1.00 82.00 438 ARG A N 1
ATOM 3411 C CA . ARG A 1 438 ? 8.731 1.595 15.380 1.00 82.00 438 ARG A CA 1
ATOM 3412 C C . ARG A 1 438 ? 9.405 2.839 15.959 1.00 82.00 438 ARG A C 1
ATOM 3414 O O . ARG A 1 438 ? 9.494 2.957 17.178 1.00 82.00 438 ARG A O 1
ATOM 3421 N N . TRP A 1 439 ? 9.798 3.799 15.123 1.00 80.12 439 TRP A N 1
ATOM 3422 C CA . TRP A 1 439 ? 10.479 5.027 15.541 1.00 80.12 439 TRP A CA 1
ATOM 3423 C C . TRP A 1 439 ? 9.715 5.804 16.615 1.00 80.12 439 TRP A C 1
ATOM 3425 O O . TRP A 1 439 ? 10.318 6.323 17.551 1.00 80.12 439 TRP A O 1
ATOM 3435 N N . LYS A 1 440 ? 8.378 5.847 16.522 1.00 73.50 440 LYS A N 1
ATOM 3436 C CA . LYS A 1 440 ? 7.530 6.563 17.490 1.00 73.50 440 LYS A CA 1
ATOM 3437 C C . LYS A 1 440 ? 7.663 6.047 18.927 1.00 73.50 440 LYS A C 1
ATOM 3439 O O . LYS A 1 440 ? 7.430 6.801 19.860 1.00 73.50 440 LYS A O 1
ATOM 3444 N N . PHE A 1 441 ? 8.015 4.774 19.077 1.00 75.25 441 PHE A N 1
ATOM 3445 C CA . PHE A 1 441 ? 8.216 4.119 20.362 1.00 75.25 441 PHE A CA 1
ATOM 3446 C C . PHE A 1 441 ? 9.655 4.314 20.846 1.00 75.25 441 PHE A C 1
ATOM 3448 O O . PHE A 1 441 ? 9.895 4.740 21.969 1.00 75.25 441 PHE A O 1
ATOM 3455 N N . ALA A 1 442 ? 10.617 4.110 19.943 1.00 74.62 442 ALA A N 1
ATOM 3456 C CA . ALA A 1 442 ? 12.039 4.262 20.230 1.00 74.62 442 ALA A CA 1
ATOM 3457 C C . ALA A 1 442 ? 12.438 5.700 20.606 1.00 74.62 442 ALA A C 1
ATOM 3459 O O . ALA A 1 442 ? 13.341 5.895 21.411 1.00 74.62 442 ALA A O 1
ATOM 3460 N N . GLY A 1 443 ? 11.780 6.712 20.032 1.00 68.56 443 GLY A N 1
ATOM 3461 C CA . GLY A 1 443 ? 12.076 8.121 20.310 1.00 68.56 443 GLY A CA 1
ATOM 3462 C C . GLY A 1 443 ? 11.577 8.630 21.666 1.00 68.56 443 GLY A C 1
ATOM 3463 O O . GLY A 1 443 ? 11.965 9.723 22.064 1.00 68.56 443 GLY A O 1
ATOM 3464 N N . ALA A 1 444 ? 10.720 7.872 22.357 1.00 70.56 444 ALA A N 1
ATOM 3465 C CA . ALA A 1 444 ? 10.147 8.255 23.649 1.00 70.56 444 ALA A CA 1
ATOM 3466 C C . ALA A 1 444 ? 10.916 7.681 24.855 1.00 70.56 444 ALA A C 1
ATOM 3468 O O . ALA A 1 444 ? 10.649 8.081 25.986 1.00 70.56 444 ALA A O 1
ATOM 3469 N N . ILE A 1 445 ? 11.843 6.747 24.621 1.00 79.19 445 ILE A N 1
ATOM 3470 C CA . ILE A 1 445 ? 12.550 5.983 25.654 1.00 79.19 445 ILE A CA 1
ATOM 3471 C C . ILE A 1 445 ? 14.045 6.320 25.605 1.00 79.19 445 ILE A C 1
ATOM 3473 O O . ILE A 1 445 ? 14.650 6.352 24.528 1.00 79.19 445 ILE A O 1
ATOM 3477 N N . ASP A 1 446 ? 14.666 6.513 26.770 1.00 70.88 446 ASP A N 1
ATOM 3478 C CA . ASP A 1 446 ? 16.118 6.665 26.877 1.00 70.88 446 ASP A CA 1
ATOM 3479 C C . ASP A 1 446 ? 16.826 5.409 26.338 1.00 70.88 446 ASP A C 1
ATOM 3481 O O . ASP A 1 446 ? 16.503 4.280 26.700 1.00 70.88 446 ASP A O 1
ATOM 3485 N N . ASN A 1 447 ? 17.802 5.596 25.445 1.00 79.44 447 ASN A N 1
ATOM 3486 C CA . ASN A 1 447 ? 18.494 4.519 24.718 1.00 79.44 447 ASN A CA 1
ATOM 3487 C C . ASN A 1 447 ? 17.622 3.717 23.717 1.00 79.44 447 ASN A C 1
ATOM 3489 O O . ASN A 1 447 ? 18.057 2.683 23.200 1.00 79.44 447 ASN A O 1
ATOM 3493 N N . GLY A 1 448 ? 16.425 4.203 23.369 1.00 80.81 448 GLY A N 1
ATOM 3494 C CA . GLY A 1 448 ? 15.507 3.510 22.458 1.00 80.81 448 GLY A CA 1
ATOM 3495 C C . GLY A 1 448 ? 16.047 3.289 21.038 1.00 80.81 448 GLY A C 1
ATOM 3496 O O . GLY A 1 448 ? 15.663 2.322 20.386 1.00 80.81 448 GLY A O 1
ATOM 3497 N N . LEU A 1 449 ? 16.999 4.105 20.563 1.00 81.00 449 LEU A N 1
ATOM 3498 C CA . LEU A 1 449 ? 17.687 3.886 19.278 1.00 81.00 449 LEU A CA 1
ATOM 3499 C C . LEU A 1 449 ? 18.553 2.621 19.276 1.00 81.00 449 LEU A C 1
ATOM 3501 O O . LEU A 1 449 ? 18.555 1.879 18.294 1.00 81.00 449 LEU A O 1
ATOM 3505 N N . VAL A 1 450 ? 19.278 2.368 20.368 1.00 85.00 450 VAL A N 1
ATOM 3506 C CA . VAL A 1 450 ? 20.085 1.149 20.516 1.00 85.00 450 VAL A CA 1
ATOM 3507 C C . VAL A 1 450 ? 19.159 -0.056 20.605 1.00 85.00 450 VAL A C 1
ATOM 3509 O O . VAL A 1 450 ? 19.394 -1.057 19.932 1.00 85.00 450 VAL A O 1
ATOM 3512 N N . LEU A 1 451 ? 18.060 0.078 21.350 1.00 85.25 451 LEU A N 1
ATOM 3513 C CA . LEU A 1 451 ? 17.054 -0.968 21.496 1.00 85.25 451 LEU A CA 1
ATOM 3514 C C . LEU A 1 451 ? 16.376 -1.314 20.162 1.00 85.25 451 LEU A C 1
ATOM 3516 O O . LEU A 1 451 ? 16.240 -2.487 19.821 1.00 85.25 451 LEU A O 1
ATOM 3520 N N . LEU A 1 452 ? 16.034 -0.300 19.362 1.00 85.50 452 LEU A N 1
ATOM 3521 C CA . LEU A 1 452 ? 15.515 -0.463 18.005 1.00 85.50 452 LEU A CA 1
ATOM 3522 C C . LEU A 1 452 ? 16.539 -1.150 17.091 1.00 85.50 452 LEU A C 1
ATOM 3524 O O . LEU A 1 452 ? 16.178 -2.042 16.328 1.00 85.50 452 LEU A O 1
ATOM 3528 N N . GLY A 1 453 ? 17.814 -0.764 17.177 1.00 86.62 453 GLY A N 1
ATOM 3529 C CA . GLY A 1 453 ? 18.895 -1.406 16.429 1.00 86.62 453 GLY A CA 1
ATOM 3530 C C . GLY A 1 453 ? 19.046 -2.887 16.784 1.00 86.62 453 GLY A C 1
ATOM 3531 O O . GLY A 1 453 ? 19.127 -3.731 15.892 1.00 86.62 453 GLY A O 1
ATOM 3532 N N . SER A 1 454 ? 19.012 -3.220 18.078 1.00 86.62 454 SER A N 1
ATOM 3533 C CA . SER A 1 454 ? 19.015 -4.606 18.554 1.00 86.62 454 SER A CA 1
ATOM 3534 C C . SER A 1 454 ? 17.775 -5.371 18.090 1.00 86.62 454 SER A C 1
ATOM 3536 O O . SER A 1 454 ? 17.904 -6.496 17.612 1.00 86.62 454 SER A O 1
ATOM 3538 N N . TYR A 1 455 ? 16.592 -4.755 18.153 1.00 89.12 455 TYR A N 1
ATOM 3539 C CA . TYR A 1 455 ? 15.348 -5.344 17.657 1.00 89.12 455 TYR A CA 1
ATOM 3540 C C . TYR A 1 455 ? 15.445 -5.688 16.163 1.00 89.12 455 TYR A C 1
ATOM 3542 O O . TYR A 1 455 ? 15.168 -6.822 15.778 1.00 89.12 455 TYR A O 1
ATOM 3550 N N . LEU A 1 456 ? 15.910 -4.756 15.323 1.00 89.12 456 LEU A N 1
ATOM 3551 C CA . LEU A 1 456 ? 16.076 -4.993 13.884 1.00 89.12 456 LEU A CA 1
ATOM 3552 C C . LEU A 1 456 ? 17.109 -6.089 13.593 1.00 89.12 456 LEU A C 1
ATOM 3554 O O . LEU A 1 456 ? 16.915 -6.884 12.677 1.00 89.12 456 LEU A O 1
ATOM 3558 N N . PHE A 1 457 ? 18.179 -6.173 14.387 1.00 92.19 457 PHE A N 1
ATOM 3559 C CA . PHE A 1 457 ? 19.170 -7.238 14.250 1.00 92.19 457 PHE A CA 1
ATOM 3560 C C . PHE A 1 457 ? 18.556 -8.622 14.506 1.00 92.19 457 PHE A C 1
ATOM 3562 O O . PHE A 1 457 ? 18.711 -9.517 13.672 1.00 92.19 457 PHE A O 1
ATOM 3569 N N . PHE A 1 458 ? 17.809 -8.791 15.602 1.00 92.31 458 PHE A N 1
ATOM 3570 C CA . PHE A 1 458 ? 17.134 -10.059 15.913 1.00 92.31 458 PHE A CA 1
ATOM 3571 C C . PHE A 1 458 ? 15.968 -10.376 14.970 1.00 92.31 458 PHE A C 1
ATOM 3573 O O . PHE A 1 458 ? 15.643 -11.543 14.784 1.00 92.31 458 PHE A O 1
ATOM 3580 N N . LEU A 1 459 ? 15.410 -9.369 14.302 1.00 91.81 459 LEU A N 1
ATOM 3581 C CA . LEU A 1 459 ? 14.391 -9.532 13.269 1.00 91.81 459 LEU A CA 1
ATOM 3582 C C . LEU A 1 459 ? 14.964 -10.047 11.928 1.00 91.81 459 LEU A C 1
ATOM 3584 O O . LEU A 1 459 ? 14.222 -10.571 11.099 1.00 91.81 459 LEU A O 1
ATOM 3588 N N . THR A 1 460 ? 16.281 -9.942 11.695 1.00 90.94 460 THR A N 1
ATOM 3589 C CA . THR A 1 460 ? 16.923 -10.320 10.414 1.00 90.94 460 THR A CA 1
ATOM 3590 C C . THR A 1 460 ? 16.599 -11.742 9.938 1.00 90.94 460 THR A C 1
ATOM 3592 O O . THR A 1 460 ? 16.228 -11.890 8.771 1.00 90.94 460 THR A O 1
ATOM 3595 N N . PRO A 1 461 ? 16.715 -12.797 10.771 1.00 93.06 461 PRO A N 1
ATOM 3596 C CA . PRO A 1 461 ? 16.479 -14.171 10.321 1.00 93.06 461 PRO A CA 1
ATOM 3597 C C . PRO A 1 461 ? 15.027 -14.415 9.907 1.00 93.06 461 PRO A C 1
ATOM 3599 O O . PRO A 1 461 ? 14.782 -15.101 8.915 1.00 93.06 461 PRO A O 1
ATOM 3602 N N . PHE A 1 462 ? 14.078 -13.805 10.623 1.00 93.12 462 PHE A N 1
ATOM 3603 C CA . PHE A 1 462 ? 12.654 -13.862 10.301 1.00 93.12 462 PHE A CA 1
ATOM 3604 C C . PHE A 1 462 ? 12.380 -13.259 8.921 1.00 93.12 462 PHE A C 1
ATOM 3606 O O . PHE A 1 462 ? 11.839 -13.920 8.036 1.00 93.12 462 PHE A O 1
ATOM 3613 N N . VAL A 1 463 ? 12.861 -12.034 8.701 1.00 92.69 463 VAL A N 1
ATOM 3614 C CA . VAL A 1 463 ? 12.677 -11.308 7.437 1.00 92.69 463 VAL A CA 1
ATOM 3615 C C . VAL A 1 463 ? 13.340 -12.034 6.275 1.00 92.69 463 VAL A C 1
ATOM 3617 O O . VAL A 1 463 ? 12.782 -12.109 5.180 1.00 92.69 463 VAL A O 1
ATOM 3620 N N . TYR A 1 464 ? 14.530 -12.593 6.499 1.00 94.62 464 TYR A N 1
ATOM 3621 C CA . TYR A 1 464 ? 15.220 -13.380 5.488 1.00 94.62 464 TYR A CA 1
ATOM 3622 C C . TYR A 1 464 ? 14.382 -14.586 5.043 1.00 94.62 464 TYR A C 1
ATOM 3624 O O . TYR A 1 464 ? 14.223 -14.781 3.840 1.00 94.62 464 TYR A O 1
ATOM 3632 N N . ILE A 1 465 ? 13.808 -15.353 5.975 1.00 93.50 465 ILE A N 1
ATOM 3633 C CA . ILE A 1 465 ? 12.994 -16.535 5.647 1.00 93.50 465 ILE A CA 1
ATOM 3634 C C . ILE A 1 465 ? 11.740 -16.151 4.854 1.00 93.50 465 ILE A C 1
ATOM 3636 O O . ILE A 1 465 ? 11.433 -16.809 3.859 1.00 93.50 465 ILE A O 1
ATOM 3640 N N . GLU A 1 466 ? 11.049 -15.074 5.237 1.00 91.19 466 GLU A N 1
ATOM 3641 C CA . GLU A 1 466 ? 9.855 -14.613 4.516 1.00 91.19 466 GLU A CA 1
ATOM 3642 C C . GLU A 1 466 ? 10.171 -14.180 3.075 1.00 91.19 466 GLU A C 1
ATOM 3644 O O . GLU A 1 466 ? 9.395 -14.415 2.145 1.00 91.19 466 GLU A O 1
ATOM 3649 N N . ILE A 1 467 ? 11.328 -13.549 2.868 1.00 92.56 467 ILE A N 1
ATOM 3650 C CA . ILE A 1 467 ? 11.686 -12.924 1.593 1.00 92.56 467 ILE A CA 1
ATOM 3651 C C . ILE A 1 467 ? 12.485 -13.864 0.680 1.00 92.56 467 ILE A C 1
ATOM 3653 O O . ILE A 1 467 ? 12.423 -13.722 -0.545 1.00 92.56 467 ILE A O 1
ATOM 3657 N N . ALA A 1 468 ? 13.222 -14.833 1.229 1.00 92.38 468 ALA A N 1
ATOM 3658 C CA . ALA A 1 468 ? 14.145 -15.690 0.485 1.00 92.38 468 ALA A CA 1
ATOM 3659 C C . ALA A 1 468 ? 13.520 -16.383 -0.746 1.00 92.38 468 ALA A C 1
ATOM 3661 O O . ALA A 1 468 ? 14.153 -16.329 -1.807 1.00 92.38 468 ALA A O 1
ATOM 3662 N N . PRO A 1 469 ? 12.303 -16.969 -0.692 1.00 92.88 469 PRO A N 1
ATOM 3663 C CA . PRO A 1 469 ? 11.677 -17.586 -1.867 1.00 92.88 469 PRO A CA 1
ATOM 3664 C C . PRO A 1 469 ? 11.375 -16.569 -2.977 1.00 92.88 469 PRO A C 1
ATOM 3666 O O . PRO A 1 469 ? 11.681 -16.796 -4.150 1.00 92.88 469 PRO A O 1
ATOM 3669 N N . SER A 1 470 ? 10.838 -15.408 -2.599 1.00 90.44 470 SER A N 1
ATOM 3670 C CA . SER A 1 470 ? 10.528 -14.309 -3.519 1.00 90.44 470 SER A CA 1
ATOM 3671 C C . SER A 1 470 ? 11.799 -13.738 -4.153 1.00 90.44 470 SER A C 1
ATOM 3673 O O . SER A 1 470 ? 11.852 -13.510 -5.363 1.00 90.44 470 SER A O 1
ATOM 3675 N N . ALA A 1 471 ? 12.857 -13.565 -3.356 1.00 91.50 471 ALA A N 1
ATOM 3676 C CA . ALA A 1 471 ? 14.152 -13.095 -3.829 1.00 91.50 471 ALA A CA 1
ATOM 3677 C C . ALA A 1 471 ? 14.802 -14.081 -4.807 1.00 91.50 471 ALA A C 1
ATOM 3679 O O . ALA A 1 471 ? 15.377 -13.661 -5.810 1.00 91.50 471 ALA A O 1
ATOM 3680 N N . LEU A 1 472 ? 14.675 -15.386 -4.557 1.00 93.25 472 LEU A N 1
ATOM 3681 C CA . LEU A 1 472 ? 15.173 -16.433 -5.445 1.00 93.25 472 LEU A CA 1
ATOM 3682 C C . LEU A 1 472 ? 14.441 -16.436 -6.792 1.00 93.25 472 LEU A C 1
ATOM 3684 O O . LEU A 1 472 ? 15.076 -16.502 -7.847 1.00 93.25 472 LEU A O 1
ATOM 3688 N N . MET A 1 473 ? 13.115 -16.286 -6.779 1.00 91.06 473 MET A N 1
ATOM 3689 C CA . MET A 1 473 ? 12.321 -16.162 -8.003 1.00 91.06 473 MET A CA 1
ATOM 3690 C C . MET A 1 473 ? 12.724 -14.925 -8.820 1.00 91.06 473 MET A C 1
ATOM 3692 O O . MET A 1 473 ? 12.924 -15.008 -10.031 1.00 91.06 473 MET A O 1
ATOM 3696 N N . ILE A 1 474 ? 12.900 -13.775 -8.168 1.00 88.06 474 ILE A N 1
ATOM 3697 C CA . ILE A 1 474 ? 13.325 -12.542 -8.843 1.00 88.06 474 ILE A CA 1
ATOM 3698 C C . ILE A 1 474 ? 14.746 -12.693 -9.399 1.00 88.06 474 ILE A C 1
ATOM 3700 O O . ILE A 1 474 ? 14.993 -12.349 -10.553 1.00 88.06 474 ILE A O 1
ATOM 3704 N N . ALA A 1 475 ? 15.678 -13.237 -8.616 1.00 89.62 475 ALA A N 1
ATOM 3705 C CA . ALA A 1 475 ? 17.070 -13.397 -9.020 1.00 89.62 475 ALA A CA 1
ATOM 3706 C C . ALA A 1 475 ? 17.229 -14.331 -10.222 1.00 89.62 475 ALA A C 1
ATOM 3708 O O . ALA A 1 475 ? 17.978 -14.021 -11.152 1.00 89.62 475 ALA A O 1
ATOM 3709 N N . THR A 1 476 ? 16.503 -15.449 -10.236 1.00 90.69 476 THR A N 1
ATOM 3710 C CA . THR A 1 476 ? 16.497 -16.389 -11.365 1.00 90.69 476 THR A CA 1
ATOM 3711 C C . THR A 1 476 ? 15.933 -15.717 -12.614 1.00 90.69 476 THR A C 1
ATOM 3713 O O . THR A 1 476 ? 16.607 -15.675 -13.645 1.00 90.69 476 THR A O 1
ATOM 3716 N N . LEU A 1 477 ? 14.764 -15.083 -12.508 1.00 88.06 477 LEU A N 1
ATOM 3717 C CA . LEU A 1 477 ? 14.115 -14.382 -13.613 1.00 88.06 477 LEU A CA 1
ATOM 3718 C C . LEU A 1 477 ? 14.998 -13.262 -14.185 1.00 88.06 477 LEU A C 1
ATOM 3720 O O . LEU A 1 477 ? 15.201 -13.198 -15.396 1.00 88.06 477 LEU A O 1
ATOM 3724 N N . VAL A 1 478 ? 15.592 -12.421 -13.336 1.00 83.31 478 VAL A N 1
ATOM 3725 C CA . VAL A 1 478 ? 16.509 -11.350 -13.761 1.00 83.31 478 VAL A CA 1
ATOM 3726 C C . VAL A 1 478 ? 17.739 -11.925 -14.464 1.00 83.31 478 VAL A C 1
ATOM 3728 O O . VAL A 1 478 ? 18.108 -11.439 -15.534 1.00 83.31 478 VAL A O 1
ATOM 3731 N N . THR A 1 479 ? 18.343 -12.982 -13.914 1.00 87.56 479 THR A N 1
ATOM 3732 C CA . THR A 1 479 ? 19.536 -13.612 -14.499 1.00 87.56 479 THR A CA 1
ATOM 3733 C C . THR A 1 479 ? 19.245 -14.145 -15.901 1.00 87.56 479 THR A C 1
ATOM 3735 O O . THR A 1 479 ? 19.939 -13.775 -16.849 1.00 87.56 479 THR A O 1
ATOM 3738 N N . TYR A 1 480 ? 18.183 -14.939 -16.074 1.00 87.88 480 TYR A N 1
ATOM 3739 C CA . TYR A 1 480 ? 17.839 -15.490 -17.388 1.00 87.88 480 TYR A CA 1
ATOM 3740 C C . TYR A 1 480 ? 17.336 -14.428 -18.366 1.00 87.88 480 TYR A C 1
ATOM 3742 O O . TYR A 1 480 ? 17.640 -14.524 -19.552 1.00 87.88 480 TYR A O 1
ATOM 3750 N N . ILE A 1 481 ? 16.634 -13.382 -17.913 1.00 81.88 481 ILE A N 1
ATOM 3751 C CA . ILE A 1 481 ? 16.237 -12.271 -18.792 1.00 81.88 481 ILE A CA 1
ATOM 3752 C C . ILE A 1 481 ? 17.463 -11.531 -19.327 1.00 81.88 481 ILE A C 1
ATOM 3754 O O . ILE A 1 481 ? 17.504 -11.210 -20.515 1.00 81.88 481 ILE A O 1
ATOM 3758 N N . ILE A 1 482 ? 18.457 -11.250 -18.481 1.00 81.88 482 ILE A N 1
ATOM 3759 C CA . ILE A 1 482 ? 19.690 -10.578 -18.910 1.00 81.88 482 ILE A CA 1
ATOM 3760 C C . ILE A 1 482 ? 20.439 -11.460 -19.918 1.00 81.88 482 ILE A C 1
ATOM 3762 O O . ILE A 1 482 ? 20.757 -10.991 -21.011 1.00 81.88 482 ILE A O 1
ATOM 3766 N N . LYS A 1 483 ? 20.618 -12.750 -19.606 1.00 85.38 483 LYS A N 1
ATOM 3767 C CA . LYS A 1 483 ? 21.284 -13.722 -20.490 1.00 85.38 483 LYS A CA 1
ATOM 3768 C C . LYS A 1 483 ? 20.543 -13.943 -21.810 1.00 85.38 483 LYS A C 1
ATOM 3770 O O . LYS A 1 483 ? 21.166 -14.059 -22.863 1.00 85.38 483 LYS A O 1
ATOM 3775 N N . SER A 1 484 ? 19.211 -13.946 -21.777 1.00 84.81 484 SER A N 1
ATOM 3776 C CA . SER A 1 484 ? 18.361 -14.004 -22.969 1.00 84.81 484 SER A CA 1
ATOM 3777 C C . SER A 1 484 ? 18.556 -12.766 -23.847 1.00 84.81 484 SER A C 1
ATOM 3779 O O . SER A 1 484 ? 18.779 -12.897 -25.046 1.00 84.81 484 SER A O 1
ATOM 3781 N N . ARG A 1 485 ? 18.560 -11.565 -23.253 1.00 75.19 485 ARG A N 1
ATOM 3782 C CA . ARG A 1 485 ? 18.756 -10.294 -23.976 1.00 75.19 485 ARG A CA 1
ATOM 3783 C C . ARG A 1 485 ? 20.136 -10.149 -24.600 1.00 75.19 485 ARG A C 1
ATOM 3785 O O . ARG A 1 485 ? 20.264 -9.488 -25.623 1.00 75.19 485 ARG A O 1
ATOM 3792 N N . GLN A 1 486 ? 21.155 -10.727 -23.977 1.00 84.12 486 GLN A N 1
ATOM 3793 C CA . GLN A 1 486 ? 22.522 -10.732 -24.496 1.00 84.12 486 GLN A CA 1
ATOM 3794 C C . GLN A 1 486 ? 22.740 -11.811 -25.571 1.00 84.12 486 GLN A C 1
ATOM 3796 O O . GLN A 1 486 ? 23.858 -11.971 -26.047 1.00 84.12 486 GLN A O 1
ATOM 3801 N N . ASN A 1 487 ? 21.686 -12.536 -25.976 1.00 83.88 487 ASN A N 1
ATOM 3802 C CA . ASN A 1 487 ? 21.736 -13.668 -26.907 1.00 83.88 487 ASN A CA 1
ATOM 3803 C C . ASN A 1 487 ? 22.677 -14.805 -26.460 1.00 83.88 487 ASN A C 1
ATOM 3805 O O . ASN A 1 487 ? 23.030 -15.674 -27.258 1.00 83.88 487 ASN A O 1
ATOM 3809 N N . GLU A 1 488 ? 23.049 -14.858 -25.178 1.00 85.69 488 GLU A N 1
ATOM 3810 C CA . GLU A 1 488 ? 23.930 -15.904 -24.652 1.00 85.69 488 GLU A CA 1
ATOM 3811 C C . GLU A 1 488 ? 23.222 -17.263 -24.636 1.00 85.69 488 GLU A C 1
ATOM 3813 O O . GLU A 1 488 ? 23.805 -18.271 -25.026 1.00 85.69 488 GLU A O 1
ATOM 3818 N N . ILE A 1 489 ? 21.928 -17.282 -24.291 1.00 85.81 489 ILE A N 1
ATOM 3819 C CA . ILE A 1 489 ? 21.114 -18.510 -24.299 1.00 85.81 489 ILE A CA 1
ATOM 3820 C C . ILE A 1 489 ? 21.005 -19.087 -25.717 1.00 85.81 489 ILE A C 1
ATOM 3822 O O . ILE A 1 489 ? 21.147 -20.292 -25.900 1.00 85.81 489 ILE A O 1
ATOM 3826 N N . VAL A 1 490 ? 20.790 -18.228 -26.720 1.00 83.69 490 VAL A N 1
ATOM 3827 C CA . VAL A 1 490 ? 20.702 -18.636 -28.134 1.00 83.69 490 VAL A CA 1
ATOM 3828 C C . VAL A 1 490 ? 22.048 -19.169 -28.622 1.00 83.69 490 VAL A C 1
ATOM 3830 O O . VAL A 1 490 ? 22.100 -20.178 -29.317 1.00 83.69 490 VAL A O 1
ATOM 3833 N N . THR A 1 491 ? 23.145 -18.531 -28.211 1.00 84.50 491 THR A N 1
ATOM 3834 C CA . THR A 1 491 ? 24.502 -18.993 -28.531 1.00 84.50 491 THR A CA 1
ATOM 3835 C C . THR A 1 491 ? 24.773 -20.373 -27.922 1.00 84.50 491 THR A C 1
ATOM 3837 O O . THR A 1 491 ? 25.349 -21.237 -28.577 1.00 84.50 491 THR A O 1
ATOM 3840 N N . TRP A 1 492 ? 24.314 -20.620 -26.693 1.00 81.50 492 TRP A N 1
ATOM 3841 C CA . TRP A 1 492 ? 24.455 -21.916 -26.029 1.00 81.50 492 TRP A CA 1
ATOM 3842 C C . TRP A 1 492 ? 23.647 -23.031 -26.687 1.00 81.50 492 TRP A C 1
ATOM 3844 O O . TRP A 1 492 ? 24.185 -24.119 -26.900 1.00 81.50 492 TRP A O 1
ATOM 3854 N N . THR A 1 493 ? 22.387 -22.780 -27.043 1.00 83.69 493 THR A N 1
ATOM 3855 C CA . THR A 1 493 ? 21.569 -23.792 -27.725 1.00 83.69 493 THR A CA 1
ATOM 3856 C C . THR A 1 493 ? 22.071 -24.058 -29.143 1.00 83.69 493 THR A C 1
ATOM 3858 O O . THR A 1 493 ? 22.111 -25.214 -29.561 1.00 83.69 493 THR A O 1
ATOM 3861 N N . ALA A 1 494 ? 22.550 -23.029 -29.853 1.00 85.19 494 ALA A N 1
ATOM 3862 C CA . ALA A 1 494 ? 23.192 -23.174 -31.161 1.00 85.19 494 ALA A CA 1
ATOM 3863 C C . ALA A 1 494 ? 24.513 -23.964 -31.093 1.00 85.19 494 ALA A C 1
ATOM 3865 O O . ALA A 1 494 ? 24.844 -24.685 -32.031 1.00 85.19 494 ALA A O 1
ATOM 3866 N N . ALA A 1 495 ? 25.235 -23.898 -29.969 1.00 83.25 495 ALA A N 1
ATOM 3867 C CA . ALA A 1 495 ? 26.427 -24.707 -29.700 1.00 83.25 495 ALA A CA 1
ATOM 3868 C C . ALA A 1 495 ? 26.114 -26.173 -29.314 1.00 83.25 495 ALA A C 1
ATOM 3870 O O . ALA A 1 495 ? 27.007 -26.899 -28.877 1.00 83.25 495 ALA A O 1
ATOM 3871 N N . GLY A 1 496 ? 24.856 -26.615 -29.434 1.00 80.88 496 GLY A N 1
ATOM 3872 C CA . GLY A 1 496 ? 24.436 -27.992 -29.163 1.00 80.88 496 GLY A CA 1
ATOM 3873 C C . GLY A 1 496 ? 24.260 -28.327 -27.679 1.00 80.88 496 GLY A C 1
ATOM 3874 O O . GLY A 1 496 ? 24.139 -29.499 -27.322 1.00 80.88 496 GLY A O 1
ATOM 3875 N N . ARG A 1 497 ? 24.243 -27.329 -26.783 1.00 79.50 497 ARG A N 1
ATOM 3876 C CA . ARG A 1 497 ? 23.970 -27.552 -25.354 1.00 79.50 497 ARG A CA 1
ATOM 3877 C C . ARG A 1 497 ? 22.470 -27.654 -25.104 1.00 79.50 497 ARG A C 1
ATOM 3879 O O . ARG A 1 497 ? 21.689 -26.841 -25.594 1.00 79.50 497 ARG A O 1
ATOM 3886 N N . SER A 1 498 ? 22.070 -28.638 -24.296 1.00 82.50 498 SER A N 1
ATOM 3887 C CA . SER A 1 498 ? 20.662 -28.808 -23.937 1.00 82.50 498 SER A CA 1
ATOM 3888 C C . SER A 1 498 ? 20.167 -27.648 -23.070 1.00 82.50 498 SER A C 1
ATOM 3890 O O . SER A 1 498 ? 20.877 -27.156 -22.189 1.00 82.50 498 SER A O 1
ATOM 3892 N N . VAL A 1 499 ? 18.909 -27.252 -23.282 1.00 80.75 499 VAL A N 1
ATOM 3893 C CA . VAL A 1 499 ? 18.230 -26.237 -22.459 1.00 80.75 499 VAL A CA 1
ATOM 3894 C C . VAL A 1 499 ? 18.132 -26.692 -20.998 1.00 80.75 499 VAL A C 1
ATOM 3896 O O . VAL A 1 499 ? 18.250 -25.879 -20.089 1.00 80.75 499 VAL A O 1
ATOM 3899 N N . TYR A 1 500 ? 18.010 -27.999 -20.749 1.00 82.50 500 TYR A N 1
ATOM 3900 C CA . TYR A 1 500 ? 17.940 -28.563 -19.398 1.00 82.50 500 TYR A CA 1
ATOM 3901 C C . TYR A 1 500 ? 19.205 -28.305 -18.571 1.00 82.50 500 TYR A C 1
ATOM 3903 O O . TYR A 1 500 ? 19.114 -28.079 -17.366 1.00 82.50 500 TYR A O 1
ATOM 3911 N N . ARG A 1 501 ? 20.387 -28.258 -19.203 1.00 81.81 501 ARG A N 1
ATOM 3912 C CA . ARG A 1 501 ? 21.639 -27.939 -18.500 1.00 81.81 501 ARG A CA 1
ATOM 3913 C C . ARG A 1 501 ? 21.654 -26.505 -17.965 1.00 81.81 501 ARG A C 1
ATOM 3915 O O . ARG A 1 501 ? 22.258 -26.257 -16.929 1.00 81.81 501 ARG A O 1
ATOM 3922 N N . LEU A 1 502 ? 20.920 -25.590 -18.602 1.00 81.69 502 LEU A N 1
ATOM 3923 C CA . LEU A 1 502 ? 20.767 -24.211 -18.130 1.00 81.69 502 LEU A CA 1
ATOM 3924 C C . LEU A 1 502 ? 20.029 -24.131 -16.806 1.00 81.69 502 LEU A C 1
ATOM 3926 O O . LEU A 1 502 ? 20.282 -23.208 -16.041 1.00 81.69 502 LEU A O 1
ATOM 3930 N N . MET A 1 503 ? 19.124 -25.073 -16.538 1.00 84.75 503 MET A N 1
ATOM 3931 C CA . MET A 1 503 ? 18.329 -25.100 -15.312 1.00 84.75 503 MET A CA 1
ATOM 3932 C C . MET A 1 503 ? 19.111 -25.671 -14.125 1.00 84.75 503 MET A C 1
ATOM 3934 O O . MET A 1 503 ? 18.768 -25.383 -12.981 1.00 84.75 503 MET A O 1
ATOM 3938 N N . LEU A 1 504 ? 20.171 -26.451 -14.369 1.00 85.94 504 LEU A N 1
ATOM 3939 C CA . LEU A 1 504 ? 20.919 -27.148 -13.320 1.00 85.94 504 LEU A CA 1
ATOM 3940 C C . LEU A 1 504 ? 21.498 -26.183 -12.258 1.00 85.94 504 LEU A C 1
ATOM 3942 O O . LEU A 1 504 ? 21.227 -26.403 -11.078 1.00 85.94 504 LEU A O 1
ATOM 3946 N N . PRO A 1 505 ? 22.190 -25.077 -12.609 1.00 86.94 505 PRO A N 1
ATOM 3947 C CA . PRO A 1 505 ? 22.631 -24.077 -11.628 1.00 86.94 505 PRO A CA 1
ATOM 3948 C C . PRO A 1 505 ? 21.509 -23.472 -10.783 1.00 86.94 505 PRO A C 1
ATOM 3950 O O . PRO A 1 505 ? 21.691 -23.219 -9.594 1.00 86.94 505 PRO A O 1
ATOM 3953 N N . CYS A 1 506 ? 20.336 -23.264 -11.385 1.00 88.62 506 CYS A N 1
ATOM 3954 C CA . CYS A 1 506 ? 19.163 -22.753 -10.686 1.00 88.62 506 CYS A CA 1
ATOM 3955 C C . CYS A 1 506 ? 18.656 -23.764 -9.651 1.00 88.62 506 CYS A C 1
ATOM 3957 O O . CYS A 1 506 ? 18.404 -23.387 -8.510 1.00 88.62 506 CYS A O 1
ATOM 3959 N N . PHE A 1 507 ? 18.563 -25.047 -10.014 1.00 90.06 507 PHE A N 1
ATOM 3960 C CA . PHE A 1 507 ? 18.178 -26.107 -9.078 1.00 90.06 507 PHE A CA 1
ATOM 3961 C C . PHE A 1 507 ? 19.181 -26.264 -7.935 1.00 90.06 507 PHE A C 1
ATOM 3963 O O . PHE A 1 507 ? 18.768 -26.393 -6.785 1.00 90.06 507 PHE A O 1
ATOM 3970 N N . ILE A 1 508 ? 20.483 -26.197 -8.226 1.00 90.19 508 ILE A N 1
ATOM 3971 C CA . ILE A 1 508 ? 21.529 -26.251 -7.196 1.00 90.19 508 ILE A CA 1
ATOM 3972 C C . ILE A 1 508 ? 21.356 -25.091 -6.211 1.00 90.19 508 ILE A C 1
ATOM 3974 O O . ILE A 1 508 ? 21.373 -25.322 -5.002 1.00 90.19 508 ILE A O 1
ATOM 3978 N N . LEU A 1 509 ? 21.126 -23.864 -6.700 1.00 90.88 509 LEU A N 1
ATOM 3979 C CA . LEU A 1 509 ? 20.873 -22.738 -5.803 1.00 90.88 509 LEU A CA 1
ATOM 3980 C C . LEU A 1 509 ? 19.566 -22.916 -5.016 1.00 90.88 509 LEU A C 1
ATOM 3982 O O . LEU A 1 509 ? 19.548 -22.613 -3.829 1.00 90.88 509 LEU A O 1
ATOM 3986 N N . MET A 1 510 ? 18.492 -23.423 -5.630 1.00 92.56 510 MET A N 1
ATOM 3987 C CA . MET A 1 510 ? 17.225 -23.683 -4.932 1.00 92.56 510 MET A CA 1
ATOM 3988 C C . MET A 1 510 ? 17.390 -24.670 -3.782 1.00 92.56 510 MET A C 1
ATOM 3990 O O . MET A 1 510 ? 16.901 -24.404 -2.687 1.00 92.56 510 MET A O 1
ATOM 3994 N N . VAL A 1 511 ? 18.102 -25.776 -4.006 1.00 94.06 511 VAL A N 1
ATOM 3995 C CA . VAL A 1 511 ? 18.391 -26.748 -2.948 1.00 94.06 511 VAL A CA 1
ATOM 3996 C C . VAL A 1 511 ? 19.260 -26.107 -1.870 1.00 94.06 511 VAL A C 1
ATOM 3998 O O . VAL A 1 511 ? 18.921 -26.208 -0.696 1.00 94.06 511 VAL A O 1
ATOM 4001 N N . ALA A 1 512 ? 20.316 -25.377 -2.247 1.00 93.94 512 ALA A N 1
ATOM 4002 C CA . ALA A 1 512 ? 21.196 -24.705 -1.292 1.00 93.94 512 ALA A CA 1
ATOM 4003 C C . ALA A 1 512 ? 20.442 -23.686 -0.416 1.00 93.94 512 ALA A C 1
ATOM 4005 O O . ALA A 1 512 ? 20.535 -23.734 0.811 1.00 93.94 512 ALA A O 1
ATOM 4006 N N . VAL A 1 513 ? 19.639 -22.806 -1.023 1.00 94.62 513 VAL A N 1
ATOM 4007 C CA . VAL A 1 513 ? 18.807 -21.826 -0.305 1.00 94.62 513 VAL A CA 1
ATOM 4008 C C . VAL A 1 513 ? 17.750 -22.530 0.544 1.00 94.62 513 VAL A C 1
ATOM 4010 O O . VAL A 1 513 ? 17.537 -22.132 1.681 1.00 94.62 513 VAL A O 1
ATOM 4013 N N . GLY A 1 514 ? 17.132 -23.606 0.052 1.00 94.50 514 GLY A N 1
ATOM 4014 C CA . GLY A 1 514 ? 16.177 -24.405 0.823 1.00 94.50 514 GLY A CA 1
ATOM 4015 C C . GLY A 1 514 ? 16.803 -25.030 2.072 1.00 94.50 514 GLY A C 1
ATOM 4016 O O . GLY A 1 514 ? 16.249 -24.909 3.162 1.00 94.50 514 GLY A O 1
ATOM 4017 N N . THR A 1 515 ? 17.990 -25.629 1.940 1.00 94.81 515 THR A N 1
ATOM 4018 C CA . THR A 1 515 ? 18.730 -26.189 3.084 1.00 94.81 515 THR A CA 1
ATOM 4019 C C . THR A 1 515 ? 19.161 -25.115 4.079 1.00 94.81 515 THR A C 1
ATOM 4021 O O . THR A 1 515 ? 19.091 -25.330 5.287 1.00 94.81 515 THR A O 1
ATOM 4024 N N . LEU A 1 516 ? 19.552 -23.939 3.585 1.00 94.38 516 LEU A N 1
ATOM 4025 C CA . LEU A 1 516 ? 19.928 -22.810 4.425 1.00 94.38 516 LEU A CA 1
ATOM 4026 C C . LEU A 1 516 ? 18.711 -22.232 5.163 1.00 94.38 516 LEU A C 1
ATOM 4028 O O . LEU A 1 516 ? 18.793 -22.003 6.366 1.00 94.38 516 LEU A O 1
ATOM 4032 N N . ASN A 1 517 ? 17.568 -22.080 4.488 1.00 94.88 517 ASN A N 1
ATOM 4033 C CA . ASN A 1 517 ? 16.310 -21.662 5.110 1.00 94.88 517 ASN A CA 1
ATOM 4034 C C . ASN A 1 517 ? 15.891 -22.629 6.218 1.00 94.88 517 ASN A C 1
ATOM 4036 O O . ASN A 1 517 ? 15.558 -22.180 7.308 1.00 94.88 517 ASN A O 1
ATOM 4040 N N . PHE A 1 518 ? 15.962 -23.939 5.961 1.00 95.00 518 PHE A N 1
ATOM 4041 C CA . PHE A 1 518 ? 15.659 -24.959 6.963 1.00 95.00 518 PHE A CA 1
ATOM 4042 C C . PHE A 1 518 ? 16.567 -24.832 8.196 1.00 95.00 518 PHE A C 1
ATOM 4044 O O . PHE A 1 518 ? 16.075 -24.792 9.320 1.00 95.00 518 PHE A O 1
ATOM 4051 N N . GLY A 1 519 ? 17.883 -24.686 7.999 1.00 94.25 519 GLY A N 1
ATOM 4052 C CA . GLY A 1 519 ? 18.831 -24.510 9.105 1.00 94.25 519 GLY A CA 1
ATOM 4053 C C . GLY A 1 519 ? 18.603 -23.223 9.908 1.00 94.25 519 GLY A C 1
ATOM 4054 O O . GLY A 1 519 ? 18.673 -23.240 11.136 1.00 94.25 519 GLY A O 1
ATOM 4055 N N . ILE A 1 520 ? 18.287 -22.108 9.239 1.00 93.44 520 ILE A N 1
ATOM 4056 C CA . ILE A 1 520 ? 17.955 -20.846 9.919 1.00 93.44 520 ILE A CA 1
ATOM 4057 C C . ILE A 1 520 ? 16.651 -20.998 10.704 1.00 93.44 520 ILE A C 1
ATOM 4059 O O . ILE A 1 520 ? 16.582 -20.544 11.843 1.00 93.44 520 ILE A O 1
ATOM 4063 N N . GLN A 1 521 ? 15.638 -21.642 10.123 1.00 92.75 521 GLN A N 1
ATOM 4064 C CA . GLN A 1 521 ? 14.330 -21.813 10.746 1.00 92.75 521 GLN A CA 1
ATOM 4065 C C . GLN A 1 521 ? 14.402 -22.687 12.002 1.00 92.75 521 GLN A C 1
ATOM 4067 O O . GLN A 1 521 ? 13.825 -22.324 13.023 1.00 92.75 521 GLN A O 1
ATOM 4072 N N . GLU A 1 522 ? 15.140 -23.795 11.947 1.00 92.50 522 GLU A N 1
ATOM 4073 C CA . GLU A 1 522 ? 15.244 -24.731 13.068 1.00 92.50 522 GLU A CA 1
ATOM 4074 C C . GLU A 1 522 ? 16.117 -24.175 14.204 1.00 92.50 522 GLU A C 1
ATOM 4076 O O . GLU A 1 522 ? 15.731 -24.214 15.372 1.00 92.50 522 GLU A O 1
ATOM 4081 N N . TRP A 1 523 ? 17.294 -23.622 13.883 1.00 92.12 523 TRP A N 1
ATOM 4082 C CA . TRP A 1 523 ? 18.296 -23.294 14.906 1.00 92.12 523 TRP A CA 1
ATOM 4083 C C . TRP A 1 523 ? 18.335 -21.824 15.313 1.00 92.12 523 TRP A C 1
ATOM 4085 O O . TRP A 1 523 ? 18.563 -21.518 16.481 1.00 92.12 523 TRP A O 1
ATOM 4095 N N . ILE A 1 524 ? 18.159 -20.904 14.364 1.00 91.88 524 ILE A N 1
ATOM 4096 C CA . ILE A 1 524 ? 18.383 -19.471 14.601 1.00 91.88 524 ILE A CA 1
ATOM 4097 C C . ILE A 1 524 ? 17.067 -18.781 14.956 1.00 91.88 524 ILE A C 1
ATOM 4099 O O . ILE A 1 524 ? 17.005 -18.048 15.942 1.00 91.88 524 ILE A O 1
ATOM 4103 N N . LEU A 1 525 ? 16.014 -19.044 14.181 1.00 89.81 525 LEU A N 1
ATOM 4104 C CA . LEU A 1 525 ? 14.760 -18.300 14.231 1.00 89.81 525 LEU A CA 1
ATOM 4105 C C . LEU A 1 525 ? 14.078 -18.393 15.599 1.00 89.81 525 LEU A C 1
ATOM 4107 O O . LEU A 1 525 ? 13.610 -17.384 16.121 1.00 89.81 525 LEU A O 1
ATOM 4111 N N . THR A 1 526 ? 14.060 -19.580 16.206 1.00 88.31 526 THR A N 1
ATOM 4112 C CA . THR A 1 526 ? 13.436 -19.792 17.520 1.00 88.31 526 THR A CA 1
ATOM 4113 C C . THR A 1 526 ? 14.055 -18.907 18.601 1.00 88.31 526 THR A C 1
ATOM 4115 O O . THR A 1 526 ? 13.341 -18.285 19.387 1.00 88.31 526 THR A O 1
ATOM 4118 N N . GLU A 1 527 ? 15.384 -18.810 18.633 1.00 88.25 527 GLU A N 1
ATOM 4119 C CA . GLU A 1 527 ? 16.094 -18.023 19.641 1.00 88.25 527 GLU A CA 1
ATOM 4120 C C . GLU A 1 527 ? 16.006 -16.521 19.351 1.00 88.25 527 GLU A C 1
ATOM 4122 O O . GLU A 1 527 ? 15.828 -15.711 20.266 1.00 88.25 527 GLU A O 1
ATOM 4127 N N . THR A 1 528 ? 16.100 -16.127 18.079 1.00 91.12 528 THR A N 1
ATOM 4128 C CA . THR A 1 528 ? 16.025 -14.712 17.709 1.00 91.12 528 THR A CA 1
ATOM 4129 C C . THR A 1 528 ? 14.628 -14.138 17.881 1.00 91.12 528 THR A C 1
ATOM 4131 O O . THR A 1 528 ? 14.520 -13.015 18.364 1.00 91.12 528 THR A O 1
ATOM 4134 N N . ASN A 1 529 ? 13.571 -14.906 17.603 1.00 89.75 529 ASN A N 1
ATOM 4135 C CA . ASN A 1 529 ? 12.193 -14.459 17.816 1.00 89.75 529 ASN A CA 1
ATOM 4136 C C . ASN A 1 529 ? 11.903 -14.216 19.302 1.00 89.75 529 ASN A C 1
ATOM 4138 O O . ASN A 1 529 ? 11.341 -13.187 19.655 1.00 89.75 529 ASN A O 1
ATOM 4142 N N . ARG A 1 530 ? 12.376 -15.091 20.203 1.00 88.50 530 ARG A N 1
ATOM 4143 C CA . ARG A 1 530 ? 12.216 -14.876 21.654 1.00 88.50 530 ARG A CA 1
ATOM 4144 C C . ARG A 1 530 ? 12.887 -13.587 22.128 1.00 88.50 530 ARG A C 1
ATOM 4146 O O . ARG A 1 530 ? 12.320 -12.856 22.937 1.00 88.50 530 ARG A O 1
ATOM 4153 N N . LYS A 1 531 ? 14.093 -13.299 21.627 1.00 88.00 531 LYS A N 1
ATOM 4154 C CA . LYS A 1 531 ? 14.812 -12.050 21.932 1.00 88.00 531 LYS A CA 1
ATOM 4155 C C . LYS A 1 531 ? 14.134 -10.835 21.307 1.00 88.00 531 LYS A C 1
ATOM 4157 O O . LYS A 1 531 ? 14.066 -9.790 21.946 1.00 88.00 531 LYS A O 1
ATOM 4162 N N . GLN A 1 532 ? 13.618 -10.973 20.089 1.00 89.06 532 GLN A N 1
ATOM 4163 C CA . GLN A 1 532 ? 12.849 -9.937 19.409 1.00 89.06 532 GLN A CA 1
ATOM 4164 C C . GLN A 1 532 ? 11.588 -9.571 20.201 1.00 89.06 532 GLN A C 1
ATOM 4166 O O . GLN A 1 532 ? 11.353 -8.385 20.413 1.00 89.06 532 GLN A O 1
ATOM 4171 N N . ASP A 1 533 ? 10.812 -10.555 20.660 1.00 85.75 533 ASP A N 1
ATOM 4172 C CA . ASP A 1 533 ? 9.580 -10.322 21.422 1.00 85.75 533 ASP A CA 1
ATOM 4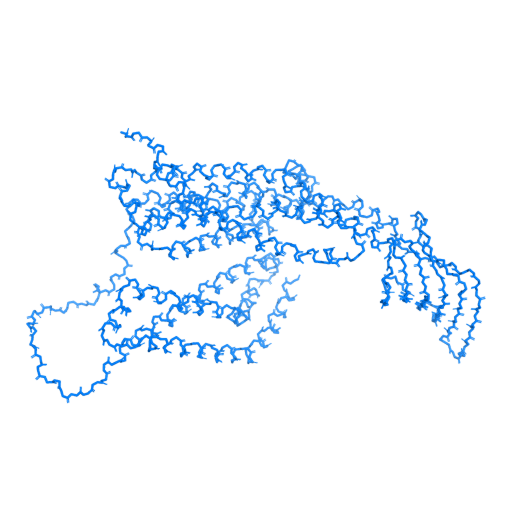173 C C . ASP A 1 533 ? 9.876 -9.635 22.762 1.00 85.75 533 ASP A C 1
ATOM 4175 O O . ASP A 1 533 ? 9.238 -8.641 23.101 1.00 85.75 533 ASP A O 1
ATOM 4179 N N . ALA A 1 534 ? 10.928 -10.068 23.465 1.00 86.00 534 ALA A N 1
ATOM 4180 C CA . ALA A 1 534 ? 11.365 -9.422 24.703 1.00 86.00 534 ALA A CA 1
ATOM 4181 C C . ALA A 1 534 ? 11.773 -7.948 24.500 1.00 86.00 534 ALA A C 1
ATOM 4183 O O . ALA A 1 534 ? 11.487 -7.102 25.346 1.00 86.00 534 ALA A O 1
ATOM 4184 N N . LEU A 1 535 ? 12.432 -7.624 23.381 1.00 81.06 535 LEU A N 1
ATOM 4185 C CA . LEU A 1 535 ? 12.781 -6.241 23.032 1.00 81.06 535 LEU A CA 1
ATOM 4186 C C . LEU A 1 535 ? 11.559 -5.435 22.580 1.00 81.06 535 LEU A C 1
ATOM 4188 O O . LEU A 1 535 ? 11.483 -4.237 22.844 1.00 81.06 535 LEU A O 1
ATOM 4192 N N . LEU A 1 536 ? 10.598 -6.072 21.907 1.00 79.38 536 LEU A N 1
ATOM 4193 C CA . LEU A 1 536 ? 9.356 -5.430 21.486 1.00 79.38 536 LEU A CA 1
ATOM 4194 C C . LEU A 1 536 ? 8.497 -5.026 22.689 1.00 79.38 536 LEU A C 1
ATOM 4196 O O . LEU A 1 536 ? 7.915 -3.944 22.667 1.00 79.38 536 LEU A O 1
ATOM 4200 N N . ASP A 1 537 ? 8.451 -5.857 23.729 1.00 81.81 537 ASP A N 1
ATOM 4201 C CA . ASP A 1 537 ? 7.747 -5.547 24.976 1.00 81.81 537 ASP A CA 1
ATOM 4202 C C . ASP A 1 537 ? 8.395 -4.385 25.738 1.00 81.81 537 ASP A C 1
ATOM 4204 O O . ASP A 1 537 ? 7.696 -3.624 26.392 1.00 81.81 537 ASP A O 1
ATOM 4208 N N . GLN A 1 538 ? 9.711 -4.195 25.610 1.00 78.12 538 GLN A N 1
ATOM 4209 C CA . GLN A 1 538 ? 10.412 -3.024 26.155 1.00 78.12 538 GLN A CA 1
ATOM 4210 C C . GLN A 1 538 ? 10.204 -1.750 25.318 1.00 78.12 538 GLN A C 1
ATOM 4212 O O . GLN A 1 538 ? 10.417 -0.649 25.818 1.00 78.12 538 GLN A O 1
ATOM 4217 N N . LEU A 1 539 ? 9.831 -1.894 24.042 1.00 71.56 539 LEU A N 1
ATOM 4218 C CA . LEU A 1 539 ? 9.502 -0.789 23.136 1.00 71.56 539 LEU A CA 1
ATOM 4219 C C . LEU A 1 539 ? 8.043 -0.324 23.272 1.00 71.56 539 LEU A C 1
ATOM 4221 O O . LEU A 1 539 ? 7.751 0.809 22.902 1.00 71.56 539 LEU A O 1
ATOM 4225 N N . ARG A 1 540 ? 7.120 -1.183 23.713 1.00 70.44 540 ARG A N 1
ATOM 4226 C CA . ARG A 1 540 ? 5.699 -0.839 23.898 1.00 70.44 540 ARG A CA 1
ATOM 4227 C C . ARG A 1 540 ? 5.467 -0.092 25.200 1.00 70.44 540 ARG A C 1
ATOM 4229 O O . ARG A 1 540 ? 4.619 0.828 25.152 1.00 70.44 540 ARG A O 1
#

Radius of gyration: 33.31 Å; chains: 1; bounding box: 97×59×92 Å